Protein AF-0000000072937763 (afdb_homodimer)

Solvent-accessible surface area (backbone atoms only — not comparable to full-atom values): 24053 Å² total; per-residue (Å²): 132,84,81,79,69,72,74,68,66,62,73,74,83,73,79,78,50,72,67,56,39,52,50,50,11,36,40,14,16,22,35,22,22,49,52,35,26,56,54,41,39,55,52,39,51,51,44,41,73,74,50,37,76,91,50,54,72,68,55,49,51,50,51,38,53,51,54,17,49,50,45,9,50,44,41,10,49,30,34,23,45,22,43,43,44,32,49,53,43,32,71,72,72,41,87,50,82,59,45,41,19,52,23,24,19,54,25,22,36,67,42,50,22,65,52,73,41,40,64,41,48,51,52,43,39,55,42,42,24,45,43,53,52,17,50,52,44,44,36,30,74,70,66,74,39,82,89,63,93,48,59,35,58,49,32,10,50,42,35,12,50,44,38,27,34,54,71,78,41,38,84,32,36,50,65,33,57,38,33,51,48,43,61,23,66,59,50,84,84,54,83,80,85,49,78,54,56,42,42,64,91,50,50,73,71,50,80,46,65,87,30,79,48,62,70,54,58,48,40,16,47,35,28,49,68,56,54,50,62,57,79,77,102,133,87,80,78,69,71,75,69,68,62,74,73,83,74,79,76,50,71,66,55,40,52,51,51,12,38,43,14,15,22,35,21,22,49,53,34,28,56,55,40,38,55,51,39,52,51,43,39,72,72,49,36,77,89,50,53,72,67,55,49,50,50,51,38,52,50,54,16,48,50,47,8,50,45,42,9,50,30,35,24,45,23,44,43,44,34,50,53,43,33,73,72,72,41,86,50,81,58,43,41,20,53,23,23,19,55,26,22,36,67,40,50,23,65,51,74,40,39,64,41,48,50,52,43,39,55,41,42,26,44,43,54,53,17,50,52,43,43,35,30,74,71,67,74,39,80,91,64,93,48,59,34,58,49,32,10,50,43,34,13,50,46,37,28,35,55,72,77,41,39,84,32,37,51,66,30,59,38,33,50,48,44,61,23,65,59,50,85,84,54,81,81,86,50,78,53,56,43,41,65,91,50,50,74,70,52,84,47,59,89,33,77,48,58,71,52,59,44,40,14,45,35,34,49,68,46,62,50,65,59,77,77,102

Organism: Perkinsus marinus (strain ATCC 50983 / TXsc) (NCBI:txid423536)

InterPro domains:
  IPR019531 Peroxisomal membrane protein 4 [PTHR15460] (19-189)

pLDDT: mean 79.61, std 21.88, range [26.12, 98.62]

Secondary structure (DSSP, 8-state):
---TTGGG-S-------HHHHHHHHHHHHHHHHHHHHHHHHHHHHHHHHHHGGGS-HHHHHHHHHHHHHHHHHHHHHHHHHHHHHHHHHHHHH-S-TTHHHHHHHHHHHHTTTT---HHHHHHHHHHHHHHHHHHHHHHHHTTSS-----HHHHHHHHHHHHHHHHHH-GGGS-HHHHHHHHHHH--TTS---SGGGGSTT-S---TTSSSS--TTHHHHHHHHHT---GGG-/---TTGGG---------HHHHHHHHHHHHHHHHHHHHHHHHHHHHHHHHHHGGGS-HHHHHHHHHHHHHHHHHHHHHHHHHHHHHHHHHHHHH-S-TTHHHHHHHHHHHHTTTT---HHHHHHHHHHHHHHHHHHHHHHHHTTSS-----HHHHHHHHHHHHHHHHHH-GGGS-HHHHHHHHHHH--TTS---SGGGGSTT-S---TTSSSS--TTHHHHHHHHHS---GGG-

Nearest PDB structures (foldseek):
  8bef-assembly1_Y  TM=7.759E-01  e=1.956E-01  Arabidopsis thaliana
  8e73-assembly1_AK  TM=8.052E-01  e=2.850E-01  Vigna radiata
  7ard-assembly1_Y  TM=5.061E-01  e=1.870E+00  Polytomella sp. Pringsheim 198.80
  8esz-assembly1_AM  TM=4.688E-01  e=8.032E+00  Drosophila melanogaster
  8bef-assembly1_Y  TM=7.905E-01  e=1.254E-01  Arabidopsis thaliana

Foldseek 3Di:
DPDPPPVPPPPDPPQDDLVRLQVQLQVQLVVQLVVQLVVLLVLLVVLCVLQVVVDDPVVSVVVSVVRSNLRSNLRSQLSSQLSSQLSVCCVPVNNDPCSSVVSNVVSCCPRLVPDPFPVSVVVVVVVVVVVVVVVVVVCVVVVVDPPDPCVVVVVVVVVVVLVVCLVVPLLVDQQLSNLVCCVVPVCVPPDDPDPLSVDPPRDPPPVQPVPSNPCRNSVSVSCVSPGSPPVSD/DPDPPVVPPPPDPPQDDLVRLQVQLQVQLVVQLVVQLVVLLVLLVVLCVQQVVVDDPVVSVVVSVVRSNLRSNLRSQLSSQLSNQLSVCCVPVNNDPCSSVVSNVVSCCPRLVPDPKQSSVVVVVVVVVVVVVVVVVVCVVVVNDPPDPCVVVVVVVVVVVLVVCLVVPLLVDFQLSNLVCCVVPVCVPPDDPDPLSVDPPRDPPPVAPVPSNPCRNSVSVCSVSPTDPPPSD

Structure (mmCIF, N/CA/C/O backbone):
data_AF-0000000072937763-model_v1
#
loop_
_entity.id
_entity.type
_entity.pdbx_description
1 polymer 'Peroxisomal membrane protein, puta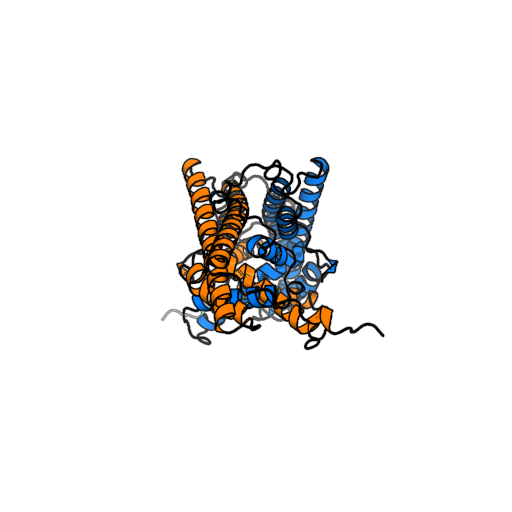tive'
#
loop_
_atom_site.group_PDB
_atom_site.id
_atom_site.type_symbol
_atom_site.label_atom_id
_atom_site.label_alt_id
_atom_site.label_comp_id
_atom_site.label_asym_id
_atom_site.label_entity_id
_atom_site.label_seq_id
_atom_site.pdbx_PDB_ins_code
_atom_site.Cartn_x
_atom_site.Cartn_y
_atom_site.Cartn_z
_atom_site.occupancy
_atom_site.B_iso_or_equiv
_atom_site.auth_seq_id
_atom_site.auth_comp_id
_atom_site.auth_asym_id
_atom_site.auth_atom_id
_atom_site.pdbx_PDB_model_num
ATOM 1 N N . MET A 1 1 ? -16.531 28.141 52.906 1 26.83 1 MET A N 1
ATOM 2 C CA . MET A 1 1 ? -16.875 27.359 51.719 1 26.83 1 MET A CA 1
ATOM 3 C C . MET A 1 1 ? -16.562 28.141 50.438 1 26.83 1 MET A C 1
ATOM 5 O O . MET A 1 1 ? -17.203 29.156 50.156 1 26.83 1 MET A O 1
ATOM 9 N N . PRO A 1 2 ? -15.227 28.375 50.031 1 34.62 2 PRO A N 1
ATOM 10 C CA . PRO A 1 2 ? -14.852 29.328 49 1 34.62 2 PRO A CA 1
ATOM 11 C C . PRO A 1 2 ? -15.539 29.062 47.656 1 34.62 2 PRO A C 1
ATOM 13 O O . PRO A 1 2 ? -15.953 27.922 47.375 1 34.62 2 PRO A O 1
ATOM 16 N N . ASP A 1 3 ? -16.156 30.125 46.969 1 31.05 3 ASP A N 1
ATOM 17 C CA . ASP A 1 3 ? -17.031 30.203 45.781 1 31.05 3 ASP A CA 1
ATOM 18 C C . ASP A 1 3 ? -16.375 29.562 44.562 1 31.05 3 ASP A C 1
ATOM 20 O O . ASP A 1 3 ? -15.297 29.969 44.156 1 31.05 3 ASP A O 1
ATOM 24 N N . LEU A 1 4 ? -16.594 28.25 44.156 1 32.88 4 LEU A N 1
ATOM 25 C CA . LEU A 1 4 ? -16.281 27.375 43.031 1 32.88 4 LEU A CA 1
ATOM 26 C C . LEU A 1 4 ? -16.609 28.062 41.719 1 32.88 4 LEU A C 1
ATOM 28 O O . LEU A 1 4 ? -16.391 27.484 40.656 1 32.88 4 LEU A O 1
ATOM 32 N N . THR A 1 5 ? -17.359 29.234 41.688 1 35.53 5 THR A N 1
ATOM 33 C CA . THR A 1 5 ? -17.844 29.891 40.469 1 35.53 5 THR A CA 1
ATOM 34 C C . THR A 1 5 ? -16.688 30.453 39.656 1 35.53 5 THR A C 1
ATOM 36 O O . THR A 1 5 ? -16.844 30.766 38.469 1 35.53 5 THR A O 1
ATOM 39 N N . SER A 1 6 ? -15.586 30.953 40.188 1 34.41 6 SER A N 1
ATOM 40 C CA . SER A 1 6 ? -14.609 31.734 39.469 1 34.41 6 SER A CA 1
ATOM 41 C C . SER A 1 6 ? -13.891 30.891 38.406 1 34.41 6 SER A C 1
ATOM 43 O O . SER A 1 6 ? -13.164 31.422 37.562 1 34.41 6 SER A O 1
ATOM 45 N N . TYR A 1 7 ? -13.688 29.609 38.656 1 34.38 7 TYR A N 1
ATOM 46 C CA . TYR A 1 7 ? -12.805 28.875 37.75 1 34.38 7 TYR A CA 1
ATOM 47 C C . TYR A 1 7 ? -13.43 28.719 36.375 1 34.38 7 TYR A C 1
ATOM 49 O O . TYR A 1 7 ? -12.812 28.188 35.469 1 34.38 7 TYR A O 1
ATOM 57 N N . LEU A 1 8 ? -14.797 28.719 36.281 1 34.19 8 LEU A N 1
ATOM 58 C CA . LEU A 1 8 ? -15.469 28.422 35 1 34.19 8 LEU A CA 1
ATOM 59 C C . LEU A 1 8 ? -15.258 29.531 34 1 34.19 8 LEU A C 1
ATOM 61 O O . LEU A 1 8 ? -15.742 29.453 32.875 1 34.19 8 LEU A O 1
ATOM 65 N N . ARG A 1 9 ? -15.086 30.75 34.406 1 38.16 9 ARG A N 1
ATOM 66 C CA . ARG A 1 9 ? -15.203 31.844 33.469 1 38.16 9 ARG A CA 1
ATOM 67 C C . ARG A 1 9 ? -14.016 31.875 32.531 1 38.16 9 ARG A C 1
ATOM 69 O O . ARG A 1 9 ? -13.305 32.875 32.438 1 38.16 9 ARG A O 1
ATOM 76 N N . GLY A 1 10 ? -13.047 30.875 32.656 1 36.97 10 GLY A N 1
ATOM 77 C CA . GLY A 1 10 ? -12.055 31.141 31.609 1 36.97 10 GLY A CA 1
ATOM 78 C C . GLY A 1 10 ? -12.656 31.328 30.234 1 36.97 10 GLY A C 1
ATOM 79 O O . GLY A 1 10 ? -13.75 30.828 29.953 1 36.97 10 GLY A O 1
ATOM 80 N N . SER A 1 11 ? -12.523 32.469 29.578 1 39.28 11 SER A N 1
ATOM 81 C CA . SER A 1 11 ? -13.031 32.844 28.266 1 39.28 11 SER A CA 1
ATOM 82 C C . SER A 1 11 ? -12.914 31.703 27.266 1 39.28 11 SER A C 1
ATOM 84 O O . SER A 1 11 ? -11.93 30.953 27.281 1 39.28 11 SER A O 1
ATOM 86 N N . PRO A 1 12 ? -13.977 31.109 26.703 1 44.38 12 PRO A N 1
ATOM 87 C CA . PRO A 1 12 ? -13.914 30.078 25.672 1 44.38 12 PRO A CA 1
ATOM 88 C C . PRO A 1 12 ? -12.812 30.344 24.641 1 44.38 12 PRO A C 1
ATOM 90 O O . PRO A 1 12 ? -12.445 31.5 24.406 1 44.38 12 PRO A O 1
ATOM 93 N N . PRO A 1 13 ? -11.695 29.578 24.469 1 48.44 13 PRO A N 1
ATOM 94 C CA . PRO A 1 13 ? -10.633 29.891 23.5 1 48.44 13 PRO A CA 1
ATOM 95 C C . PRO A 1 13 ? -11.156 30.594 22.25 1 48.44 13 PRO A C 1
ATOM 97 O O . PRO A 1 13 ? -12.211 30.234 21.734 1 48.44 13 PRO A O 1
ATOM 100 N N . SER A 1 14 ? -11.078 31.906 22.109 1 55.16 14 SER A N 1
ATOM 101 C CA . SER A 1 14 ? -11.445 32.75 20.984 1 55.16 14 SER A CA 1
ATOM 102 C C . SER A 1 14 ? -11.203 32.062 19.656 1 55.16 14 SER A C 1
ATOM 104 O O . SER A 1 14 ? -10.266 31.266 19.531 1 55.16 14 SER A O 1
ATOM 106 N N . SER A 1 15 ? -12.281 31.859 18.797 1 66 15 SER A N 1
ATOM 107 C CA . SER A 1 15 ? -12.227 31.328 17.453 1 66 15 SER A CA 1
ATOM 108 C C . SER A 1 15 ? -11.039 31.906 16.672 1 66 15 SER A C 1
ATOM 110 O O . SER A 1 15 ? -10.75 33.094 16.766 1 66 15 SER A O 1
ATOM 112 N N . PRO A 1 16 ? -10.125 31.062 16.234 1 73.12 16 PRO A N 1
ATOM 113 C CA . PRO A 1 16 ? -8.977 31.562 15.484 1 73.12 16 PRO A CA 1
ATOM 114 C C . PRO A 1 16 ? -9.359 32.594 14.414 1 73.12 16 PRO A C 1
ATOM 116 O O . PRO A 1 16 ? -10.438 32.5 13.828 1 73.12 16 PRO A O 1
ATOM 119 N N . THR A 1 17 ? -8.602 33.625 14.305 1 83.88 17 THR A N 1
ATOM 120 C CA . THR A 1 17 ? -8.805 34.656 13.281 1 83.88 17 THR A CA 1
ATOM 121 C C . THR A 1 17 ? -8.555 34.062 11.891 1 83.88 17 THR A C 1
ATOM 123 O O . THR A 1 17 ? -7.984 33 11.75 1 83.88 17 THR A O 1
ATOM 126 N N . LEU A 1 18 ? -9.109 34.719 10.883 1 86.44 18 LEU A N 1
ATOM 127 C CA . LEU A 1 18 ? -8.914 34.312 9.492 1 86.44 18 LEU A CA 1
ATOM 128 C C . LEU A 1 18 ? -7.43 34.219 9.156 1 86.44 18 LEU A C 1
ATOM 130 O O . LEU A 1 18 ? -7.004 33.312 8.414 1 86.44 18 LEU A O 1
ATOM 134 N N . LYS A 1 19 ? -6.656 35.156 9.664 1 87.94 19 LYS A N 1
ATOM 135 C CA . LYS A 1 19 ? -5.215 35.188 9.445 1 87.94 19 LYS A CA 1
ATOM 136 C C . LYS A 1 19 ? -4.562 33.938 10.031 1 87.94 19 LYS A C 1
ATOM 138 O O . LYS A 1 19 ? -3.705 33.312 9.398 1 87.94 19 LYS A O 1
ATOM 143 N N . GLU A 1 20 ? -4.938 33.625 11.219 1 88 20 GLU A N 1
ATOM 144 C CA . GLU A 1 20 ? -4.391 32.406 11.859 1 88 20 GLU A CA 1
ATOM 145 C C . GLU A 1 20 ? -4.762 31.156 11.086 1 88 20 GLU A C 1
ATOM 147 O O . GLU A 1 20 ? -3.943 30.234 10.953 1 88 20 GLU A O 1
ATOM 152 N N . CYS A 1 21 ? -5.949 31.156 10.516 1 90.5 21 CYS A N 1
ATOM 153 C CA . CYS A 1 21 ? -6.418 30.031 9.719 1 90.5 21 CYS A CA 1
ATOM 154 C C . CYS A 1 21 ? -5.582 29.875 8.453 1 90.5 21 CYS A C 1
ATOM 156 O O . CYS A 1 21 ? -5.215 28.75 8.094 1 90.5 21 CYS A O 1
ATOM 158 N N . LEU A 1 22 ? -5.281 30.969 7.859 1 92.88 22 LEU A N 1
ATOM 159 C CA . LEU A 1 22 ? -4.496 30.953 6.633 1 92.88 22 LEU A CA 1
ATOM 160 C C . LEU A 1 22 ? -3.066 30.5 6.91 1 92.88 22 LEU A C 1
ATOM 162 O O . LEU A 1 22 ? -2.482 29.75 6.121 1 92.88 22 LEU A O 1
ATOM 166 N N . ILE A 1 23 ? -2.51 30.953 8.008 1 92.44 23 ILE A N 1
ATOM 167 C CA . ILE A 1 23 ? -1.152 30.562 8.375 1 92.44 23 ILE A CA 1
ATOM 168 C C . ILE A 1 23 ? -1.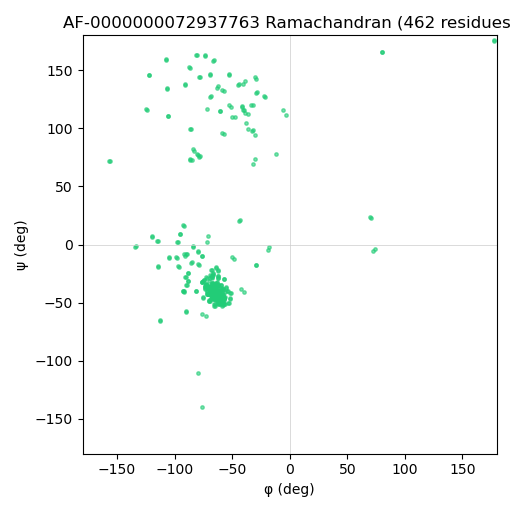098 29.062 8.648 1 92.44 23 ILE A C 1
ATOM 170 O O . ILE A 1 23 ? -0.192 28.375 8.172 1 92.44 23 ILE A O 1
ATOM 174 N N . GLU A 1 24 ? -2.066 28.578 9.383 1 93.56 24 GLU A N 1
ATOM 175 C CA . GLU A 1 24 ? -2.113 27.141 9.68 1 93.56 24 GLU A CA 1
ATOM 176 C C . GLU A 1 24 ? -2.256 26.328 8.406 1 93.56 24 GLU A C 1
ATOM 178 O O . GLU A 1 24 ? -1.664 25.25 8.281 1 93.56 24 GLU A O 1
ATOM 183 N N . ALA A 1 25 ? -3.092 26.844 7.539 1 96 25 ALA A N 1
ATOM 184 C CA . ALA A 1 25 ? -3.268 26.172 6.258 1 96 25 ALA A CA 1
ATOM 185 C C . ALA A 1 25 ? -1.959 26.125 5.473 1 96 25 ALA A C 1
ATOM 187 O O . ALA A 1 25 ? -1.619 25.109 4.863 1 96 25 ALA A O 1
ATOM 188 N N . CYS A 1 26 ? -1.214 27.172 5.504 1 94.88 26 CYS A N 1
ATOM 189 C CA . CYS A 1 26 ? 0.065 27.25 4.805 1 94.88 26 CYS A CA 1
ATOM 190 C C . CYS A 1 26 ? 1.095 26.344 5.449 1 94.88 26 CYS A C 1
ATOM 192 O O . CYS A 1 26 ? 1.884 25.703 4.754 1 94.88 26 CYS A O 1
ATOM 194 N N . LEU A 1 27 ? 1.081 26.297 6.762 1 93.75 27 LEU A N 1
ATOM 195 C CA . LEU A 1 27 ? 2 25.406 7.461 1 93.75 27 LEU A CA 1
ATOM 196 C C . LEU A 1 27 ? 1.692 23.938 7.141 1 93.75 27 LEU A C 1
ATOM 198 O O . LEU A 1 27 ? 2.607 23.141 6.926 1 93.75 27 LEU A O 1
ATOM 202 N N . SER A 1 28 ? 0.417 23.594 7.082 1 96.31 28 SER A N 1
ATOM 203 C CA . SER A 1 28 ? 0.024 22.234 6.723 1 96.31 28 SER A CA 1
ATOM 204 C C . SER A 1 28 ? 0.417 21.906 5.285 1 96.31 28 SER A C 1
ATOM 206 O O . SER A 1 28 ? 0.824 20.781 4.984 1 96.31 28 SER A O 1
ATOM 208 N N . ALA A 1 29 ? 0.261 22.891 4.43 1 96.56 29 ALA A N 1
ATOM 209 C CA . ALA A 1 29 ? 0.673 22.703 3.039 1 96.56 29 ALA A CA 1
ATOM 210 C C . ALA A 1 29 ? 2.168 22.422 2.945 1 96.56 29 ALA A C 1
ATOM 212 O O . ALA A 1 29 ? 2.588 21.531 2.199 1 96.56 29 ALA A O 1
ATOM 213 N N . ARG A 1 30 ? 2.926 23.172 3.66 1 94.62 30 ARG A N 1
ATOM 214 C CA . ARG A 1 30 ? 4.371 22.969 3.686 1 94.62 30 ARG A CA 1
ATOM 215 C C . ARG A 1 30 ? 4.723 21.578 4.188 1 94.62 30 ARG A C 1
ATOM 217 O O . ARG A 1 30 ? 5.508 20.859 3.561 1 94.62 30 ARG A O 1
ATOM 224 N N . ASN A 1 31 ? 4.125 21.219 5.312 1 93.12 31 ASN A N 1
ATOM 225 C CA . ASN A 1 31 ? 4.375 19.906 5.891 1 93.12 31 ASN A CA 1
ATOM 226 C C . ASN A 1 31 ? 3.951 18.781 4.945 1 93.12 31 ASN A C 1
ATOM 228 O O . ASN A 1 31 ? 4.652 17.781 4.809 1 93.12 31 ASN A O 1
ATOM 232 N N . GLY A 1 32 ? 2.791 18.969 4.305 1 95.12 32 GLY A N 1
ATOM 233 C CA . GLY A 1 32 ? 2.328 17.984 3.336 1 95.12 32 GLY A CA 1
ATOM 234 C C . GLY A 1 32 ? 3.275 17.812 2.162 1 95.12 32 GLY A C 1
ATOM 235 O O . GLY A 1 32 ? 3.584 16.688 1.767 1 95.12 32 GLY A O 1
ATOM 236 N N . PHE A 1 33 ? 3.744 18.922 1.626 1 94.31 33 PHE A N 1
ATOM 237 C CA . PHE A 1 33 ? 4.691 18.891 0.518 1 94.31 33 PHE A CA 1
ATOM 238 C C . PHE A 1 33 ? 5.973 18.172 0.926 1 94.31 33 PHE A C 1
ATOM 240 O O . PHE A 1 33 ? 6.457 17.297 0.205 1 94.31 33 PHE A O 1
ATOM 247 N N . GLU A 1 34 ? 6.516 18.531 2.076 1 91.94 34 GLU A N 1
ATOM 248 C CA . GLU A 1 34 ? 7.77 17.938 2.547 1 91.94 34 GLU A CA 1
ATOM 249 C C . GLU A 1 34 ? 7.625 16.438 2.781 1 91.94 34 GLU A C 1
ATOM 251 O O . GLU A 1 34 ? 8.492 15.664 2.389 1 91.94 34 GLU A O 1
ATOM 256 N N . TYR A 1 35 ? 6.551 16.109 3.396 1 89.25 35 TYR A N 1
ATOM 257 C CA . TYR A 1 35 ? 6.305 14.703 3.674 1 89.25 35 TYR A CA 1
ATOM 258 C C . TYR A 1 35 ? 6.219 13.898 2.383 1 89.25 35 TYR A C 1
ATOM 260 O O . TYR A 1 35 ? 6.887 12.867 2.24 1 89.25 35 TYR A O 1
ATOM 268 N N . ALA A 1 36 ? 5.422 14.352 1.451 1 91.19 36 ALA A N 1
ATOM 269 C CA . ALA A 1 36 ? 5.207 13.656 0.184 1 91.19 36 ALA A CA 1
ATOM 270 C C . ALA A 1 36 ? 6.492 13.602 -0.638 1 91.19 36 ALA A C 1
ATOM 272 O O . ALA A 1 36 ? 6.805 12.578 -1.248 1 91.19 36 ALA A O 1
ATOM 273 N N . ALA A 1 37 ? 7.156 14.695 -0.657 1 88.12 37 ALA A N 1
ATOM 274 C CA . ALA A 1 37 ? 8.375 14.773 -1.454 1 88.12 37 ALA A CA 1
ATOM 275 C C . ALA A 1 37 ? 9.438 13.812 -0.936 1 88.12 37 ALA A C 1
ATOM 277 O O . ALA A 1 37 ? 10.109 13.133 -1.722 1 88.12 37 ALA A O 1
ATOM 278 N N . LYS A 1 38 ? 9.57 13.758 0.314 1 83.81 38 LYS A N 1
ATOM 279 C CA . LYS A 1 38 ? 10.562 12.859 0.909 1 83.81 38 LYS A CA 1
ATOM 280 C C . LYS A 1 38 ? 10.242 11.406 0.595 1 83.81 38 LYS A C 1
ATOM 282 O O . LYS A 1 38 ? 11.125 10.641 0.197 1 83.81 38 LYS A O 1
ATOM 287 N N . LEU A 1 39 ? 9.008 11.039 0.744 1 83.56 39 LEU A N 1
ATOM 288 C CA . LEU A 1 39 ? 8.602 9.648 0.55 1 83.56 39 LEU A CA 1
ATOM 289 C C . LEU A 1 39 ? 8.648 9.266 -0.925 1 83.56 39 LEU A C 1
ATOM 291 O O . LEU A 1 39 ? 9.133 8.188 -1.273 1 83.56 39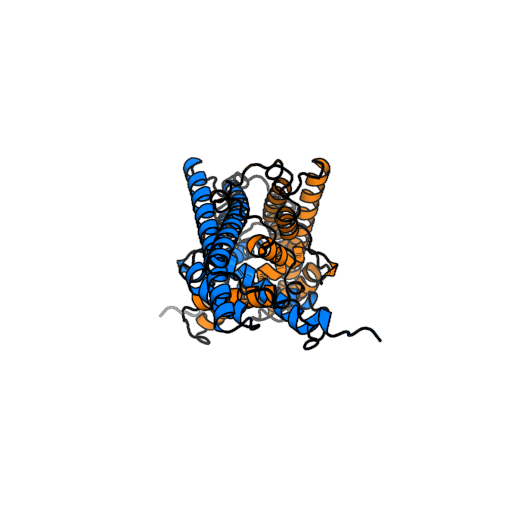 LEU A O 1
ATOM 295 N N . ARG A 1 40 ? 8.195 10.133 -1.771 1 86.19 40 ARG A N 1
ATOM 296 C CA . ARG A 1 40 ? 8.148 9.82 -3.195 1 86.19 40 ARG A CA 1
ATOM 297 C C . ARG A 1 40 ? 9.547 9.836 -3.809 1 86.19 40 ARG A C 1
ATOM 299 O O . ARG A 1 40 ? 9.844 9.055 -4.707 1 86.19 40 ARG A O 1
ATOM 306 N N . LEU A 1 41 ? 10.352 10.727 -3.34 1 84.06 41 LEU A N 1
ATOM 307 C CA . LEU A 1 41 ? 11.727 10.766 -3.818 1 84.06 41 LEU A CA 1
ATOM 308 C C . LEU A 1 41 ? 12.422 9.43 -3.568 1 84.06 41 LEU A C 1
ATOM 310 O O . LEU A 1 41 ? 13.062 8.883 -4.469 1 84.06 41 LEU A O 1
ATOM 314 N N . ALA A 1 42 ? 12.312 8.992 -2.369 1 79.75 42 ALA A N 1
ATOM 315 C CA . ALA A 1 42 ? 12.93 7.723 -2.008 1 79.75 42 ALA A CA 1
ATOM 316 C C . ALA A 1 42 ? 12.391 6.586 -2.865 1 79.75 42 ALA A C 1
ATOM 318 O O . ALA A 1 42 ? 13.156 5.77 -3.385 1 79.75 42 ALA A O 1
ATOM 319 N N . HIS A 1 43 ? 11.125 6.57 -3.055 1 79 43 HIS A N 1
ATOM 320 C CA . HIS A 1 43 ? 10.484 5.531 -3.855 1 79 43 HIS A CA 1
ATOM 321 C C . HIS A 1 43 ? 10.945 5.59 -5.305 1 79 43 HIS A C 1
ATOM 323 O O . HIS A 1 43 ? 11.227 4.555 -5.914 1 79 43 HIS A O 1
ATOM 329 N N . CYS A 1 44 ? 11.016 6.773 -5.855 1 82.38 44 CYS A N 1
ATOM 330 C CA . CYS A 1 44 ? 11.398 6.938 -7.254 1 82.38 44 CYS A CA 1
ATOM 331 C C . CYS A 1 44 ? 12.859 6.559 -7.473 1 82.38 44 CYS A C 1
ATOM 333 O O . CYS A 1 44 ? 13.211 6.012 -8.516 1 82.38 44 CYS A O 1
ATOM 335 N N . VAL A 1 45 ? 13.672 6.867 -6.535 1 80.5 45 VAL A N 1
ATOM 336 C CA . VAL A 1 45 ? 15.078 6.496 -6.645 1 80.5 45 VAL A CA 1
ATOM 337 C C . VAL A 1 45 ? 15.211 4.973 -6.676 1 80.5 45 VAL A C 1
ATOM 339 O O . VAL A 1 45 ? 15.953 4.426 -7.492 1 80.5 45 VAL A O 1
ATOM 342 N N . VAL A 1 46 ? 14.484 4.34 -5.867 1 76.25 46 VAL A N 1
ATOM 343 C CA . VAL A 1 46 ? 14.508 2.883 -5.824 1 76.25 46 VAL A CA 1
ATOM 344 C C . VAL A 1 46 ? 14 2.316 -7.148 1 76.25 46 VAL A C 1
ATOM 346 O O . VAL A 1 46 ? 14.625 1.423 -7.727 1 76.25 46 VAL A O 1
ATOM 349 N N . MET A 1 47 ? 12.953 2.891 -7.613 1 78.12 47 MET A N 1
ATOM 350 C CA . MET A 1 47 ? 12.352 2.4 -8.852 1 78.12 47 MET A CA 1
ATOM 351 C C . MET A 1 47 ? 13.297 2.604 -10.031 1 78.12 47 MET A C 1
ATOM 353 O O . MET A 1 47 ? 13.398 1.742 -10.906 1 78.12 47 MET A O 1
ATOM 357 N N . THR A 1 48 ? 13.938 3.703 -10.039 1 78.88 48 THR A N 1
ATOM 358 C CA . THR A 1 48 ? 14.852 4.012 -11.133 1 78.88 48 THR A CA 1
ATOM 359 C C . THR A 1 48 ? 16.094 3.113 -11.07 1 78.88 48 THR A C 1
ATOM 361 O O . THR A 1 48 ? 16.625 2.707 -12.109 1 78.88 48 THR A O 1
ATOM 364 N N . THR A 1 49 ? 16.562 2.814 -9.891 1 76.88 49 THR A N 1
ATOM 365 C CA . THR A 1 49 ? 17.719 1.939 -9.734 1 76.88 49 THR A CA 1
ATOM 366 C C . THR A 1 49 ? 17.375 0.515 -10.164 1 76.88 49 THR A C 1
ATOM 368 O O . THR A 1 49 ? 18.203 -0.162 -10.781 1 76.88 49 THR A O 1
ATOM 371 N N . LEU A 1 50 ? 16.219 0.179 -9.938 1 70.94 50 LEU A N 1
ATOM 372 C CA . LEU A 1 50 ? 15.82 -1.195 -10.227 1 70.94 50 LEU A CA 1
ATOM 373 C C . LEU A 1 50 ? 15.344 -1.334 -11.672 1 70.94 50 LEU A C 1
ATOM 375 O O . LEU A 1 50 ? 15.594 -2.357 -12.312 1 70.94 50 LEU A O 1
ATOM 379 N N . TYR A 1 51 ? 14.766 -0.216 -12.125 1 72.56 51 TYR A N 1
ATOM 380 C CA . TYR A 1 51 ? 14.055 -0.423 -13.383 1 72.56 51 TYR A CA 1
ATOM 381 C C . TYR A 1 51 ? 14.383 0.679 -14.383 1 72.56 51 TYR A C 1
ATOM 383 O O . TYR A 1 51 ? 13.883 0.678 -15.508 1 72.56 51 TYR A O 1
ATOM 391 N N . GLY A 1 52 ? 15.156 1.643 -14.109 1 74.12 52 GLY A N 1
ATOM 392 C CA . GLY A 1 52 ? 15.422 2.791 -14.961 1 74.12 52 GLY A CA 1
ATOM 393 C C . GLY A 1 52 ? 16.641 2.607 -15.852 1 74.12 52 GLY A C 1
ATOM 394 O O . GLY A 1 52 ? 17.141 3.568 -16.438 1 74.12 52 GLY A O 1
ATOM 395 N N . GLY A 1 53 ? 17.094 1.418 -16.016 1 77.19 53 GLY A N 1
ATOM 396 C CA . GLY A 1 53 ? 18.312 1.154 -16.75 1 77.19 53 GLY A CA 1
ATOM 397 C C . GLY A 1 53 ? 18.203 1.462 -18.234 1 77.19 53 GLY A C 1
ATOM 398 O O . GLY A 1 53 ? 19.203 1.732 -18.891 1 77.19 53 GLY A O 1
ATOM 399 N N . HIS A 1 54 ? 17.078 1.364 -18.734 1 77.25 54 HIS A N 1
ATOM 400 C CA . HIS A 1 54 ? 16.859 1.59 -20.172 1 77.25 54 HIS A CA 1
ATOM 401 C C . HIS A 1 54 ? 16.797 3.08 -20.484 1 77.25 54 HIS A C 1
ATOM 403 O O . HIS A 1 54 ? 16.859 3.473 -21.656 1 77.25 54 HIS A O 1
ATOM 409 N N . ARG A 1 55 ? 16.812 3.912 -19.453 1 84.56 55 ARG A N 1
ATOM 410 C CA . ARG A 1 55 ? 16.766 5.359 -19.625 1 84.56 55 ARG A CA 1
ATOM 411 C C . ARG A 1 55 ? 18.109 5.996 -19.312 1 84.56 55 ARG A C 1
ATOM 413 O O . ARG A 1 55 ? 18.969 5.371 -18.672 1 84.56 55 ARG A O 1
ATOM 420 N N . THR A 1 56 ? 18.25 7.242 -19.891 1 90.12 56 THR A N 1
ATOM 421 C CA . THR A 1 56 ? 19.453 8.008 -19.547 1 90.12 56 THR A CA 1
ATOM 422 C C . THR A 1 56 ? 19.359 8.547 -18.125 1 90.12 56 THR A C 1
ATOM 424 O O . THR A 1 56 ? 18.266 8.602 -17.547 1 90.12 56 THR A O 1
ATOM 427 N N . LEU A 1 57 ? 20.5 8.922 -17.609 1 89.25 57 LEU A N 1
ATOM 428 C CA . LEU A 1 57 ? 20.531 9.508 -16.266 1 89.25 57 LEU A CA 1
ATOM 429 C C . LEU A 1 57 ? 19.703 10.789 -16.219 1 89.25 57 LEU A C 1
ATOM 431 O O . LEU A 1 57 ? 19.031 11.055 -15.211 1 89.25 57 LEU A O 1
ATOM 435 N N . GLY A 1 58 ? 19.797 11.562 -17.328 1 91.62 58 GLY A N 1
ATOM 436 C CA . GLY A 1 58 ? 19.031 12.797 -17.391 1 91.62 58 GLY A CA 1
ATOM 437 C C . GLY A 1 58 ? 17.531 12.57 -17.375 1 91.62 58 GLY A C 1
ATOM 438 O O . GLY A 1 58 ? 16.797 13.273 -16.688 1 91.62 58 GLY A O 1
ATOM 439 N N . GLU A 1 59 ? 17.172 11.586 -18.047 1 88.69 59 GLU A N 1
ATOM 440 C CA . GLU A 1 59 ? 15.758 11.242 -18.109 1 88.69 59 GLU A CA 1
ATOM 441 C C . GLU A 1 59 ? 15.258 10.727 -16.766 1 88.69 59 GLU A C 1
ATOM 443 O O . GLU A 1 59 ? 14.148 11.062 -16.328 1 88.69 59 GLU A O 1
ATOM 448 N N . ASN A 1 60 ? 16.031 9.953 -16.156 1 87.56 60 ASN A N 1
ATOM 449 C CA . ASN A 1 60 ? 15.672 9.422 -14.836 1 87.56 60 ASN A CA 1
ATOM 450 C C . ASN A 1 60 ? 15.562 10.531 -13.797 1 87.56 60 ASN A C 1
ATOM 452 O O . ASN A 1 60 ? 14.617 10.555 -13.008 1 87.56 60 ASN A O 1
ATOM 456 N N . LEU A 1 61 ? 16.453 11.383 -13.844 1 91.31 61 LEU A N 1
ATOM 457 C CA . LEU A 1 61 ? 16.453 12.484 -12.891 1 91.31 61 LEU A CA 1
ATOM 458 C C . LEU A 1 61 ? 15.234 13.383 -13.109 1 91.31 61 LEU A C 1
ATOM 460 O O . LEU A 1 61 ? 14.609 13.836 -12.148 1 91.31 61 LEU A O 1
ATOM 464 N N . GLU A 1 62 ? 14.961 13.609 -14.328 1 91.19 62 GLU A N 1
ATOM 465 C CA . GLU A 1 62 ? 13.789 14.422 -14.648 1 91.19 62 GLU A CA 1
ATOM 466 C C . GLU A 1 62 ? 12.508 13.758 -14.164 1 91.19 62 GLU A C 1
ATOM 468 O O . GLU A 1 62 ? 11.633 14.422 -13.594 1 91.19 62 GLU A O 1
ATOM 473 N N . TRP A 1 63 ? 12.422 12.523 -14.344 1 86.19 63 TRP A N 1
ATOM 474 C CA . TRP A 1 63 ? 11.234 11.781 -13.922 1 86.19 63 TRP A CA 1
ATOM 475 C C . TRP A 1 63 ? 11.109 11.773 -12.398 1 86.19 63 TRP A C 1
ATOM 477 O O . TRP A 1 63 ? 10.008 11.93 -11.867 1 86.19 63 TRP A O 1
ATOM 487 N N . ILE A 1 64 ? 12.234 11.586 -11.766 1 88.06 64 ILE A N 1
ATOM 488 C CA . ILE A 1 64 ? 12.25 11.57 -10.312 1 88.06 64 ILE A CA 1
ATOM 489 C C . ILE A 1 64 ? 11.773 12.922 -9.773 1 88.06 64 ILE A C 1
ATOM 491 O O . ILE A 1 64 ? 10.891 12.977 -8.914 1 88.06 64 ILE A O 1
ATOM 495 N N . LEU A 1 65 ? 12.266 13.984 -10.32 1 92.75 65 LEU A N 1
ATOM 496 C CA . LEU A 1 65 ? 11.945 15.32 -9.828 1 92.75 65 LEU A CA 1
ATOM 497 C C . LEU A 1 65 ? 10.508 15.695 -10.156 1 92.75 65 LEU A C 1
ATOM 499 O O . LEU A 1 65 ? 9.812 16.297 -9.336 1 92.75 65 LEU A O 1
ATOM 503 N N . GLN A 1 66 ? 10.094 15.297 -11.297 1 91.69 66 GLN A N 1
ATOM 504 C CA . GLN A 1 66 ? 8.727 15.594 -11.703 1 91.69 66 GLN A CA 1
ATOM 505 C C . GLN A 1 66 ? 7.719 14.828 -10.852 1 91.69 66 GLN A C 1
ATOM 507 O O . GLN A 1 66 ? 6.73 15.398 -10.391 1 91.69 66 GLN A O 1
ATOM 512 N N . SER A 1 67 ? 7.961 13.57 -10.664 1 87.5 67 SER A N 1
ATOM 513 C CA . SER A 1 67 ? 7.062 12.734 -9.875 1 87.5 67 SER A CA 1
ATOM 514 C C . SER A 1 67 ? 7.012 13.195 -8.422 1 87.5 67 SER A C 1
ATOM 516 O O . SER A 1 67 ? 5.941 13.219 -7.809 1 87.5 67 SER A O 1
ATOM 518 N N . THR A 1 68 ? 8.148 13.57 -7.918 1 88.94 68 THR A N 1
ATOM 519 C CA . THR A 1 68 ? 8.25 14.062 -6.551 1 88.94 68 THR A CA 1
ATOM 520 C C . THR A 1 68 ? 7.492 15.383 -6.395 1 88.94 68 THR A C 1
ATOM 522 O O . THR A 1 68 ? 6.738 15.555 -5.434 1 88.94 68 THR A O 1
ATOM 525 N N . ARG A 1 69 ? 7.711 16.234 -7.367 1 92.56 69 ARG A N 1
ATOM 526 C CA . ARG A 1 69 ? 7.043 17.531 -7.336 1 92.56 69 ARG A CA 1
ATOM 527 C C . ARG A 1 69 ? 5.531 17.359 -7.43 1 92.56 69 ARG A C 1
ATOM 529 O O . ARG A 1 69 ? 4.785 18.031 -6.703 1 92.56 69 ARG A O 1
ATOM 536 N N . GLU A 1 70 ? 5.09 16.531 -8.234 1 90.56 70 GLU A N 1
ATOM 537 C CA . GLU A 1 70 ? 3.66 16.312 -8.422 1 90.56 70 GLU A CA 1
ATOM 538 C C . GLU A 1 70 ? 3.01 15.773 -7.152 1 90.56 70 GLU A C 1
ATOM 540 O O . GLU A 1 70 ? 1.955 16.266 -6.734 1 90.56 70 GLU A O 1
ATOM 545 N N . HIS A 1 71 ? 3.641 14.805 -6.613 1 92.69 71 HIS A N 1
ATOM 546 C CA . HIS A 1 71 ? 3.113 14.242 -5.375 1 92.69 71 HIS A CA 1
ATOM 547 C C . HIS A 1 71 ? 3.098 15.289 -4.262 1 92.69 71 HIS A C 1
ATOM 549 O O . HIS A 1 71 ? 2.109 15.406 -3.533 1 92.69 71 HIS A O 1
ATOM 555 N N . GLY A 1 72 ? 4.188 16.047 -4.164 1 94.38 72 GLY A N 1
ATOM 556 C CA . GLY A 1 72 ? 4.281 17.094 -3.16 1 94.38 72 GLY A CA 1
ATOM 557 C C . GLY A 1 72 ? 3.229 18.172 -3.32 1 94.38 72 GLY A C 1
ATOM 558 O O . GLY A 1 72 ? 2.582 18.578 -2.348 1 94.38 72 GLY A O 1
ATOM 559 N N . ILE A 1 73 ? 3.07 18.578 -4.531 1 95.5 73 ILE A N 1
ATOM 560 C CA . ILE A 1 73 ? 2.107 19.641 -4.812 1 95.5 73 ILE A CA 1
ATOM 561 C C . ILE A 1 73 ? 0.695 19.156 -4.508 1 95.5 73 ILE A C 1
ATOM 563 O O . ILE A 1 73 ? -0.106 19.875 -3.908 1 95.5 73 ILE A O 1
ATOM 567 N N . THR A 1 74 ? 0.402 17.969 -4.859 1 95.31 74 THR A N 1
ATOM 568 C CA . THR A 1 74 ? -0.939 17.438 -4.652 1 95.31 74 THR A CA 1
ATOM 569 C C . THR A 1 74 ? -1.249 17.312 -3.166 1 95.31 74 THR A C 1
ATOM 571 O O . THR A 1 74 ? -2.299 17.766 -2.705 1 95.31 74 THR A O 1
ATOM 574 N N . LEU A 1 75 ? -0.334 16.75 -2.418 1 96.69 75 LEU A N 1
ATOM 575 C CA . LEU A 1 75 ? -0.589 16.578 -0.992 1 96.69 75 LEU A CA 1
ATOM 576 C C . LEU A 1 75 ? -0.569 17.922 -0.271 1 96.69 75 LEU A C 1
ATOM 578 O O . LEU A 1 75 ? -1.369 18.156 0.637 1 96.69 75 LEU A O 1
ATOM 582 N N . GLY A 1 76 ? 0.394 18.75 -0.632 1 97.25 76 GLY A N 1
ATOM 583 C CA . GLY A 1 76 ? 0.415 20.094 -0.046 1 97.25 76 GLY A CA 1
ATOM 584 C C . GLY A 1 76 ? -0.855 20.875 -0.306 1 97.25 76 GLY A C 1
ATOM 585 O O . GLY A 1 76 ? -1.383 21.531 0.596 1 97.25 76 GLY A O 1
ATOM 586 N N . THR A 1 77 ? -1.285 20.844 -1.557 1 97.56 77 THR A N 1
ATOM 587 C CA . THR A 1 77 ? -2.52 21.531 -1.908 1 97.56 77 THR A CA 1
ATOM 588 C C . THR A 1 77 ? -3.707 20.938 -1.155 1 97.56 77 THR A C 1
ATOM 590 O O . THR A 1 77 ? -4.574 21.672 -0.674 1 97.56 77 THR A O 1
ATOM 593 N N . TYR A 1 78 ? -3.816 19.656 -1.085 1 98.12 78 TYR A N 1
ATOM 594 C CA . TYR A 1 78 ? -4.867 19.016 -0.3 1 98.12 78 TYR A CA 1
ATOM 595 C C . TYR A 1 78 ? -4.863 19.531 1.136 1 98.12 78 TYR A C 1
ATOM 597 O O . TYR A 1 78 ? -5.914 19.875 1.679 1 98.12 78 TYR A O 1
ATOM 605 N N . ALA A 1 79 ? -3.674 19.516 1.739 1 98.12 79 ALA A N 1
ATOM 606 C CA . ALA A 1 79 ? -3.553 19.922 3.135 1 98.12 79 ALA A CA 1
ATOM 607 C C . ALA A 1 79 ? -4.016 21.375 3.324 1 98.12 79 ALA A C 1
ATOM 609 O O . ALA A 1 79 ? -4.707 21.688 4.297 1 98.12 79 ALA A O 1
ATOM 610 N N . PHE A 1 80 ? -3.65 22.203 2.398 1 97.81 80 PHE A N 1
ATOM 611 C CA . PHE A 1 80 ? -4.039 23.609 2.443 1 97.81 80 PHE A CA 1
ATOM 612 C C . PHE A 1 80 ? -5.559 23.75 2.373 1 97.81 80 PHE A C 1
ATOM 614 O O . PHE A 1 80 ? -6.16 24.438 3.209 1 97.81 80 PHE A O 1
ATOM 621 N N . VAL A 1 81 ? -6.133 23.125 1.413 1 98.12 81 VAL A N 1
ATOM 622 C CA . VAL A 1 81 ? -7.566 23.234 1.165 1 98.12 81 VAL A CA 1
ATOM 623 C C . VAL A 1 81 ? -8.336 22.641 2.338 1 98.12 81 VAL A C 1
ATOM 625 O O . VAL A 1 81 ? -9.328 23.219 2.795 1 98.12 81 VAL A O 1
ATOM 628 N N . TYR A 1 82 ? -7.961 21.516 2.828 1 98.31 82 TYR A N 1
ATOM 629 C CA . TYR A 1 82 ? -8.625 20.859 3.953 1 98.31 82 TYR A CA 1
ATOM 630 C C . TYR A 1 82 ? -8.648 21.781 5.172 1 98.31 82 TYR A C 1
ATOM 632 O O . TYR A 1 82 ? -9.703 21.984 5.773 1 98.31 82 TYR A O 1
ATOM 640 N N . LYS A 1 83 ? -7.477 22.328 5.535 1 97.31 83 LYS A N 1
ATOM 641 C CA . LYS A 1 83 ? -7.383 23.156 6.73 1 97.31 83 LYS A CA 1
ATOM 642 C C . LYS A 1 83 ? -8.211 24.422 6.586 1 97.31 83 LYS A C 1
ATOM 644 O O . LYS A 1 83 ? -8.867 24.859 7.535 1 97.31 83 LYS A O 1
ATOM 649 N N . LEU A 1 84 ? -8.109 25 5.418 1 96.81 84 LEU A N 1
ATOM 650 C CA . LEU A 1 84 ? -8.883 26.203 5.164 1 96.81 84 LEU A CA 1
ATOM 651 C C . LEU A 1 84 ? -10.383 25.922 5.27 1 96.81 84 LEU A C 1
ATOM 653 O O . LEU A 1 84 ? -11.102 26.641 5.973 1 96.81 84 LEU A O 1
ATOM 657 N N . LEU A 1 85 ? -10.852 24.891 4.641 1 97.31 85 LEU A N 1
ATOM 658 C CA . LEU A 1 85 ? -12.266 24.531 4.652 1 97.31 85 LEU A CA 1
ATOM 659 C C . LEU A 1 85 ? -12.719 24.156 6.059 1 97.31 85 LEU A C 1
ATOM 661 O O . LEU A 1 85 ? -13.812 24.547 6.484 1 97.31 85 LEU A O 1
ATOM 665 N N . ARG A 1 86 ? -11.914 23.391 6.707 1 96.56 86 ARG A N 1
ATOM 666 C CA . ARG A 1 86 ? -12.227 22.984 8.078 1 96.56 86 ARG A CA 1
ATOM 667 C C . ARG A 1 86 ? -12.406 24.203 8.977 1 96.56 86 ARG A C 1
ATOM 669 O O . ARG A 1 86 ? -13.359 24.266 9.75 1 96.56 86 ARG A O 1
ATOM 676 N N . SER A 1 87 ? -11.5 25.141 8.852 1 94.94 87 SER A N 1
ATOM 677 C CA . SER A 1 87 ? -11.562 26.344 9.664 1 94.94 87 SER A CA 1
ATOM 678 C C . SER A 1 87 ? -12.805 27.172 9.344 1 94.94 87 SER A C 1
ATOM 680 O O . SER A 1 87 ? -13.469 27.672 10.25 1 94.94 87 SER A O 1
ATOM 682 N N . LEU A 1 88 ? -13.117 27.297 8.117 1 94.69 88 LEU A N 1
ATOM 683 C CA . LEU A 1 88 ? -14.297 28.047 7.699 1 94.69 88 LEU A CA 1
ATOM 684 C C . LEU A 1 88 ? -15.57 27.375 8.203 1 94.69 88 LEU A C 1
ATOM 686 O O . LEU A 1 88 ? -16.484 28.047 8.672 1 94.69 88 LEU A O 1
ATOM 690 N N . MET A 1 89 ? -15.625 26.078 8.156 1 95.88 89 MET A N 1
ATOM 691 C CA . MET A 1 89 ? -16.781 25.328 8.617 1 95.88 89 MET A CA 1
ATOM 692 C C . MET A 1 89 ? -16.938 25.438 10.125 1 95.88 89 MET A C 1
ATOM 694 O O . MET A 1 89 ? -18.047 25.625 10.625 1 95.88 89 MET A O 1
ATOM 698 N N . ASP A 1 90 ? -15.836 25.344 10.781 1 94.62 90 ASP A N 1
ATOM 699 C CA . ASP A 1 90 ? -15.883 25.438 12.234 1 94.62 90 ASP A CA 1
ATOM 700 C C . ASP A 1 90 ? -16.344 26.828 12.672 1 94.62 90 ASP A C 1
ATOM 702 O O . ASP A 1 90 ? -17.062 26.953 13.672 1 94.62 90 ASP A O 1
ATOM 706 N N . ARG A 1 91 ? -16 27.844 11.953 1 91.69 91 ARG A N 1
ATOM 707 C CA . ARG A 1 91 ? -16.391 29.219 12.266 1 91.69 91 ARG A CA 1
ATOM 708 C C . ARG A 1 91 ? -17.859 29.453 11.969 1 91.69 91 ARG A C 1
ATOM 710 O O . ARG A 1 91 ? -18.547 30.156 12.711 1 91.69 91 ARG A O 1
ATOM 717 N N . SER A 1 92 ? -18.344 28.844 11.016 1 92.44 92 SER A N 1
ATOM 718 C CA . SER A 1 92 ? -19.703 29.125 10.555 1 92.44 92 SER A CA 1
ATOM 719 C C . SER A 1 92 ? -20.719 28.203 11.219 1 92.44 92 SER A C 1
ATOM 721 O O . SER A 1 92 ? -21.844 28.609 11.523 1 92.44 92 SER A O 1
ATOM 723 N N . MET A 1 93 ? -20.359 26.938 11.367 1 91.69 93 MET A N 1
ATOM 724 C CA . MET A 1 93 ? -21.344 25.938 11.805 1 91.69 93 MET A CA 1
ATOM 725 C C . MET A 1 93 ? -20.969 25.391 13.18 1 91.69 93 MET A C 1
ATOM 727 O O . MET A 1 93 ? -21.703 24.562 13.734 1 91.69 93 MET A O 1
ATOM 731 N N . GLY A 1 94 ? -19.906 25.922 13.75 1 90.62 94 GLY A N 1
ATOM 732 C CA . GLY A 1 94 ? -19.406 25.312 14.969 1 90.62 94 GLY A CA 1
ATOM 733 C C . GLY A 1 94 ? -18.562 24.078 14.719 1 90.62 94 GLY A C 1
ATOM 734 O O . GLY A 1 94 ? -18.516 23.562 13.594 1 90.62 94 GLY A O 1
ATOM 735 N N . SER A 1 95 ? -17.859 23.641 15.703 1 89.38 95 SER A N 1
ATOM 736 C CA . SER A 1 95 ? -16.984 22.469 15.594 1 89.38 95 SER A CA 1
ATOM 737 C C . SER A 1 95 ? -17.781 21.188 15.727 1 89.38 95 SER A C 1
ATOM 739 O O . SER A 1 95 ? -17.734 20.516 16.766 1 89.38 95 SER A O 1
ATOM 741 N N . VAL A 1 96 ? -18.469 20.797 14.656 1 92.31 96 VAL A N 1
ATOM 742 C CA . VAL A 1 96 ? -19.234 19.562 14.633 1 92.31 96 VAL A CA 1
ATOM 743 C C . VAL A 1 96 ? -18.328 18.406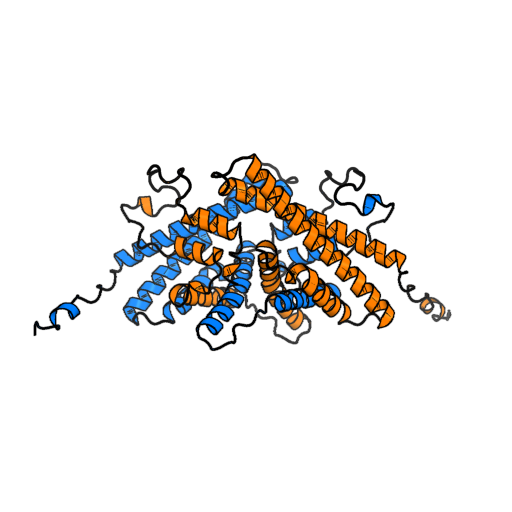 14.195 1 92.31 96 VAL A C 1
ATOM 745 O O . VAL A 1 96 ? -17.391 18.609 13.422 1 92.31 96 VAL A O 1
ATOM 748 N N . LYS A 1 97 ? -18.625 17.203 14.609 1 92.56 97 LYS A N 1
ATOM 749 C CA . LYS A 1 97 ? -17.812 16.016 14.414 1 92.56 97 LYS A CA 1
ATOM 750 C C . LYS A 1 97 ? -17.641 15.688 12.938 1 92.56 97 LYS A C 1
ATOM 752 O O . LYS A 1 97 ? -16.641 15.109 12.523 1 92.56 97 LYS A O 1
ATOM 757 N N . LEU A 1 98 ? -18.578 16.078 12.133 1 95.94 98 LEU A N 1
ATOM 758 C CA . LEU A 1 98 ? -18.562 15.695 10.727 1 95.94 98 LEU A CA 1
ATOM 759 C C . LEU A 1 98 ? -17.812 16.719 9.891 1 95.94 98 LEU A C 1
ATOM 761 O O . LEU A 1 98 ? -17.516 16.484 8.719 1 95.94 98 LEU A O 1
ATOM 765 N N . ASN A 1 99 ? -17.422 17.875 10.484 1 97.38 99 ASN A N 1
ATOM 766 C CA . ASN A 1 99 ? -16.734 18.922 9.727 1 97.38 99 ASN A CA 1
ATOM 767 C C . ASN A 1 99 ? -15.453 18.375 9.078 1 97.38 99 ASN A C 1
ATOM 769 O O . ASN A 1 99 ? -15.227 18.594 7.887 1 97.38 99 ASN A O 1
ATOM 773 N N . PRO A 1 100 ? -14.672 17.609 9.836 1 98.12 100 PRO A N 1
ATOM 774 C CA . PRO A 1 100 ? -13.453 17.094 9.219 1 98.12 100 PRO A CA 1
ATOM 775 C C . PRO A 1 100 ? -13.742 16.156 8.047 1 98.12 100 PRO A C 1
ATOM 777 O O . PRO A 1 100 ? -13.031 16.188 7.035 1 98.12 100 PRO A O 1
ATOM 780 N N . ALA A 1 101 ? -14.773 15.398 8.148 1 98.44 101 ALA A N 1
ATOM 781 C CA . ALA A 1 101 ? -15.125 14.461 7.082 1 98.44 101 ALA A CA 1
ATOM 782 C C . ALA A 1 101 ? -15.555 15.203 5.82 1 98.44 101 ALA A C 1
ATOM 784 O O . ALA A 1 101 ? -15.117 14.867 4.715 1 98.44 101 ALA A O 1
ATOM 785 N N . VAL A 1 102 ? -16.359 16.188 6.027 1 98.31 102 VAL A N 1
ATOM 786 C CA . VAL A 1 102 ? -16.891 16.938 4.891 1 98.31 102 VAL A CA 1
ATOM 787 C C . VAL A 1 102 ? -15.75 17.734 4.234 1 98.31 102 VAL A C 1
ATOM 789 O O . VAL A 1 102 ? -15.602 17.703 3.012 1 98.31 102 VAL A O 1
ATOM 792 N N . ALA A 1 103 ? -14.953 18.406 5.062 1 98.56 103 ALA A N 1
ATOM 793 C CA . ALA A 1 103 ? -13.805 19.141 4.539 1 98.56 103 ALA A CA 1
ATOM 794 C C . ALA A 1 103 ? -12.836 18.203 3.811 1 98.56 103 ALA A C 1
ATOM 796 O O . ALA A 1 103 ? -12.328 18.547 2.738 1 98.56 103 ALA A O 1
ATOM 797 N N . GLY A 1 104 ? -12.586 17.047 4.41 1 98.56 104 GLY A N 1
ATOM 798 C CA . GLY A 1 104 ? -11.711 16.062 3.793 1 98.56 104 GLY A CA 1
ATOM 799 C C . GLY A 1 104 ? -12.227 15.57 2.455 1 98.56 104 GLY A C 1
ATOM 800 O O . GLY A 1 104 ? -11.453 15.445 1.499 1 98.56 104 GLY A O 1
ATOM 801 N N . PHE A 1 105 ? -13.508 15.312 2.361 1 98.5 105 PHE A N 1
ATOM 802 C CA . PHE A 1 105 ? -14.133 14.844 1.128 1 98.5 105 PHE A CA 1
ATOM 803 C C . PHE A 1 105 ? -14 15.891 0.026 1 98.5 105 PHE A C 1
ATOM 805 O O . PHE A 1 105 ? -13.555 15.578 -1.081 1 98.5 105 PHE A O 1
ATOM 812 N N . VAL A 1 106 ? -14.352 17.078 0.353 1 98 106 VAL A N 1
ATOM 813 C CA . VAL A 1 106 ? -14.375 18.156 -0.639 1 98 106 VAL A CA 1
ATOM 814 C C . VAL A 1 106 ? -12.953 18.438 -1.121 1 98 106 VAL A C 1
ATOM 816 O O . VAL A 1 106 ? -12.711 18.562 -2.324 1 98 106 VAL A O 1
ATOM 819 N N . ALA A 1 107 ? -12.016 18.531 -0.191 1 98.31 107 ALA A N 1
ATOM 820 C CA . ALA A 1 107 ? -10.625 18.781 -0.558 1 98.31 107 ALA A CA 1
ATOM 821 C C . ALA A 1 107 ? -10.086 17.703 -1.483 1 98.31 107 ALA A C 1
ATOM 823 O O . ALA A 1 107 ? -9.445 17.984 -2.494 1 98.31 107 ALA A O 1
ATOM 824 N N . ALA A 1 108 ? -10.3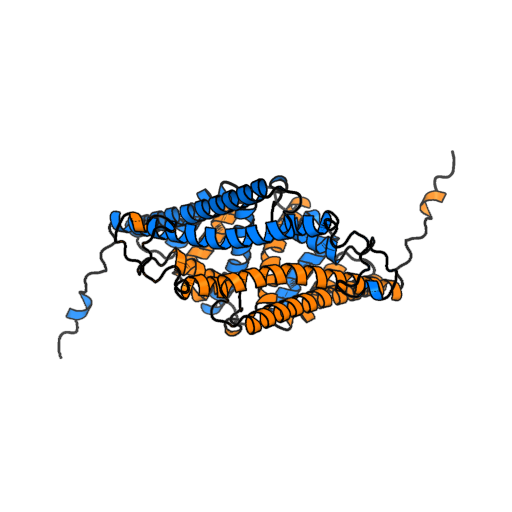75 16.438 -1.181 1 97.94 108 ALA A N 1
ATOM 825 C CA . ALA A 1 108 ? -9.875 15.32 -1.975 1 97.94 108 ALA A CA 1
ATOM 826 C C . ALA A 1 108 ? -10.562 15.266 -3.338 1 97.94 108 ALA A C 1
ATOM 828 O O . ALA A 1 108 ? -9.938 14.906 -4.34 1 97.94 108 ALA A O 1
ATOM 829 N N . TYR A 1 109 ? -11.828 15.625 -3.33 1 95.38 109 TYR A N 1
ATOM 830 C CA . TYR A 1 109 ? -12.594 15.648 -4.574 1 95.38 109 TYR A CA 1
ATOM 831 C C . TYR A 1 109 ? -11.938 16.562 -5.598 1 95.38 109 TYR A C 1
ATOM 833 O O . TYR A 1 109 ? -11.898 16.25 -6.789 1 95.38 109 TYR A O 1
ATOM 841 N N . PHE A 1 110 ? -11.273 17.562 -5.129 1 93.5 110 PHE A N 1
ATOM 842 C CA . PHE A 1 110 ? -10.742 18.578 -6.039 1 93.5 110 PHE A CA 1
ATOM 843 C C . PHE A 1 110 ? -9.242 18.422 -6.207 1 93.5 110 PHE A C 1
ATOM 845 O O . PHE A 1 110 ? -8.641 19.016 -7.102 1 93.5 110 PHE A O 1
ATOM 852 N N . THR A 1 111 ? -8.555 17.625 -5.434 1 94.62 111 THR A N 1
ATOM 853 C CA . THR A 1 111 ? -7.105 17.484 -5.551 1 94.62 111 THR A CA 1
ATOM 854 C C . THR A 1 111 ? -6.746 16.078 -6.039 1 94.62 111 THR A C 1
ATOM 856 O O . THR A 1 111 ? -6.535 15.875 -7.238 1 94.62 111 THR A O 1
ATOM 859 N N . TRP A 1 112 ? -7.051 15.078 -5.211 1 92.06 112 TRP A N 1
ATOM 860 C CA . TRP A 1 112 ? -6.715 13.695 -5.535 1 92.06 112 TRP A CA 1
ATOM 861 C C . TRP A 1 112 ? -7.652 13.148 -6.605 1 92.06 112 TRP A C 1
ATOM 863 O O . TRP A 1 112 ? -7.258 12.297 -7.406 1 92.06 112 TRP A O 1
ATOM 873 N N . GLY A 1 113 ? -8.844 13.625 -6.617 1 88.81 113 GLY A N 1
ATOM 874 C CA . GLY A 1 113 ? -9.867 13.086 -7.5 1 88.81 113 GLY A CA 1
ATOM 875 C C . GLY A 1 113 ? -9.828 13.688 -8.891 1 88.81 113 GLY A C 1
ATOM 876 O O . GLY A 1 113 ? -10.453 13.164 -9.812 1 88.81 113 GLY A O 1
ATOM 877 N N . GLN A 1 114 ? -9.148 14.789 -9.086 1 81.75 114 GLN A N 1
ATOM 878 C CA . GLN A 1 114 ? -9.18 15.516 -10.352 1 81.75 114 GLN A CA 1
ATOM 879 C C . GLN A 1 114 ? -8.453 14.742 -11.445 1 81.75 114 GLN A C 1
ATOM 881 O O . GLN A 1 114 ? -8.961 14.625 -12.562 1 81.75 114 GLN A O 1
ATOM 886 N N . HIS A 1 115 ? -7.285 14.305 -11.109 1 75.38 115 HIS A N 1
ATOM 887 C CA . HIS A 1 115 ? -6.531 13.516 -12.07 1 75.38 115 HIS A CA 1
ATOM 888 C C . HIS A 1 115 ? -6.129 12.164 -11.484 1 75.38 115 HIS A C 1
ATOM 890 O O . HIS A 1 115 ? -5.469 12.109 -10.445 1 75.38 115 HIS A O 1
ATOM 896 N N . ARG A 1 116 ? -6.688 11.227 -12.141 1 76.31 116 ARG A N 1
ATOM 897 C CA . ARG A 1 116 ? -6.32 9.883 -11.719 1 76.31 116 ARG A CA 1
ATOM 898 C C . ARG A 1 116 ? -4.953 9.492 -12.266 1 76.31 116 ARG A C 1
ATOM 900 O O . ARG A 1 116 ? -4.855 8.703 -13.211 1 76.31 116 ARG A O 1
ATOM 907 N N . SER A 1 117 ? -3.967 10.039 -11.664 1 78.94 117 SER A N 1
ATOM 908 C CA . SER A 1 117 ? -2.605 9.617 -11.969 1 78.94 117 SER A CA 1
ATOM 909 C C . SER A 1 117 ? -2.242 8.336 -11.234 1 78.94 117 SER A C 1
ATOM 911 O O . SER A 1 117 ? -2.967 7.902 -10.336 1 78.94 117 SER A O 1
ATOM 913 N N . ALA A 1 118 ? -1.211 7.688 -11.68 1 79.19 118 ALA A N 1
ATOM 914 C CA . ALA A 1 118 ? -0.742 6.48 -11.008 1 79.19 118 ALA A CA 1
ATOM 915 C C . ALA A 1 118 ? -0.462 6.754 -9.531 1 79.19 118 ALA A C 1
ATOM 917 O O . ALA A 1 118 ? -0.796 5.938 -8.672 1 79.19 118 ALA A O 1
ATOM 918 N N . ILE A 1 119 ? 0.035 7.883 -9.281 1 82.56 119 ILE A N 1
ATOM 919 C CA . ILE A 1 119 ? 0.409 8.266 -7.922 1 82.56 119 ILE A CA 1
ATOM 920 C C . ILE A 1 119 ? -0.847 8.469 -7.078 1 82.56 119 ILE A C 1
ATOM 922 O O . ILE A 1 119 ? -0.951 7.93 -5.973 1 82.56 119 ILE A O 1
ATOM 926 N N . SER A 1 120 ? -1.807 9.219 -7.629 1 86.69 120 SER A N 1
ATOM 927 C CA . SER A 1 120 ? -3.035 9.492 -6.887 1 86.69 120 SER A CA 1
ATOM 928 C C . SER A 1 120 ? -3.818 8.211 -6.633 1 86.69 120 SER A C 1
ATOM 930 O O . SER A 1 120 ? -4.438 8.047 -5.578 1 86.69 120 SER A O 1
ATOM 932 N N . TYR A 1 121 ? -3.768 7.34 -7.602 1 86.88 121 TYR A N 1
ATOM 933 C CA . TYR A 1 121 ? -4.453 6.062 -7.453 1 86.88 121 TYR A CA 1
ATOM 934 C C . TYR A 1 121 ? -3.799 5.219 -6.367 1 86.88 121 TYR A C 1
ATOM 936 O O . TYR A 1 121 ? -4.492 4.609 -5.547 1 86.88 121 TYR A O 1
ATOM 944 N N . GLN A 1 122 ? -2.498 5.199 -6.328 1 86.12 122 GLN A N 1
ATOM 945 C CA . GLN A 1 122 ? -1.752 4.449 -5.32 1 86.12 122 GLN A CA 1
ATOM 946 C C . GLN A 1 122 ? -2.035 4.98 -3.918 1 86.12 122 GLN A C 1
ATOM 948 O O . GLN A 1 122 ? -2.203 4.199 -2.977 1 86.12 122 GLN A O 1
ATOM 953 N N . VAL A 1 123 ? -2.084 6.262 -3.805 1 90.06 123 VAL A N 1
ATOM 954 C CA . VAL A 1 123 ? -2.375 6.879 -2.514 1 90.06 123 VAL A CA 1
ATOM 955 C C . VAL A 1 123 ? -3.787 6.504 -2.07 1 90.06 123 VAL A C 1
ATOM 957 O O . VAL A 1 123 ? -4.016 6.188 -0.899 1 90.06 123 VAL A O 1
ATOM 960 N N . THR A 1 124 ? -4.703 6.535 -3.027 1 91.69 124 THR A N 1
ATOM 961 C CA . THR A 1 124 ? -6.09 6.211 -2.721 1 91.69 124 THR A CA 1
ATOM 962 C C . THR A 1 124 ? -6.219 4.762 -2.264 1 91.69 124 THR A C 1
ATOM 964 O O . THR A 1 124 ? -6.922 4.473 -1.292 1 91.69 124 THR A O 1
ATOM 967 N N . LEU A 1 125 ? -5.539 3.865 -2.904 1 90.81 125 LEU A N 1
ATOM 968 C CA . LEU A 1 125 ? -5.586 2.459 -2.52 1 90.81 125 LEU A CA 1
ATOM 969 C C . LEU A 1 125 ? -4.93 2.244 -1.159 1 90.81 125 LEU A C 1
ATOM 971 O O . LEU A 1 125 ? -5.426 1.468 -0.341 1 90.81 125 LEU A O 1
ATOM 975 N N . TYR A 1 126 ? -3.838 2.984 -0.947 1 89.62 126 TYR A N 1
ATOM 976 C CA . TYR A 1 126 ? -3.18 2.951 0.355 1 89.62 126 TYR A CA 1
ATOM 977 C C . TYR A 1 126 ? -4.148 3.35 1.464 1 89.62 126 TYR A C 1
ATOM 979 O O . TYR A 1 126 ? -4.262 2.654 2.475 1 89.62 126 TYR A O 1
ATOM 987 N N . LEU A 1 127 ? -4.828 4.359 1.214 1 94.69 127 LEU A N 1
ATOM 988 C CA . LEU A 1 127 ? -5.754 4.875 2.219 1 94.69 127 LEU A CA 1
ATOM 989 C C . LEU A 1 127 ? -6.969 3.961 2.357 1 94.69 127 LEU A C 1
ATOM 991 O O . LEU A 1 127 ? -7.496 3.789 3.459 1 94.69 127 LEU A O 1
ATOM 995 N N . LEU A 1 128 ? -7.41 3.377 1.274 1 95.06 128 LEU A N 1
ATOM 996 C CA . LEU A 1 128 ? -8.602 2.541 1.285 1 95.06 128 LEU A CA 1
ATOM 997 C C . LEU A 1 128 ? -8.445 1.383 2.268 1 95.06 128 LEU A C 1
ATOM 999 O O . LEU A 1 128 ? -9.344 1.123 3.072 1 95.06 128 LEU A O 1
ATOM 1003 N N . SER A 1 129 ? -7.344 0.709 2.217 1 93.44 129 SER A N 1
ATOM 1004 C CA . SER A 1 129 ? -7.145 -0.42 3.119 1 93.44 129 SER A CA 1
ATOM 1005 C C . SER A 1 129 ? -6.98 0.047 4.562 1 93.44 129 SER A C 1
ATOM 1007 O O . SER A 1 129 ? -7.535 -0.559 5.48 1 93.44 129 SER A O 1
ATOM 1009 N N . ARG A 1 130 ? -6.332 1.167 4.801 1 92.38 130 ARG A N 1
ATOM 1010 C CA . ARG A 1 130 ? -6.047 1.645 6.148 1 92.38 130 ARG A CA 1
ATOM 1011 C C . ARG A 1 130 ? -7.309 2.184 6.816 1 92.38 130 ARG A C 1
ATOM 1013 O O . ARG A 1 130 ? -7.5 2.01 8.023 1 92.38 130 ARG A O 1
ATOM 1020 N N . ILE A 1 131 ? -8.141 2.822 5.992 1 95.06 131 ILE A N 1
ATOM 1021 C CA . ILE A 1 131 ? -9.352 3.34 6.613 1 95.06 131 ILE A CA 1
ATOM 1022 C C . ILE A 1 131 ? -10.336 2.195 6.867 1 95.06 131 ILE A C 1
ATOM 1024 O O . ILE A 1 131 ? -11.148 2.262 7.793 1 95.06 131 ILE A O 1
ATOM 1028 N N . THR A 1 132 ? -10.336 1.179 6.008 1 95.12 132 THR A N 1
ATOM 1029 C CA . THR A 1 132 ? -11.195 0.027 6.238 1 95.12 132 THR A CA 1
ATOM 1030 C C . THR A 1 132 ? -10.875 -0.634 7.578 1 95.12 132 THR A C 1
ATOM 1032 O O . THR A 1 132 ? -11.766 -0.839 8.406 1 95.12 132 THR A O 1
ATOM 1035 N N . VAL A 1 133 ? -9.664 -0.845 7.812 1 92.94 133 VAL A N 1
ATOM 1036 C CA . VAL A 1 133 ? -9.25 -1.461 9.07 1 92.94 133 VAL A CA 1
ATOM 1037 C C . VAL A 1 133 ? -9.43 -0.469 10.211 1 92.94 133 VAL A C 1
ATOM 1039 O O . VAL A 1 133 ? -9.898 -0.837 11.297 1 92.94 133 VAL A O 1
ATOM 1042 N N . GLY A 1 134 ? -9.039 0.802 9.945 1 93.94 134 GLY A N 1
ATOM 1043 C CA . GLY A 1 134 ? -9.227 1.833 10.953 1 93.94 134 GLY A CA 1
ATOM 1044 C C . GLY A 1 134 ? -10.672 1.989 11.383 1 93.94 134 GLY A C 1
ATOM 1045 O O . GLY A 1 134 ? -10.953 2.219 12.562 1 93.94 134 GLY A O 1
ATOM 1046 N N . TRP A 1 135 ? -11.57 1.869 10.383 1 96 135 TRP A N 1
ATOM 1047 C CA . TRP A 1 135 ? -12.992 1.974 10.688 1 96 135 TRP A CA 1
ATOM 1048 C C . TRP A 1 135 ? -13.453 0.817 11.57 1 96 135 TRP A C 1
ATOM 1050 O O . TRP A 1 135 ? -14.234 1.011 12.5 1 96 135 TRP A O 1
ATOM 1060 N N . VAL A 1 136 ? -13 -0.387 11.328 1 93.88 136 VAL A N 1
ATOM 1061 C CA . VAL A 1 136 ? -13.336 -1.554 12.133 1 93.88 136 VAL A CA 1
ATOM 1062 C C . VAL A 1 136 ? -12.82 -1.361 13.562 1 93.88 136 VAL A C 1
ATOM 1064 O O . VAL A 1 136 ? -13.555 -1.591 14.523 1 93.88 136 VAL A O 1
ATOM 1067 N N . HIS A 1 137 ? -11.57 -0.864 13.656 1 93.12 137 HIS A N 1
ATOM 1068 C CA . HIS A 1 137 ? -11.008 -0.601 14.977 1 93.12 137 HIS A CA 1
ATOM 1069 C C . HIS A 1 137 ? -11.828 0.443 15.734 1 93.12 137 HIS A C 1
ATOM 1071 O O . HIS A 1 137 ? -12.047 0.309 16.938 1 93.12 137 HIS A O 1
ATOM 1077 N N . HIS A 1 138 ? -12.234 1.421 15.023 1 95.06 138 HIS A N 1
ATOM 1078 C CA . HIS A 1 138 ? -13.07 2.457 15.625 1 95.06 138 HIS A CA 1
ATOM 1079 C C . HIS A 1 138 ? -14.375 1.873 16.156 1 95.06 138 HIS A C 1
ATOM 1081 O O . HIS A 1 138 ? -14.805 2.211 17.25 1 95.06 138 HIS A O 1
ATOM 1087 N N . GLN A 1 139 ? -15.047 0.949 15.398 1 95.44 139 GLN A N 1
ATOM 1088 C CA . GLN A 1 139 ? -16.297 0.323 15.82 1 95.44 139 GLN A CA 1
ATOM 1089 C C . GLN A 1 139 ? -16.078 -0.583 17.031 1 95.44 139 GLN A C 1
ATOM 1091 O O . GLN A 1 139 ? -16.938 -0.68 17.906 1 95.44 139 GLN A O 1
ATOM 1096 N N . VAL A 1 140 ? -14.961 -1.241 17.078 1 92.88 140 VAL A N 1
ATOM 1097 C CA . VAL A 1 140 ? -14.625 -2.102 18.203 1 92.88 140 VAL A CA 1
ATOM 1098 C C . VAL A 1 140 ? -14.414 -1.253 19.453 1 92.88 140 VAL A C 1
ATOM 1100 O O . VAL A 1 140 ? -14.914 -1.593 20.531 1 92.88 140 VAL A O 1
ATOM 1103 N N . GLN A 1 141 ? -13.688 -0.149 19.281 1 92.56 141 GLN A N 1
ATOM 1104 C CA . GLN A 1 141 ? -13.422 0.751 20.406 1 92.56 141 GLN A CA 1
ATOM 1105 C C . GLN A 1 141 ? -14.719 1.353 20.938 1 92.56 141 GLN A C 1
ATOM 1107 O O . GLN A 1 141 ? -14.844 1.582 22.141 1 92.56 141 GLN A O 1
ATOM 1112 N N . GLN A 1 142 ? -15.672 1.58 20.109 1 94.94 142 GLN A N 1
ATOM 1113 C CA . GLN A 1 142 ? -16.969 2.127 20.5 1 94.94 142 GLN A CA 1
ATOM 1114 C C . GLN A 1 142 ? -17.906 1.026 21 1 94.94 142 GLN A C 1
ATOM 1116 O O . GLN A 1 142 ? -19.078 1.282 21.281 1 94.94 142 GLN A O 1
ATOM 1121 N N . LYS A 1 143 ? -17.438 -0.328 20.984 1 94 143 LYS A N 1
ATOM 1122 C CA . LYS A 1 143 ? -18.156 -1.497 21.5 1 94 143 LYS A CA 1
ATOM 1123 C C . LYS A 1 143 ? -19.359 -1.84 20.609 1 94 143 LYS A C 1
ATOM 1125 O O . LYS A 1 143 ? -20.359 -2.346 21.094 1 94 143 LYS A O 1
ATOM 1130 N N . ARG A 1 144 ? -19.281 -1.409 19.422 1 95.12 144 ARG A N 1
ATOM 1131 C CA . ARG A 1 144 ? -20.312 -1.761 18.453 1 95.12 144 ARG A CA 1
ATOM 1132 C C . ARG A 1 144 ? -19.984 -3.076 17.75 1 95.12 144 ARG A C 1
ATOM 1134 O O . ARG A 1 144 ? -20.875 -3.74 17.219 1 95.12 144 ARG A O 1
ATOM 1141 N N . LEU A 1 145 ? -18.688 -3.479 17.672 1 92.31 145 LEU A N 1
ATOM 1142 C CA . LEU A 1 145 ? -18.203 -4.754 17.156 1 92.31 145 LEU A CA 1
ATOM 1143 C C . LEU A 1 145 ? -17.391 -5.496 18.203 1 92.31 145 LEU A C 1
ATOM 1145 O O . LEU A 1 145 ? -16.703 -4.871 19.016 1 92.31 145 LEU A O 1
ATOM 1149 N N . PRO A 1 146 ? -17.5 -6.789 18.156 1 90.75 146 PRO A N 1
ATOM 1150 C CA . PRO A 1 146 ? -16.672 -7.547 19.094 1 90.75 146 PRO A CA 1
ATOM 1151 C C . PRO A 1 146 ? -15.18 -7.465 18.75 1 90.75 146 PRO A C 1
ATOM 1153 O O . PRO A 1 146 ? -14.812 -7.352 17.578 1 90.75 146 PRO A O 1
ATOM 1156 N N . ASP A 1 147 ? -14.359 -7.488 19.797 1 86.75 147 ASP A N 1
ATOM 1157 C CA . ASP A 1 147 ? -12.906 -7.477 19.625 1 86.75 147 ASP A CA 1
ATOM 1158 C C . ASP A 1 147 ? -12.367 -8.891 19.438 1 86.75 147 ASP A C 1
ATOM 1160 O O . ASP A 1 147 ? -11.828 -9.492 20.359 1 86.75 147 ASP A O 1
ATOM 1164 N N . VAL A 1 148 ? -12.57 -9.523 18.297 1 83.5 148 VAL A N 1
ATOM 1165 C CA . VAL A 1 148 ? -12.117 -10.875 17.984 1 83.5 148 VAL A CA 1
ATOM 1166 C C . VAL A 1 148 ? -10.945 -10.812 17.016 1 83.5 148 VAL A C 1
ATOM 1168 O O . VAL A 1 148 ? -10.922 -9.969 16.109 1 83.5 148 VAL A O 1
ATOM 1171 N N . PRO A 1 149 ? -9.93 -11.633 17.375 1 82.06 149 PRO A N 1
ATOM 1172 C CA . PRO A 1 149 ? -8.82 -11.664 16.422 1 82.06 149 PRO A CA 1
ATOM 1173 C C . PRO A 1 149 ? -9.25 -12.156 15.047 1 82.06 149 PRO A C 1
ATOM 1175 O O . PRO A 1 149 ? -9.727 -13.281 14.906 1 82.06 149 PRO A O 1
ATOM 1178 N N . MET A 1 150 ? -9.164 -11.305 14.117 1 85.31 150 MET A N 1
ATOM 1179 C CA . MET A 1 150 ? -9.703 -11.641 12.805 1 85.31 150 MET A CA 1
ATOM 1180 C C . MET A 1 150 ? -8.609 -11.602 11.742 1 85.31 150 MET A C 1
ATOM 1182 O O . MET A 1 150 ? -8.883 -11.828 10.562 1 85.31 150 MET A O 1
ATOM 1186 N N . TYR A 1 151 ? -7.395 -11.43 12.125 1 89.06 151 TYR A N 1
ATOM 1187 C CA . TYR A 1 151 ? -6.336 -11.195 11.148 1 89.06 151 TYR A CA 1
ATOM 1188 C C . TYR A 1 151 ? -6.137 -12.414 10.25 1 89.06 151 TYR A C 1
ATOM 1190 O O . TYR A 1 151 ? -5.996 -12.281 9.039 1 89.06 151 TYR A O 1
ATOM 1198 N N . ARG A 1 152 ? -6.09 -13.633 10.891 1 91.38 152 ARG A N 1
ATOM 1199 C CA . ARG A 1 152 ? -5.875 -14.859 10.117 1 91.38 152 ARG A CA 1
ATOM 1200 C C . ARG A 1 152 ? -6.965 -15.039 9.07 1 91.38 152 ARG A C 1
ATOM 1202 O O . ARG A 1 152 ? -6.695 -15.492 7.957 1 91.38 152 ARG A O 1
ATOM 1209 N N . TYR A 1 153 ? -8.148 -14.695 9.422 1 93.06 153 TYR A N 1
ATOM 1210 C CA . TYR A 1 153 ? -9.266 -14.828 8.5 1 93.06 153 TYR A CA 1
ATOM 1211 C C . TYR A 1 153 ? -9.211 -13.758 7.418 1 93.06 153 TYR A C 1
ATOM 1213 O O . TYR A 1 153 ? -9.57 -14.008 6.266 1 93.06 153 TYR A O 1
ATOM 1221 N N . LEU A 1 154 ? -8.797 -12.57 7.832 1 94.19 154 LEU A N 1
ATOM 1222 C CA . LEU A 1 154 ? -8.641 -11.508 6.852 1 94.19 154 LEU A CA 1
ATOM 1223 C C . LEU A 1 154 ? -7.582 -11.867 5.816 1 94.19 154 LEU A C 1
ATOM 1225 O O . LEU A 1 154 ? -7.793 -11.688 4.613 1 94.19 154 LEU A O 1
ATOM 1229 N N . ALA A 1 155 ? -6.473 -12.375 6.332 1 95.25 155 ALA A N 1
ATOM 1230 C CA . ALA A 1 155 ? -5.41 -12.82 5.434 1 95.25 155 ALA A CA 1
ATOM 1231 C C . ALA A 1 155 ? -5.914 -13.891 4.469 1 95.25 155 ALA A C 1
ATOM 1233 O O . ALA A 1 155 ? -5.664 -13.812 3.264 1 95.25 155 ALA A O 1
ATOM 1234 N N . GLY A 1 156 ? -6.609 -14.852 4.996 1 97.12 156 GLY A N 1
ATOM 1235 C CA . GLY A 1 156 ? -7.191 -15.891 4.16 1 97.12 156 GLY A CA 1
ATOM 1236 C C . GLY A 1 156 ? -8.148 -15.344 3.117 1 97.12 156 GLY A C 1
ATOM 1237 O O . GLY A 1 156 ? -8.102 -15.742 1.952 1 97.12 156 GLY A O 1
ATOM 1238 N N . LEU A 1 157 ? -9 -14.445 3.523 1 96.94 157 LEU A N 1
ATOM 1239 C CA . LEU A 1 157 ? -10.031 -13.906 2.645 1 96.94 157 LEU A CA 1
ATOM 1240 C C . LEU A 1 157 ? -9.406 -13.133 1.488 1 96.94 157 LEU A C 1
ATOM 1242 O O . LEU A 1 157 ? -9.812 -13.289 0.335 1 96.94 157 LEU A O 1
ATOM 1246 N N . VAL A 1 158 ? -8.406 -12.289 1.783 1 97.44 158 VAL A N 1
ATOM 1247 C CA . VAL A 1 158 ? -7.82 -11.461 0.736 1 97.44 158 VAL A CA 1
ATOM 1248 C C . VAL A 1 158 ? -7.125 -12.352 -0.294 1 97.44 158 VAL A C 1
ATOM 1250 O O . VAL A 1 158 ? -7.238 -12.117 -1.5 1 97.44 158 VAL A O 1
ATOM 1253 N N . TRP A 1 159 ? -6.469 -13.375 0.157 1 98.31 159 TRP A N 1
ATOM 1254 C CA . TRP A 1 159 ? -5.766 -14.25 -0.777 1 98.31 159 TRP A CA 1
ATOM 1255 C C . TRP A 1 159 ? -6.742 -15.156 -1.519 1 98.31 159 TRP A C 1
ATOM 1257 O O . TRP A 1 159 ? -6.496 -15.539 -2.664 1 98.31 159 TRP A O 1
ATOM 1267 N N . ALA A 1 160 ? -7.828 -15.523 -0.87 1 98.62 160 ALA A N 1
ATOM 1268 C CA . ALA A 1 160 ? -8.875 -16.266 -1.581 1 98.62 160 ALA A CA 1
ATOM 1269 C C . ALA A 1 160 ? -9.375 -15.469 -2.789 1 98.62 160 ALA A C 1
ATOM 1271 O O . ALA A 1 160 ? -9.469 -16.016 -3.893 1 98.62 160 ALA A O 1
ATOM 1272 N N . VAL A 1 161 ? -9.609 -14.211 -2.588 1 98.44 161 VAL A N 1
ATOM 1273 C CA . VAL A 1 161 ? -10.164 -13.367 -3.643 1 98.44 161 VAL A CA 1
ATOM 1274 C C . VAL A 1 161 ? -9.102 -13.109 -4.711 1 98.44 161 VAL A C 1
ATOM 1276 O O . VAL A 1 161 ? -9.391 -13.164 -5.906 1 98.44 161 VAL A O 1
ATOM 1279 N N . VAL A 1 162 ? -7.859 -12.875 -4.301 1 97.88 162 VAL A N 1
ATOM 1280 C CA . VAL A 1 162 ? -6.777 -12.633 -5.246 1 97.88 162 VAL A CA 1
ATOM 1281 C C . VAL A 1 162 ? -6.629 -13.828 -6.184 1 97.88 162 VAL A C 1
ATOM 1283 O O . VAL A 1 162 ? -6.574 -13.664 -7.406 1 97.88 162 VAL A O 1
ATOM 1286 N N . MET A 1 163 ? -6.598 -14.992 -5.598 1 98.44 163 MET A N 1
ATOM 1287 C CA . MET A 1 163 ? -6.34 -16.172 -6.406 1 98.44 163 MET A CA 1
ATOM 1288 C C . MET A 1 163 ? -7.543 -16.516 -7.277 1 98.44 163 MET A C 1
ATOM 1290 O O . MET A 1 163 ? -7.387 -17 -8.398 1 98.44 163 MET A O 1
ATOM 1294 N N . TYR A 1 164 ? -8.711 -16.281 -6.762 1 98.12 164 TYR A N 1
ATOM 1295 C CA . TYR A 1 164 ? -9.914 -16.438 -7.57 1 98.12 164 TYR A CA 1
ATOM 1296 C C . TYR A 1 164 ? -9.883 -15.531 -8.789 1 98.12 164 TYR A C 1
ATOM 1298 O O . TYR A 1 164 ? -10.047 -15.984 -9.922 1 98.12 164 TYR A O 1
ATOM 1306 N N . LEU A 1 165 ? -9.656 -14.266 -8.578 1 97.81 165 LEU A N 1
ATOM 1307 C CA . LEU A 1 165 ? -9.641 -13.297 -9.672 1 97.81 165 LEU A CA 1
ATOM 1308 C C . LEU A 1 165 ? -8.5 -13.578 -10.641 1 97.81 165 LEU A C 1
ATOM 1310 O O . LEU A 1 165 ? -8.648 -13.398 -11.852 1 97.81 165 LEU A O 1
ATOM 1314 N N . PHE A 1 166 ? -7.379 -13.992 -10.094 1 97.38 166 PHE A N 1
ATOM 1315 C CA . PHE A 1 166 ? -6.207 -14.273 -10.914 1 97.38 166 PHE A CA 1
ATOM 1316 C C . PHE A 1 166 ? -6.512 -15.359 -11.938 1 97.38 166 PHE A C 1
ATOM 1318 O O . PHE A 1 166 ? -6.027 -15.305 -13.07 1 97.38 166 PHE A O 1
ATOM 1325 N N . VAL A 1 167 ? -7.348 -16.312 -11.555 1 96.75 167 VAL A N 1
ATOM 1326 C CA . VAL A 1 167 ? -7.629 -17.438 -12.43 1 96.75 167 VAL A CA 1
ATOM 1327 C C . VAL A 1 167 ? -8.852 -17.125 -13.289 1 96.75 167 VAL A C 1
ATOM 1329 O O . VAL A 1 167 ? -8.859 -17.406 -14.492 1 96.75 167 VAL A O 1
ATOM 1332 N N . VAL A 1 168 ? -9.859 -16.5 -12.719 1 95.62 168 VAL A N 1
ATOM 1333 C CA . VAL A 1 168 ? -11.156 -16.359 -13.383 1 95.62 168 VAL A CA 1
ATOM 1334 C C . VAL A 1 168 ? -11.172 -15.07 -14.203 1 95.62 168 VAL A C 1
ATOM 1336 O O . VAL A 1 168 ? -11.773 -15.023 -15.273 1 95.62 168 VAL A O 1
ATOM 1339 N N . ASP A 1 169 ? -10.492 -14.039 -13.695 1 96.06 169 ASP A N 1
ATOM 1340 C CA . ASP A 1 169 ? -10.523 -12.727 -14.328 1 96.06 169 ASP A CA 1
ATOM 1341 C C . ASP A 1 169 ? -9.289 -11.906 -13.953 1 96.06 169 ASP A C 1
ATOM 1343 O O . ASP A 1 169 ? -9.398 -10.859 -13.312 1 96.06 169 ASP A O 1
ATOM 1347 N N . LYS A 1 170 ? -8.18 -12.281 -14.477 1 93.88 170 LYS A N 1
ATOM 1348 C CA . LYS A 1 170 ? -6.93 -11.641 -14.078 1 93.88 170 LYS A CA 1
ATOM 1349 C C . LYS A 1 170 ? -6.891 -10.18 -14.523 1 93.88 170 LYS A C 1
ATOM 1351 O O . LYS A 1 170 ? -6.188 -9.367 -13.93 1 93.88 170 LYS A O 1
ATOM 1356 N N . GLY A 1 171 ? -7.664 -9.805 -15.602 1 91.19 171 GLY A N 1
ATOM 1357 C CA . GLY A 1 171 ? -7.723 -8.438 -16.094 1 91.19 171 GLY A CA 1
ATOM 1358 C C . GLY A 1 171 ? -8.32 -7.465 -15.094 1 91.19 171 GLY A C 1
ATOM 1359 O O . GLY A 1 171 ? -8.141 -6.25 -15.219 1 91.19 171 GLY A O 1
ATOM 1360 N N . SER A 1 172 ? -9.078 -8.016 -14.109 1 93.75 172 SER A N 1
ATOM 1361 C CA . SER A 1 172 ? -9.711 -7.168 -13.102 1 93.75 172 SER A CA 1
ATOM 1362 C C . SER A 1 172 ? -8.711 -6.738 -12.039 1 93.75 172 SER A C 1
ATOM 1364 O O . SER A 1 172 ? -8.969 -5.809 -11.273 1 93.75 172 SER A O 1
ATOM 1366 N N . LEU A 1 173 ? -7.57 -7.449 -11.953 1 92.44 173 LEU A N 1
ATOM 1367 C CA . LEU A 1 173 ? -6.535 -7.094 -10.992 1 92.44 173 LEU A CA 1
ATOM 1368 C C . LEU A 1 173 ? -5.719 -5.906 -11.484 1 92.44 173 LEU A C 1
ATOM 1370 O O . LEU A 1 173 ? -5.48 -5.77 -12.688 1 92.44 173 LEU A O 1
ATOM 1374 N N . GLN A 1 174 ? -5.355 -5.102 -10.516 1 86.44 174 GLN A N 1
ATOM 1375 C CA . GLN A 1 174 ? -4.438 -4.02 -10.859 1 86.44 174 GLN A CA 1
ATOM 1376 C C . GLN A 1 174 ? -3.199 -4.551 -11.57 1 86.44 174 GLN A C 1
ATOM 1378 O O . GLN A 1 174 ? -2.699 -5.629 -11.234 1 86.44 174 GLN A O 1
ATOM 1383 N N . SER A 1 175 ? -2.68 -3.793 -12.445 1 83.62 175 SER A N 1
ATOM 1384 C CA . SER A 1 175 ? -1.617 -4.23 -13.344 1 83.62 175 SER A CA 1
ATOM 1385 C C . SER A 1 175 ? -0.406 -4.734 -12.57 1 83.62 175 SER A C 1
ATOM 1387 O O . SER A 1 175 ? 0.134 -5.801 -12.875 1 83.62 175 SER A O 1
ATOM 1389 N N . SER A 1 176 ? 0.059 -3.984 -11.539 1 81.06 176 SER A N 1
ATOM 1390 C CA . SER A 1 176 ? 1.229 -4.383 -10.766 1 81.06 176 SER A CA 1
ATOM 1391 C C . SER A 1 176 ? 1 -5.719 -10.062 1 81.06 176 SER A C 1
ATOM 1393 O O . SER A 1 176 ? 1.875 -6.59 -10.07 1 81.06 176 SER A O 1
ATOM 1395 N N . LEU A 1 177 ? -0.188 -5.914 -9.547 1 89.38 177 LEU A N 1
ATOM 1396 C CA . LEU A 1 177 ? -0.519 -7.168 -8.867 1 89.38 177 LEU A CA 1
ATOM 1397 C C . LEU A 1 177 ? -0.629 -8.312 -9.875 1 89.38 177 LEU A C 1
ATOM 1399 O O . LEU A 1 177 ? -0.15 -9.414 -9.617 1 89.38 177 LEU A O 1
ATOM 1403 N N . ARG A 1 178 ? -1.259 -8.016 -10.992 1 91.44 178 ARG A N 1
ATOM 1404 C CA . ARG A 1 178 ? -1.386 -9.023 -12.039 1 91.44 178 ARG A CA 1
ATOM 1405 C C . ARG A 1 178 ? -0.016 -9.516 -12.492 1 91.44 178 ARG A C 1
ATOM 1407 O O . ARG A 1 178 ? 0.199 -10.727 -12.625 1 91.44 178 ARG A O 1
ATOM 1414 N N . GLN A 1 179 ? 0.892 -8.617 -12.641 1 86.31 179 GLN A N 1
ATOM 1415 C CA . GLN A 1 179 ? 2.234 -8.969 -13.094 1 86.31 179 GLN A CA 1
ATOM 1416 C C . GLN A 1 179 ? 2.975 -9.789 -12.039 1 86.31 179 GLN A C 1
ATOM 1418 O O . GLN A 1 179 ? 3.684 -10.742 -12.375 1 86.31 179 GLN A O 1
ATOM 1423 N N . ALA A 1 180 ? 2.811 -9.383 -10.844 1 89.06 180 ALA A N 1
ATOM 1424 C CA . ALA A 1 180 ? 3.418 -10.133 -9.75 1 89.06 180 ALA A CA 1
ATOM 1425 C C . ALA A 1 180 ? 2.891 -11.57 -9.711 1 89.06 180 ALA A C 1
ATOM 1427 O O . ALA A 1 180 ? 3.668 -12.523 -9.609 1 89.06 180 ALA A O 1
ATOM 1428 N N . MET A 1 181 ? 1.559 -11.688 -9.883 1 94.44 181 MET A N 1
ATOM 1429 C CA . MET A 1 181 ? 0.933 -13 -9.844 1 94.44 181 MET A CA 1
ATOM 1430 C C . MET A 1 181 ? 1.396 -13.859 -11.016 1 94.44 181 MET A C 1
ATOM 1432 O O . MET A 1 181 ? 1.685 -15.047 -10.852 1 94.44 181 MET A O 1
ATOM 1436 N N . GLU A 1 182 ? 1.457 -13.234 -12.148 1 92.19 182 GLU A N 1
ATOM 1437 C CA . GLU A 1 182 ? 1.925 -13.953 -13.328 1 92.19 182 GLU A CA 1
ATOM 1438 C C . GLU A 1 182 ? 3.367 -14.422 -13.156 1 92.19 182 GLU A C 1
ATOM 1440 O O . GLU A 1 182 ? 3.703 -15.555 -13.492 1 92.19 182 GLU A O 1
ATOM 1445 N N . PHE A 1 183 ? 4.176 -13.641 -12.633 1 88 183 PHE A N 1
ATOM 1446 C CA . PHE A 1 183 ? 5.574 -13.984 -12.398 1 88 183 PHE A CA 1
ATOM 1447 C C . PHE A 1 183 ? 5.688 -15.164 -11.438 1 88 183 PHE A C 1
ATOM 1449 O O . PHE A 1 183 ? 6.484 -16.078 -11.656 1 88 183 PHE A O 1
ATOM 1456 N N . ILE A 1 184 ? 4.961 -15.188 -10.461 1 93.88 184 ILE A N 1
ATOM 1457 C CA . ILE A 1 184 ? 5.086 -16.156 -9.375 1 93.88 184 ILE A CA 1
ATOM 1458 C C . ILE A 1 184 ? 4.414 -17.469 -9.773 1 93.88 184 ILE A C 1
ATOM 1460 O O . ILE A 1 184 ? 4.953 -18.547 -9.531 1 93.88 184 ILE A O 1
ATOM 1464 N N . TYR A 1 185 ? 3.246 -17.391 -10.453 1 95.19 185 TYR A N 1
ATOM 1465 C CA . TYR A 1 185 ? 2.406 -18.578 -10.516 1 95.19 185 TYR A CA 1
ATOM 1466 C C . TYR A 1 185 ? 2.305 -19.109 -11.945 1 95.19 185 TYR A C 1
ATOM 1468 O O . TYR A 1 185 ? 1.872 -20.234 -12.164 1 95.19 185 TYR A O 1
ATOM 1476 N N . ASP A 1 186 ? 2.607 -18.266 -12.914 1 91.56 186 ASP A N 1
ATOM 1477 C CA . ASP A 1 186 ? 2.633 -18.766 -14.289 1 91.56 186 ASP A CA 1
ATOM 1478 C C . ASP A 1 186 ? 3.971 -19.422 -14.609 1 91.56 186 ASP A C 1
ATOM 1480 O O . ASP A 1 186 ? 4.828 -18.828 -15.258 1 91.56 186 ASP A O 1
ATOM 1484 N N . THR A 1 187 ? 4.113 -20.656 -14.211 1 85.62 187 THR A N 1
ATOM 1485 C CA . THR A 1 187 ? 5.383 -21.359 -14.32 1 85.62 187 THR A CA 1
ATOM 1486 C C . THR A 1 187 ? 5.406 -22.234 -15.57 1 85.62 187 THR A C 1
ATOM 1488 O O . THR A 1 187 ? 6.383 -22.953 -15.812 1 85.62 187 THR A O 1
ATOM 1491 N N . HIS A 1 188 ? 4.418 -22.234 -16.344 1 79.56 188 HIS A N 1
ATOM 1492 C CA . HIS A 1 188 ? 4.301 -23.141 -17.469 1 79.56 188 HIS A CA 1
ATOM 1493 C C . HIS A 1 188 ? 5.41 -22.906 -18.484 1 79.56 188 HIS A C 1
ATOM 1495 O O . HIS A 1 188 ? 5.859 -23.844 -19.156 1 79.56 188 HIS A O 1
ATOM 1501 N N . ASP A 1 189 ? 5.844 -21.766 -18.531 1 73.56 189 ASP A N 1
ATOM 1502 C CA . ASP A 1 189 ? 6.859 -21.453 -19.531 1 73.56 189 ASP A CA 1
ATOM 1503 C C . ASP A 1 189 ? 8.266 -21.562 -18.938 1 73.56 189 ASP A C 1
ATOM 1505 O O . ASP A 1 189 ? 9.25 -21.266 -19.609 1 73.56 189 ASP A O 1
ATOM 1509 N N . GLN A 1 190 ? 8.352 -22.078 -17.75 1 74.69 190 GLN A N 1
ATOM 1510 C CA . GLN A 1 190 ? 9.664 -22.188 -17.125 1 74.69 190 GLN A CA 1
ATOM 1511 C C . GLN A 1 190 ? 10.148 -23.641 -17.125 1 74.69 190 GLN A C 1
ATOM 1513 O O . GLN A 1 190 ? 9.523 -24.516 -16.516 1 74.69 190 GLN A O 1
ATOM 1518 N N . PRO A 1 191 ? 11.164 -23.828 -17.953 1 72.19 191 PRO A N 1
ATOM 1519 C CA . PRO A 1 191 ? 11.656 -25.203 -18.047 1 72.19 191 PRO A CA 1
ATOM 1520 C C . PRO A 1 191 ? 12.336 -25.672 -16.75 1 72.19 191 PRO A C 1
ATOM 1522 O O . PRO A 1 191 ? 13 -24.891 -16.078 1 72.19 191 PRO A O 1
ATOM 1525 N N . PHE A 1 192 ? 11.922 -26.797 -16.25 1 76.56 192 PHE A N 1
ATOM 1526 C CA . PHE A 1 192 ? 12.641 -27.438 -15.156 1 76.56 192 PHE A CA 1
ATOM 1527 C C . PHE A 1 192 ? 13.758 -28.328 -15.688 1 76.56 192 PHE A C 1
ATOM 1529 O O . PHE A 1 192 ? 13.492 -29.359 -16.297 1 76.56 192 PHE A O 1
ATOM 1536 N N . THR A 1 193 ? 14.977 -27.859 -15.695 1 74 193 THR A N 1
ATOM 1537 C CA . THR A 1 193 ? 16.109 -28.609 -16.25 1 74 193 THR A CA 1
ATOM 1538 C C . THR A 1 193 ? 16.844 -29.359 -15.156 1 74 193 THR A C 1
ATOM 1540 O O . THR A 1 193 ? 17.609 -30.281 -15.438 1 74 193 THR A O 1
ATOM 1543 N N . GLY A 1 194 ? 16.672 -28.969 -13.914 1 77 194 GLY A N 1
ATOM 1544 C CA . GLY A 1 194 ? 17.359 -29.594 -12.797 1 77 194 GLY A CA 1
ATOM 1545 C C . GLY A 1 194 ? 17.062 -28.938 -11.469 1 77 194 GLY A C 1
ATOM 1546 O O . GLY A 1 194 ? 16.359 -27.938 -11.406 1 77 194 GLY A O 1
ATOM 1547 N N . PHE A 1 195 ? 17.625 -29.578 -10.422 1 77.75 195 PHE A N 1
ATOM 1548 C CA . PHE A 1 195 ? 17.344 -29.188 -9.047 1 77.75 195 PHE A CA 1
ATOM 1549 C C . PHE A 1 195 ? 17.812 -27.75 -8.797 1 77.75 195 PHE A C 1
ATOM 1551 O O . PHE A 1 195 ? 17.266 -27.047 -7.949 1 77.75 195 PHE A O 1
ATOM 1558 N N . ARG A 1 196 ? 18.75 -27.312 -9.641 1 75.44 196 ARG A N 1
ATOM 1559 C CA . ARG A 1 196 ? 19.266 -25.969 -9.484 1 75.44 196 ARG A CA 1
ATOM 1560 C C . ARG A 1 196 ? 18.188 -24.938 -9.828 1 75.44 196 ARG A C 1
ATOM 1562 O O . ARG A 1 196 ? 18.234 -23.797 -9.336 1 75.44 196 ARG A O 1
ATOM 1569 N N . ASP A 1 197 ? 17.25 -25.344 -10.57 1 78.25 197 ASP A N 1
ATOM 1570 C CA . ASP A 1 197 ? 16.203 -24.422 -11.039 1 78.25 197 ASP A CA 1
ATOM 1571 C C . ASP A 1 197 ? 15.211 -24.109 -9.93 1 78.25 197 ASP A C 1
ATOM 1573 O O . ASP A 1 197 ? 14.422 -23.172 -10.047 1 78.25 197 ASP A O 1
ATOM 1577 N N . ILE A 1 198 ? 15.32 -24.875 -8.797 1 80.81 198 ILE A N 1
ATOM 1578 C CA . ILE A 1 198 ? 14.336 -24.672 -7.738 1 80.81 198 ILE A CA 1
ATOM 1579 C C . ILE A 1 198 ? 14.922 -23.766 -6.664 1 80.81 198 ILE A C 1
ATOM 1581 O O . ILE A 1 198 ? 14.195 -23.281 -5.781 1 80.81 198 ILE A O 1
ATOM 1585 N N . PHE A 1 199 ? 16.203 -23.516 -6.75 1 81.88 199 PHE A N 1
ATOM 1586 C CA . PHE A 1 199 ? 16.828 -22.641 -5.758 1 81.88 199 PHE A CA 1
ATOM 1587 C C . PHE A 1 199 ? 16.797 -21.188 -6.223 1 81.88 199 PHE A C 1
ATOM 1589 O O . PHE A 1 199 ? 17.094 -20.891 -7.383 1 81.88 199 PHE A O 1
ATOM 1596 N N . PRO A 1 200 ? 16.469 -20.375 -5.203 1 80.88 200 PRO A N 1
ATOM 1597 C CA . PRO A 1 200 ? 16.438 -18.953 -5.559 1 80.88 200 PRO A CA 1
ATOM 1598 C C . PRO A 1 200 ? 17.781 -18.422 -6.004 1 80.88 200 PRO A C 1
ATOM 1600 O O . PRO A 1 200 ? 18.828 -18.797 -5.453 1 80.88 200 PRO A O 1
ATOM 1603 N N . PHE A 1 201 ? 17.844 -17.688 -6.992 1 73.5 201 PHE A N 1
ATOM 1604 C CA . PHE A 1 201 ? 18.969 -16.891 -7.465 1 73.5 201 PHE A CA 1
ATOM 1605 C C . PHE A 1 201 ? 20.062 -17.781 -8.062 1 73.5 201 PHE A C 1
ATOM 1607 O O . PHE A 1 201 ? 21.188 -17.328 -8.266 1 73.5 201 PHE A O 1
ATOM 1614 N N . LEU A 1 202 ? 20 -19.125 -8.023 1 58.44 202 LEU A N 1
ATOM 1615 C CA . LEU A 1 202 ? 21.016 -20 -8.594 1 58.44 202 LEU A CA 1
ATOM 1616 C C . LEU A 1 202 ? 20.688 -20.344 -10.047 1 58.44 202 LEU A C 1
ATOM 1618 O O . LEU A 1 202 ? 21.438 -21.062 -10.703 1 58.44 202 LEU A O 1
ATOM 1622 N N . ARG A 1 203 ? 19.734 -20.094 -10.469 1 56.28 203 ARG A N 1
ATOM 1623 C CA . ARG A 1 203 ? 19.484 -20.375 -11.883 1 56.28 203 ARG A CA 1
ATOM 1624 C C . ARG A 1 203 ? 20.641 -19.875 -12.75 1 56.28 203 ARG A C 1
ATOM 1626 O O . ARG A 1 203 ? 21.266 -18.859 -12.438 1 56.28 203 ARG A O 1
ATOM 1633 N N . ARG A 1 204 ? 21.5 -20.812 -13.383 1 46.91 204 ARG A N 1
ATOM 1634 C CA . ARG A 1 204 ? 22.547 -20.484 -14.352 1 46.91 204 ARG A CA 1
ATOM 1635 C C . ARG A 1 204 ? 22.281 -19.141 -15 1 46.91 204 ARG A C 1
ATOM 1637 O O . ARG A 1 204 ? 21.141 -18.766 -15.258 1 46.91 204 ARG A O 1
ATOM 1644 N N . PRO A 1 205 ? 23.438 -18.312 -14.867 1 40.06 205 PRO A N 1
ATOM 1645 C CA . PRO A 1 205 ? 23.359 -17.062 -15.617 1 40.06 205 PRO A CA 1
ATOM 1646 C C . PRO A 1 205 ? 22.797 -17.234 -17.016 1 40.06 205 PRO A C 1
ATOM 1648 O O . PRO A 1 205 ? 23.453 -17.781 -17.906 1 40.06 205 PRO A O 1
ATOM 1651 N N . VAL A 1 206 ? 22.156 -18.031 -17.531 1 31.98 206 VAL A N 1
ATOM 1652 C CA . VAL A 1 206 ? 21.984 -17.516 -18.875 1 31.98 206 VAL A CA 1
ATOM 1653 C C . VAL A 1 206 ? 22.016 -15.992 -18.859 1 31.98 206 VAL A C 1
ATOM 1655 O O . VAL A 1 206 ? 21.594 -15.375 -17.891 1 31.98 206 VAL A O 1
ATOM 1658 N N . ALA A 1 207 ? 22.828 -15.266 -19.75 1 32.16 207 ALA A N 1
ATOM 1659 C CA . ALA A 1 207 ? 22.906 -13.828 -20 1 32.16 207 ALA A CA 1
ATOM 1660 C C . ALA A 1 207 ? 21.656 -13.117 -19.484 1 32.16 207 ALA A C 1
ATOM 1662 O O . ALA A 1 207 ? 21.484 -11.914 -19.719 1 32.16 207 ALA A O 1
ATOM 1663 N N . VAL A 1 208 ? 20.781 -13.766 -19 1 28.86 208 VAL A N 1
ATOM 1664 C CA . VAL A 1 208 ? 19.422 -13.266 -18.828 1 28.86 208 VAL A CA 1
ATOM 1665 C C . VAL A 1 208 ? 19.281 -12.609 -17.453 1 28.86 208 VAL A C 1
ATOM 1667 O O . VAL A 1 208 ? 18.328 -11.875 -17.219 1 28.86 208 VAL A O 1
ATOM 1670 N N . MET A 1 209 ? 20.031 -13.023 -16.484 1 30.25 209 MET A N 1
ATOM 1671 C CA . MET A 1 209 ? 19.656 -12.57 -15.141 1 30.25 209 MET A CA 1
ATOM 1672 C C . MET A 1 209 ? 19.984 -11.094 -14.953 1 30.25 209 MET A C 1
ATOM 1674 O O . MET A 1 209 ? 19.25 -10.375 -14.281 1 30.25 209 MET A O 1
ATOM 1678 N N . LEU A 1 210 ? 21.328 -10.758 -15.07 1 33.09 210 LEU A N 1
ATOM 1679 C CA . LEU A 1 210 ? 21.719 -9.359 -15.211 1 33.09 210 LEU A CA 1
ATOM 1680 C C . LEU A 1 210 ? 21.141 -8.75 -16.484 1 33.09 210 LEU A C 1
ATOM 1682 O O . LEU A 1 210 ? 21.469 -7.625 -16.844 1 33.09 210 LEU A O 1
ATOM 1686 N N . ALA A 1 211 ? 21.172 -9.5 -17.531 1 30.8 211 ALA A N 1
ATOM 1687 C CA . ALA A 1 211 ? 20.422 -8.977 -18.672 1 30.8 211 ALA A CA 1
ATOM 1688 C C . ALA A 1 211 ? 19.109 -8.367 -18.234 1 30.8 211 ALA A C 1
ATOM 1690 O O . ALA A 1 211 ? 18.516 -8.797 -17.25 1 30.8 211 ALA A O 1
ATOM 1691 N N . ARG A 1 212 ? 18.875 -7.324 -18.812 1 34.09 212 ARG A N 1
ATOM 1692 C CA . ARG A 1 212 ? 17.641 -6.551 -18.609 1 34.09 212 ARG A CA 1
ATOM 1693 C C . ARG A 1 212 ? 16.469 -7.465 -18.297 1 34.09 212 ARG A C 1
ATOM 1695 O O . ARG A 1 212 ? 16.078 -8.289 -19.141 1 34.09 212 ARG A O 1
ATOM 1702 N N . PRO A 1 213 ? 16.469 -8.195 -16.906 1 33 213 PRO A N 1
ATOM 1703 C CA . PRO A 1 213 ? 15.398 -9.18 -16.656 1 33 213 PRO A CA 1
ATOM 1704 C C . PRO A 1 213 ? 14.367 -9.227 -17.766 1 33 213 PRO A C 1
ATOM 1706 O O . PRO A 1 213 ? 14.047 -8.195 -18.375 1 33 213 PRO A O 1
ATOM 1709 N N . SER A 1 214 ? 14.227 -10.266 -18.453 1 32.56 214 SER A N 1
ATOM 1710 C CA . SER A 1 214 ? 13.18 -10.125 -19.453 1 32.56 214 SER A CA 1
ATOM 1711 C C . SER A 1 214 ? 12.086 -9.164 -18.984 1 32.56 214 SER A C 1
ATOM 1713 O O . SER A 1 214 ? 11.875 -9 -17.781 1 32.56 214 SER A O 1
ATOM 1715 N N . GLY A 1 215 ? 11.422 -8.312 -19.812 1 35.47 215 GLY A N 1
ATOM 1716 C CA . GLY A 1 215 ? 10.406 -7.281 -19.781 1 35.47 215 GLY A CA 1
ATOM 1717 C C . GLY A 1 215 ? 9.391 -7.469 -18.672 1 35.47 215 GLY A C 1
ATOM 1718 O O . GLY A 1 215 ? 8.641 -6.551 -18.344 1 35.47 215 GLY A O 1
ATOM 1719 N N . ASP A 1 216 ? 9.305 -8.719 -18.094 1 40.56 216 ASP A N 1
ATOM 1720 C CA . ASP A 1 216 ? 8.047 -8.961 -17.391 1 40.56 216 ASP A CA 1
ATOM 1721 C C . ASP A 1 216 ? 8.141 -8.539 -15.93 1 40.56 216 ASP A C 1
ATOM 1723 O O . ASP A 1 216 ? 7.281 -7.816 -15.43 1 40.56 216 ASP A O 1
ATOM 1727 N N . VAL A 1 217 ? 9.172 -9.156 -15.125 1 44.88 217 VAL A N 1
ATOM 1728 C CA . VAL A 1 217 ? 9.141 -8.727 -13.734 1 44.88 217 VAL A CA 1
ATOM 1729 C C . VAL A 1 217 ? 9.484 -7.246 -13.633 1 44.88 217 VAL A C 1
ATOM 1731 O O . VAL A 1 217 ? 8.844 -6.504 -12.883 1 44.88 217 VAL A O 1
ATOM 1734 N N . ASN A 1 218 ? 10.609 -6.906 -14.227 1 43.5 218 ASN A N 1
ATOM 1735 C CA . ASN A 1 218 ? 10.961 -5.488 -14.258 1 43.5 218 ASN A CA 1
ATOM 1736 C C . ASN A 1 218 ? 9.805 -4.633 -14.773 1 43.5 218 ASN A C 1
ATOM 1738 O O . ASN A 1 218 ? 9.578 -3.529 -14.281 1 43.5 218 ASN A O 1
ATOM 1742 N N . ASP A 1 219 ? 9.227 -5.184 -15.758 1 44.19 219 ASP A N 1
ATOM 1743 C CA . ASP A 1 219 ? 8.055 -4.465 -16.25 1 44.19 219 ASP A CA 1
ATOM 1744 C C . ASP A 1 219 ? 6.961 -4.418 -15.172 1 44.19 219 ASP A C 1
ATOM 1746 O O . ASP A 1 219 ? 6.309 -3.389 -14.992 1 44.19 219 ASP A O 1
ATOM 1750 N N . VAL A 1 220 ? 6.902 -5.598 -14.555 1 44.03 220 VAL A N 1
ATOM 1751 C CA . VAL A 1 220 ? 5.895 -5.652 -13.5 1 44.03 220 VAL A CA 1
ATOM 1752 C C . VAL A 1 220 ? 6.262 -4.688 -12.383 1 44.03 220 VAL A C 1
ATOM 1754 O O . VAL A 1 220 ? 5.426 -3.904 -11.922 1 44.03 220 VAL A O 1
ATOM 1757 N N . LEU A 1 221 ? 7.488 -4.938 -12 1 46.69 221 LEU A N 1
ATOM 1758 C CA . LEU A 1 221 ? 7.91 -4.07 -10.906 1 46.69 221 LEU A CA 1
ATOM 1759 C C . LEU A 1 221 ? 7.883 -2.605 -11.328 1 46.69 221 LEU A C 1
ATOM 1761 O O . LEU A 1 221 ? 7.469 -1.74 -10.547 1 46.69 221 LEU A O 1
ATOM 1765 N N . GLU A 1 222 ? 8.461 -2.393 -12.531 1 45.81 222 GLU A N 1
ATOM 1766 C CA . GLU A 1 222 ? 8.344 -1.036 -13.055 1 45.81 222 GLU A CA 1
ATOM 1767 C C . GLU A 1 222 ? 6.891 -0.57 -13.055 1 45.81 222 GLU A C 1
ATOM 1769 O O . GLU A 1 222 ? 6.602 0.572 -12.688 1 45.81 222 GLU A O 1
ATOM 1774 N N . ASP A 1 223 ? 6.098 -1.416 -13.531 1 43.97 223 ASP A N 1
ATOM 1775 C CA . ASP A 1 223 ? 4.68 -1.079 -13.562 1 43.97 223 ASP A CA 1
ATOM 1776 C C . ASP A 1 223 ? 4.133 -0.868 -12.156 1 43.97 223 ASP A C 1
ATOM 1778 O O . ASP A 1 223 ? 3.311 0.022 -11.93 1 43.97 223 ASP A O 1
ATOM 1782 N N . VAL A 1 224 ? 4.492 -1.813 -11.383 1 42.22 224 VAL A N 1
ATOM 1783 C CA . VAL A 1 224 ? 4.062 -1.71 -9.992 1 42.22 224 VAL A CA 1
ATOM 1784 C C . VAL A 1 224 ? 4.574 -0.404 -9.391 1 42.22 224 VAL A C 1
ATOM 1786 O O . VAL A 1 224 ? 3.859 0.257 -8.633 1 42.22 224 VAL A O 1
ATOM 1789 N N . LEU A 1 225 ? 5.797 -0.263 -9.555 1 42.16 225 LEU A N 1
ATOM 1790 C CA . LEU A 1 225 ? 6.422 0.911 -8.953 1 42.16 225 LEU A CA 1
ATOM 1791 C C . LEU A 1 225 ? 6.09 2.168 -9.75 1 42.16 225 LEU A C 1
ATOM 1793 O O . LEU A 1 225 ? 6.117 3.275 -9.211 1 42.16 225 LEU A O 1
ATOM 1797 N N . GLU A 1 226 ? 6.223 1.993 -11.148 1 38.19 226 GLU A N 1
ATOM 1798 C CA . GLU A 1 226 ? 5.945 3.174 -11.961 1 38.19 226 GLU A CA 1
ATOM 1799 C C . GLU A 1 226 ? 4.445 3.379 -12.141 1 38.19 226 GLU A C 1
ATOM 1801 O O . GLU A 1 226 ? 3.934 4.48 -11.93 1 38.19 226 GLU A O 1
ATOM 1806 N N . ASN A 1 227 ? 3.885 3.125 -13.609 1 35 227 ASN A N 1
ATOM 1807 C CA . ASN A 1 227 ? 2.775 3.613 -14.422 1 35 227 ASN A CA 1
ATOM 1808 C C . ASN A 1 227 ? 1.502 2.812 -14.172 1 35 227 ASN A C 1
ATOM 1810 O O . ASN A 1 227 ? 1.428 1.632 -14.523 1 35 227 ASN A O 1
ATOM 1814 N N . VAL A 1 228 ? 0.757 2.852 -13.141 1 33.5 228 VAL A N 1
ATOM 1815 C CA . VAL A 1 228 ? -0.651 2.574 -13.406 1 33.5 228 VAL A CA 1
ATOM 1816 C C . VAL A 1 228 ? -1.013 3.025 -14.82 1 33.5 228 VAL A C 1
ATOM 1818 O O . VAL A 1 228 ? -0.799 4.188 -15.18 1 33.5 228 VAL A O 1
ATOM 1821 N N . ASP A 1 229 ? -0.977 2.191 -15.805 1 30.95 229 ASP A N 1
ATOM 1822 C CA . ASP A 1 229 ? -1.615 2.596 -17.047 1 30.95 229 ASP A CA 1
ATOM 1823 C C . ASP A 1 229 ? -2.898 3.379 -16.781 1 30.95 229 ASP A C 1
ATOM 1825 O O . ASP A 1 229 ? -3.836 2.857 -16.188 1 30.95 229 ASP A O 1
ATOM 1829 N N . PRO A 1 230 ? -2.873 4.613 -16.938 1 30.03 230 PRO A N 1
ATOM 1830 C CA . PRO A 1 230 ? -4.102 5.41 -16.906 1 30.03 230 PRO A CA 1
ATOM 1831 C C . PRO A 1 230 ? -5.254 4.75 -17.656 1 30.03 230 PRO A C 1
ATOM 1833 O O . PRO A 1 230 ? -6.422 5.07 -17.406 1 30.03 230 PRO A O 1
ATOM 1836 N N . GLU A 1 231 ? -5 4.105 -18.797 1 28.45 231 GLU A N 1
ATOM 1837 C CA . GLU A 1 231 ? -6.09 3.635 -19.641 1 28.45 231 GLU A CA 1
ATOM 1838 C C . GLU A 1 231 ? -6.883 2.525 -18.953 1 28.45 231 GLU A C 1
ATOM 1840 O O . GLU A 1 231 ? -7.898 2.064 -19.469 1 28.45 231 GLU A O 1
ATOM 1845 N N . GLU A 1 232 ? -6.293 1.916 -18.172 1 30.3 232 GLU A N 1
ATOM 1846 C CA . GLU A 1 232 ? -7.078 0.795 -17.672 1 30.3 232 GLU A CA 1
ATOM 1847 C C . GLU A 1 232 ? -8.188 1.274 -16.734 1 30.3 232 GLU A C 1
ATOM 1849 O O . GLU A 1 232 ? -8.953 0.466 -16.203 1 30.3 232 GLU A O 1
ATOM 1854 N N . PHE A 1 233 ? -7.973 2.318 -16.125 1 26.12 233 PHE A N 1
ATOM 1855 C CA . PHE A 1 233 ? -9.164 2.846 -15.469 1 26.12 233 PHE A CA 1
ATOM 1856 C C . PHE A 1 233 ? -9.984 3.697 -16.438 1 26.12 233 PHE A C 1
ATOM 1858 O O . PHE A 1 233 ? -9.422 4.469 -17.219 1 26.12 233 PHE A O 1
ATOM 1865 N N . MET B 1 1 ? -17.531 -34.875 -48.875 1 27.73 1 MET B N 1
ATOM 1866 C CA . MET B 1 1 ? -17.703 -34.094 -47.656 1 27.73 1 MET B CA 1
ATOM 1867 C C . MET B 1 1 ? -16.875 -34.656 -46.5 1 27.73 1 MET B C 1
ATOM 1869 O O . MET B 1 1 ? -17.094 -35.781 -46.062 1 27.73 1 MET B O 1
ATOM 1873 N N . PRO B 1 2 ? -15.477 -34.375 -46.406 1 35.97 2 PRO B N 1
ATOM 1874 C CA . PRO B 1 2 ? -14.578 -35.094 -45.5 1 35.97 2 PRO B CA 1
ATOM 1875 C C . PRO B 1 2 ? -15.008 -34.969 -44.031 1 35.97 2 PRO B C 1
ATOM 1877 O O . PRO B 1 2 ? -15.695 -34.031 -43.656 1 35.97 2 PRO B O 1
ATOM 1880 N N . ASP B 1 3 ? -15.062 -36.125 -43.219 1 31.53 3 ASP B N 1
ATOM 1881 C CA . ASP B 1 3 ? -15.578 -36.406 -41.875 1 31.53 3 ASP B CA 1
ATOM 1882 C C . ASP B 1 3 ? -14.898 -35.531 -40.844 1 31.53 3 ASP B C 1
ATOM 1884 O O . ASP B 1 3 ? -13.672 -35.562 -40.688 1 31.53 3 ASP B O 1
ATOM 1888 N N . LEU B 1 4 ? -15.414 -34.312 -40.344 1 33.91 4 LEU B N 1
ATOM 1889 C CA . LEU B 1 4 ? -15.133 -33.312 -39.312 1 33.91 4 LEU B CA 1
ATOM 1890 C C . LEU B 1 4 ? -14.938 -34 -37.969 1 33.91 4 LEU B C 1
ATOM 1892 O O . LEU B 1 4 ? -14.688 -33.344 -36.938 1 33.91 4 LEU B O 1
ATOM 1896 N N . THR B 1 5 ? -15.242 -35.344 -37.75 1 36.44 5 THR B N 1
ATOM 1897 C CA . THR B 1 5 ? -15.211 -36.031 -36.469 1 36.44 5 THR B CA 1
ATOM 1898 C C . THR B 1 5 ? -13.781 -36.156 -35.969 1 36.44 5 THR B C 1
ATOM 1900 O O . THR B 1 5 ? -13.562 -36.469 -34.781 1 36.44 5 THR B O 1
ATOM 1903 N N . SER B 1 6 ? -12.727 -36.344 -36.75 1 35.03 6 SER B N 1
ATOM 1904 C CA . SER B 1 6 ? -11.398 -36.719 -36.281 1 35.03 6 SER B CA 1
ATOM 1905 C C . SER B 1 6 ? -10.789 -35.625 -35.406 1 35.03 6 SER B C 1
ATOM 1907 O O . SER B 1 6 ? -9.781 -35.844 -34.719 1 35.03 6 SER B O 1
ATOM 1909 N N . TYR B 1 7 ? -11.055 -34.344 -35.656 1 35.44 7 TYR B N 1
ATOM 1910 C CA . TYR B 1 7 ? -10.289 -33.312 -34.969 1 35.44 7 TYR B CA 1
ATOM 1911 C C . TYR B 1 7 ? -10.625 -33.281 -33.5 1 35.44 7 TYR B C 1
ATOM 1913 O O . TYR B 1 7 ? -10.031 -32.531 -32.719 1 35.44 7 TYR B O 1
ATOM 1921 N N . LEU B 1 8 ? -11.859 -33.719 -33.062 1 34.62 8 LEU B N 1
ATOM 1922 C CA . LEU B 1 8 ? -12.289 -33.562 -31.688 1 34.62 8 LEU B CA 1
ATOM 1923 C C . LEU B 1 8 ? -11.516 -34.469 -30.766 1 34.62 8 LEU B C 1
ATOM 1925 O O . LEU B 1 8 ? -11.742 -34.469 -29.547 1 34.62 8 LEU B O 1
ATOM 1929 N N . ARG B 1 9 ? -11.102 -35.594 -31.234 1 39.16 9 ARG B N 1
ATOM 1930 C CA . ARG B 1 9 ? -10.633 -36.625 -30.297 1 39.16 9 ARG B CA 1
ATOM 1931 C C . ARG B 1 9 ? -9.297 -36.219 -29.672 1 39.16 9 ARG B C 1
ATOM 1933 O O . ARG B 1 9 ? -8.305 -36.938 -29.812 1 39.16 9 ARG B O 1
ATOM 1940 N N . GLY B 1 10 ? -8.789 -34.938 -29.922 1 37.09 10 GLY B N 1
ATOM 1941 C CA . GLY B 1 10 ? -7.551 -34.812 -29.188 1 37.09 10 GLY B CA 1
ATOM 1942 C C . GLY B 1 10 ? -7.691 -35.156 -27.719 1 37.09 10 GLY B C 1
ATOM 1943 O O . GLY B 1 10 ? -8.789 -35.062 -27.156 1 37.09 10 GLY B O 1
ATOM 1944 N N . SER B 1 11 ? -7.008 -36.125 -27.156 1 39.41 11 SER B N 1
ATOM 1945 C CA . SER B 1 11 ? -7 -36.625 -25.781 1 39.41 11 SER B CA 1
ATOM 1946 C C . SER B 1 11 ? -7.055 -35.469 -24.781 1 39.41 11 SER B C 1
ATOM 1948 O O . SER B 1 11 ? -6.449 -34.438 -25 1 39.41 11 SER B O 1
ATOM 1950 N N . PRO B 1 12 ? -8.078 -35.281 -23.953 1 44.59 12 PRO B N 1
ATOM 1951 C CA . PRO B 1 12 ? -8.125 -34.281 -22.891 1 44.59 12 PRO B CA 1
ATOM 1952 C C . PRO B 1 12 ? -6.777 -34.062 -22.203 1 44.59 12 PRO B C 1
ATOM 1954 O O . PRO B 1 12 ? -5.973 -35 -22.141 1 44.59 12 PRO B O 1
ATOM 1957 N N . PRO B 1 13 ? -6.008 -32.938 -22.266 1 48.56 13 PRO B N 1
ATOM 1958 C CA . PRO B 1 13 ? -4.695 -32.812 -21.625 1 48.56 13 PRO B CA 1
ATOM 1959 C C . PRO B 1 13 ? -4.574 -33.594 -20.328 1 48.56 13 PRO B C 1
ATOM 1961 O O . PRO B 1 13 ? -5.512 -33.625 -19.531 1 48.56 13 PRO B O 1
ATOM 1964 N N . SER B 1 14 ? -4.012 -34.781 -20.281 1 55.09 14 SER B N 1
ATOM 1965 C CA . SER B 1 14 ? -3.725 -35.656 -19.156 1 55.09 14 SER B CA 1
ATOM 1966 C C . SER B 1 14 ? -3.416 -34.875 -17.891 1 55.09 14 SER B C 1
ATOM 1968 O O . SER B 1 14 ? -2.818 -33.781 -17.953 1 55.09 14 SER B O 1
ATOM 1970 N N . SER B 1 15 ? -4.207 -35.031 -16.75 1 65.88 15 SER B N 1
ATOM 1971 C CA . SER B 1 15 ? -3.998 -34.469 -15.43 1 65.88 15 SER B CA 1
ATOM 1972 C C . SER B 1 15 ? -2.527 -34.531 -15.023 1 65.88 15 SER B C 1
ATOM 1974 O O . SER B 1 15 ? -1.854 -35.531 -15.266 1 65.88 15 SER B O 1
ATOM 1976 N N . PRO B 1 16 ? -1.886 -33.406 -14.789 1 73.06 16 PRO B N 1
ATOM 1977 C CA . PRO B 1 16 ? -0.474 -33.406 -14.398 1 73.06 16 PRO B CA 1
ATOM 1978 C C . PRO B 1 16 ? -0.164 -34.469 -13.328 1 73.06 16 PRO B C 1
ATOM 1980 O O . PRO B 1 16 ? -1.005 -34.719 -12.477 1 73.06 16 PRO B O 1
ATOM 1983 N N . THR B 1 17 ? 0.91 -35.125 -13.484 1 83.81 17 THR B N 1
ATOM 1984 C CA . THR B 1 17 ? 1.374 -36.125 -12.5 1 83.81 17 THR B CA 1
ATOM 1985 C C . THR B 1 17 ? 1.755 -35.438 -11.195 1 83.81 17 THR B C 1
ATOM 1987 O O . THR B 1 17 ? 1.902 -34.219 -11.148 1 83.81 17 THR B O 1
ATOM 1990 N N . LEU B 1 18 ? 1.753 -36.188 -10.109 1 86.56 18 LEU B N 1
ATOM 1991 C CA . LEU B 1 18 ? 2.141 -35.656 -8.805 1 86.56 18 LEU B CA 1
ATOM 1992 C C . LEU B 1 18 ? 3.523 -35 -8.859 1 86.56 18 LEU B C 1
ATOM 1994 O O . LEU B 1 18 ? 3.768 -34 -8.211 1 86.56 18 LEU B O 1
ATOM 1998 N N . LYS B 1 19 ? 4.426 -35.625 -9.586 1 88.06 19 LYS B N 1
ATOM 1999 C CA . LYS B 1 19 ? 5.773 -35.094 -9.758 1 88.06 19 LYS B CA 1
ATOM 2000 C C . LYS B 1 19 ? 5.738 -33.719 -10.43 1 88.06 19 LYS B C 1
ATOM 2002 O O . LYS B 1 19 ? 6.441 -32.812 -10.008 1 88.06 19 LYS B O 1
ATOM 2007 N N . GLU B 1 20 ? 4.98 -33.625 -11.469 1 88.12 20 GLU B N 1
ATOM 2008 C CA . GLU B 1 20 ? 4.859 -32.344 -12.164 1 88.12 20 GLU B CA 1
ATOM 2009 C C . GLU B 1 20 ? 4.27 -31.281 -11.25 1 88.12 20 GLU B C 1
ATOM 2011 O O . GLU B 1 20 ? 4.695 -30.125 -11.289 1 88.12 20 GLU B O 1
ATOM 2016 N N . CYS B 1 21 ? 3.365 -31.703 -10.383 1 90.5 21 CYS B N 1
ATOM 2017 C CA . CYS B 1 21 ? 2.74 -30.781 -9.438 1 90.5 21 CYS B CA 1
ATOM 2018 C C . CYS B 1 21 ? 3.758 -30.266 -8.43 1 90.5 21 CYS B C 1
ATOM 2020 O O . CYS B 1 21 ? 3.768 -29.078 -8.109 1 90.5 21 CYS B O 1
ATOM 2022 N N . LEU B 1 22 ? 4.59 -31.141 -8 1 93.06 22 LEU B N 1
ATOM 2023 C CA . LEU B 1 22 ? 5.605 -30.766 -7.023 1 93.06 22 LEU B CA 1
ATOM 2024 C C . LEU B 1 22 ? 6.641 -29.844 -7.641 1 93.06 22 LEU B C 1
ATOM 2026 O O . LEU B 1 22 ? 7.098 -28.891 -6.992 1 93.06 22 LEU B O 1
ATOM 2030 N N . ILE B 1 23 ? 7.02 -30.109 -8.875 1 92.38 23 ILE B N 1
ATOM 2031 C CA . ILE B 1 23 ? 7.992 -29.266 -9.562 1 92.38 23 ILE B CA 1
ATOM 2032 C C . ILE B 1 23 ? 7.418 -27.859 -9.758 1 92.38 23 ILE B C 1
ATOM 2034 O O . ILE B 1 23 ? 8.102 -26.859 -9.5 1 92.38 23 ILE B O 1
ATOM 2038 N N . GLU B 1 24 ? 6.172 -27.812 -10.18 1 93.5 24 GLU B N 1
ATOM 2039 C CA . GLU B 1 24 ? 5.527 -26.516 -10.375 1 93.5 24 GLU B CA 1
ATOM 2040 C C . GLU B 1 24 ? 5.434 -25.734 -9.062 1 93.5 24 GLU B C 1
ATOM 2042 O O . GLU B 1 24 ? 5.602 -24.516 -9.039 1 93.5 24 GLU B O 1
ATOM 2047 N N . ALA B 1 25 ? 5.113 -26.484 -8.039 1 96.06 25 ALA B N 1
ATOM 2048 C CA . ALA B 1 25 ? 5.043 -25.859 -6.727 1 96.06 25 ALA B CA 1
ATOM 2049 C C . ALA B 1 25 ? 6.402 -25.312 -6.309 1 96.06 25 ALA B C 1
ATOM 2051 O O . ALA B 1 25 ? 6.492 -24.219 -5.754 1 96.06 25 ALA B O 1
ATOM 2052 N N . CYS B 1 26 ? 7.438 -26.016 -6.582 1 94.88 26 CYS B N 1
ATOM 2053 C CA . CYS B 1 26 ? 8.789 -25.578 -6.25 1 94.88 26 CYS B CA 1
ATOM 2054 C C . CYS B 1 26 ? 9.203 -24.375 -7.09 1 94.88 26 CYS B C 1
ATOM 2056 O O . CYS B 1 26 ? 9.852 -23.453 -6.59 1 94.88 26 CYS B O 1
ATOM 2058 N N . LEU B 1 27 ? 8.836 -24.406 -8.359 1 93.75 27 LEU B N 1
ATOM 2059 C CA . LEU B 1 27 ? 9.141 -23.266 -9.227 1 93.75 27 LEU B CA 1
ATOM 2060 C C . LEU B 1 27 ? 8.414 -22.016 -8.758 1 93.75 27 LEU B C 1
ATOM 2062 O O . LEU B 1 27 ? 9 -20.922 -8.742 1 93.75 27 LEU B O 1
ATOM 2066 N N . SER B 1 28 ? 7.16 -22.156 -8.352 1 96.31 28 SER B N 1
ATOM 2067 C CA . SER B 1 28 ? 6.406 -21.031 -7.828 1 96.31 28 SER B CA 1
ATOM 2068 C C . SER B 1 28 ? 7.016 -20.516 -6.527 1 96.31 28 SER B C 1
ATOM 2070 O O . SER B 1 28 ? 7.043 -19.297 -6.285 1 96.31 28 SER B O 1
ATOM 2072 N N . ALA B 1 29 ? 7.465 -21.422 -5.711 1 96.62 29 ALA B N 1
ATOM 2073 C CA . ALA B 1 29 ? 8.133 -21.031 -4.469 1 96.62 29 ALA B CA 1
ATOM 2074 C C . ALA B 1 29 ? 9.383 -20.219 -4.75 1 96.62 29 ALA B C 1
ATOM 2076 O O . ALA B 1 29 ? 9.625 -19.203 -4.098 1 96.62 29 ALA B O 1
ATOM 2077 N N . ARG B 1 30 ? 10.148 -20.672 -5.676 1 94.62 30 ARG B N 1
ATOM 2078 C CA . ARG B 1 30 ? 11.359 -19.953 -6.066 1 94.62 30 ARG B CA 1
ATOM 2079 C C . ARG B 1 30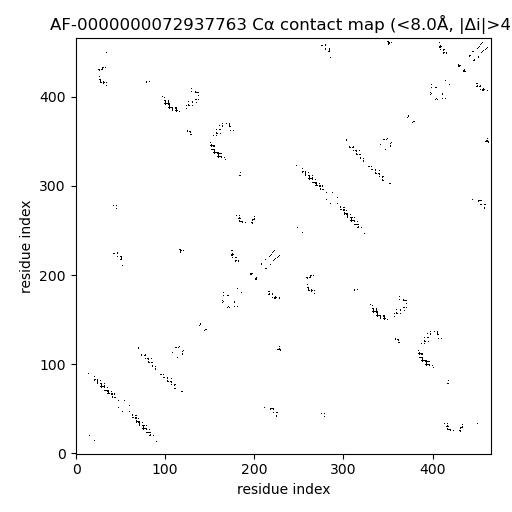 ? 11.023 -18.547 -6.57 1 94.62 30 ARG B C 1
ATOM 2081 O O . ARG B 1 30 ? 11.625 -17.562 -6.133 1 94.62 30 ARG B O 1
ATOM 2088 N N . ASN B 1 31 ? 10.062 -18.484 -7.484 1 93.12 31 ASN B N 1
ATOM 2089 C CA . ASN B 1 31 ? 9.656 -17.203 -8.039 1 93.12 31 ASN B CA 1
ATOM 2090 C C . ASN B 1 31 ? 9.109 -16.281 -6.957 1 93.12 31 ASN B C 1
ATOM 2092 O O . ASN B 1 31 ? 9.406 -15.078 -6.957 1 93.12 31 ASN B O 1
ATOM 2096 N N . GLY B 1 32 ? 8.312 -16.844 -6.047 1 95.12 32 GLY B N 1
ATOM 2097 C CA . GLY B 1 32 ? 7.789 -16.062 -4.938 1 95.12 32 GLY B CA 1
ATOM 2098 C C . GLY B 1 32 ? 8.875 -15.492 -4.047 1 95.12 32 GLY B C 1
ATOM 2099 O O . GLY B 1 32 ? 8.844 -14.312 -3.684 1 95.12 32 GLY B O 1
ATOM 2100 N N . PHE B 1 33 ? 9.844 -16.328 -3.705 1 94.31 33 PHE B N 1
ATOM 2101 C CA . PHE B 1 33 ? 10.961 -15.891 -2.881 1 94.31 33 PHE B CA 1
ATOM 2102 C C . PHE B 1 33 ? 11.734 -14.773 -3.572 1 94.31 33 PHE B C 1
ATOM 2104 O O . PHE B 1 33 ? 12.031 -13.742 -2.957 1 94.31 33 PHE B O 1
ATOM 2111 N N . GLU B 1 34 ? 12.055 -14.953 -4.844 1 92.12 34 GLU B N 1
ATOM 2112 C CA . GLU B 1 34 ? 12.836 -13.977 -5.594 1 92.12 34 GLU B CA 1
ATOM 2113 C C . GLU B 1 34 ? 12.094 -12.648 -5.699 1 92.12 34 GLU B C 1
ATOM 2115 O O . GLU B 1 34 ? 12.688 -11.578 -5.508 1 92.12 34 GLU B O 1
ATOM 2120 N N . TYR B 1 35 ? 10.844 -12.766 -5.992 1 89.06 35 TYR B N 1
ATOM 2121 C CA . TYR B 1 35 ? 10.031 -11.562 -6.121 1 89.06 35 TYR B CA 1
ATOM 2122 C C . TYR B 1 35 ? 10 -10.781 -4.812 1 89.06 35 TYR B C 1
ATOM 2124 O O . TYR B 1 35 ? 10.258 -9.57 -4.793 1 89.06 35 TYR B O 1
ATOM 2132 N N . ALA B 1 36 ? 9.703 -11.445 -3.73 1 91.31 36 ALA B N 1
ATOM 2133 C CA . ALA B 1 36 ? 9.586 -10.82 -2.416 1 91.31 36 ALA B CA 1
ATOM 2134 C C . ALA B 1 36 ? 10.93 -10.258 -1.958 1 91.31 36 ALA B C 1
ATOM 2136 O O . ALA B 1 36 ? 11 -9.164 -1.399 1 91.31 36 ALA B O 1
ATOM 2137 N N . ALA B 1 37 ? 11.938 -11.016 -2.17 1 88.38 37 ALA B N 1
ATOM 2138 C CA . ALA B 1 37 ? 13.266 -10.609 -1.724 1 88.38 37 ALA B CA 1
ATOM 2139 C C . ALA B 1 37 ? 13.727 -9.352 -2.447 1 88.38 37 ALA B C 1
ATOM 2141 O O . ALA B 1 37 ? 14.281 -8.438 -1.83 1 88.38 37 ALA B O 1
ATOM 2142 N N . LYS B 1 38 ? 13.492 -9.32 -3.68 1 83.88 38 LYS B N 1
ATOM 2143 C CA . LYS B 1 38 ? 13.898 -8.156 -4.465 1 83.88 38 LYS B CA 1
ATOM 2144 C C . LYS B 1 38 ? 13.164 -6.898 -3.998 1 83.88 38 LYS B C 1
ATOM 2146 O O . LYS B 1 38 ? 13.781 -5.852 -3.805 1 83.88 38 LYS B O 1
ATOM 2151 N N . LEU B 1 39 ? 11.883 -7.012 -3.803 1 83.69 39 LEU B N 1
ATOM 2152 C CA . LEU B 1 39 ? 11.062 -5.863 -3.438 1 83.69 39 LEU B CA 1
ATOM 2153 C C . LEU B 1 39 ? 11.352 -5.422 -2.006 1 83.69 39 LEU B C 1
ATOM 2155 O O . LEU B 1 39 ? 11.477 -4.223 -1.736 1 83.69 39 LEU B O 1
ATOM 2159 N N . ARG B 1 40 ? 11.484 -6.355 -1.123 1 86.19 40 ARG B N 1
ATOM 2160 C CA . ARG B 1 40 ? 11.695 -6.016 0.279 1 86.19 40 ARG B CA 1
ATOM 2161 C C . ARG B 1 40 ? 13.117 -5.492 0.504 1 86.19 40 ARG B C 1
ATOM 2163 O O . ARG B 1 40 ? 13.328 -4.605 1.337 1 86.19 40 ARG B O 1
ATOM 2170 N N . LEU B 1 41 ? 14.031 -6.031 -0.198 1 84.62 41 LEU B N 1
ATOM 2171 C CA . LEU B 1 41 ? 15.398 -5.535 -0.099 1 84.62 41 LEU B CA 1
ATOM 2172 C C . LEU B 1 41 ? 15.469 -4.051 -0.446 1 84.62 41 LEU B C 1
ATOM 2174 O O . LEU B 1 41 ? 16.078 -3.264 0.287 1 84.62 41 LEU B O 1
ATOM 2178 N N . ALA B 1 42 ? 14.898 -3.748 -1.551 1 79.88 42 ALA B N 1
ATOM 2179 C CA . ALA B 1 42 ? 14.891 -2.355 -1.99 1 79.88 42 ALA B CA 1
ATOM 2180 C C . ALA B 1 42 ? 14.211 -1.457 -0.959 1 79.88 42 ALA B C 1
ATOM 2182 O O . ALA B 1 42 ? 14.734 -0.394 -0.616 1 79.88 42 ALA B O 1
ATOM 2183 N N . HIS B 1 43 ? 13.125 -1.908 -0.454 1 78.88 43 HIS B N 1
ATOM 2184 C CA . HIS B 1 43 ? 12.383 -1.142 0.542 1 78.88 43 HIS B CA 1
ATOM 2185 C C . HIS B 1 43 ? 13.203 -0.955 1.813 1 78.88 43 HIS B C 1
ATOM 2187 O O . HIS B 1 43 ? 13.234 0.141 2.379 1 78.88 43 HIS B O 1
ATOM 2193 N N . CYS B 1 44 ? 13.844 -1.989 2.256 1 82.31 44 CYS B N 1
ATOM 2194 C CA . CYS B 1 44 ? 14.609 -1.938 3.494 1 82.31 44 CYS B CA 1
ATOM 2195 C C . CYS B 1 44 ? 15.828 -1.039 3.342 1 82.31 44 CYS B C 1
ATOM 2197 O O . CYS B 1 44 ? 16.219 -0.351 4.285 1 82.31 44 CYS B O 1
ATOM 2199 N N . VAL B 1 45 ? 16.422 -1.082 2.215 1 80.94 45 VAL B N 1
ATOM 2200 C CA . VAL B 1 45 ? 17.578 -0.219 1.972 1 80.94 45 VAL B CA 1
ATOM 2201 C C . VAL B 1 45 ? 17.156 1.245 2.049 1 80.94 45 VAL B C 1
ATOM 2203 O O . VAL B 1 45 ? 17.828 2.064 2.672 1 80.94 45 VAL B O 1
ATOM 2206 N N . VAL B 1 46 ? 16.047 1.529 1.498 1 76 46 VAL B N 1
ATOM 2207 C CA . VAL B 1 46 ? 15.539 2.893 1.524 1 76 46 VAL B CA 1
ATOM 2208 C C . VAL B 1 46 ? 15.219 3.299 2.963 1 76 46 VAL B C 1
ATOM 2210 O O . VAL B 1 46 ? 15.602 4.383 3.406 1 76 46 VAL B O 1
ATOM 2213 N N . MET B 1 47 ? 14.617 2.408 3.66 1 77.5 47 MET B N 1
ATOM 2214 C CA . MET B 1 47 ? 14.227 2.705 5.035 1 77.5 47 MET B CA 1
ATOM 2215 C C . MET B 1 47 ? 15.453 2.92 5.918 1 77.5 47 MET B C 1
ATOM 2217 O O . MET B 1 47 ? 15.453 3.799 6.777 1 77.5 47 MET B O 1
ATOM 2221 N N . THR B 1 48 ? 16.422 2.137 5.695 1 78.62 48 THR B N 1
ATOM 2222 C CA . THR B 1 48 ? 17.641 2.238 6.488 1 78.62 48 THR B CA 1
ATOM 2223 C C . THR B 1 48 ? 18.406 3.52 6.156 1 78.62 48 THR B C 1
ATOM 2225 O O . THR B 1 48 ? 19 4.141 7.035 1 78.62 48 THR B O 1
ATOM 2228 N N . THR B 1 49 ? 18.391 3.902 4.91 1 76.81 49 THR B N 1
ATOM 2229 C CA . THR B 1 49 ? 19.062 5.133 4.5 1 76.81 49 THR B CA 1
ATOM 2230 C C . THR B 1 49 ? 18.359 6.352 5.082 1 76.81 49 THR B C 1
ATOM 2232 O O . THR B 1 49 ? 19.016 7.312 5.496 1 76.81 49 THR B O 1
ATOM 2235 N N . LEU B 1 50 ? 17.141 6.223 5.195 1 70.38 50 LEU B N 1
ATOM 2236 C CA . LEU B 1 50 ? 16.359 7.371 5.648 1 70.38 50 LEU B CA 1
ATOM 2237 C C . LEU B 1 50 ? 16.266 7.398 7.172 1 70.38 50 LEU B C 1
ATOM 2239 O O . LEU B 1 50 ? 16.281 8.469 7.781 1 70.38 50 LEU B O 1
ATOM 2243 N N . TYR B 1 51 ? 16.281 6.184 7.715 1 72.19 51 TYR B N 1
ATOM 2244 C CA . TYR B 1 51 ? 15.906 6.172 9.125 1 72.19 51 TYR B CA 1
ATOM 2245 C C . TYR B 1 51 ? 16.875 5.312 9.938 1 72.19 51 TYR B C 1
ATOM 2247 O O . TYR B 1 51 ? 16.719 5.168 11.148 1 72.19 51 TYR B O 1
ATOM 2255 N N . GLY B 1 52 ? 17.828 4.684 9.398 1 73.88 52 GLY B N 1
ATOM 2256 C CA . GLY B 1 52 ? 18.719 3.752 10.086 1 73.88 52 GLY B CA 1
ATOM 2257 C C . GLY B 1 52 ? 19.969 4.41 10.641 1 73.88 52 GLY B C 1
ATOM 2258 O O . GLY B 1 52 ? 20.906 3.727 11.031 1 73.88 52 GLY B O 1
ATOM 2259 N N . GLY B 1 53 ? 19.969 5.684 10.742 1 77.38 53 GLY B N 1
ATOM 2260 C CA . GLY B 1 53 ? 21.156 6.414 11.148 1 77.38 53 GLY B CA 1
ATOM 2261 C C . GLY B 1 53 ? 21.562 6.156 12.586 1 77.38 53 GLY B C 1
ATOM 2262 O O . GLY B 1 53 ? 22.719 6.312 12.953 1 77.38 53 GLY B O 1
ATOM 2263 N N . HIS B 1 54 ? 20.656 5.871 13.383 1 76.88 54 HIS B N 1
ATOM 2264 C CA . HIS B 1 54 ? 20.922 5.656 14.805 1 76.88 54 HIS B CA 1
ATOM 2265 C C . HIS B 1 54 ? 21.484 4.262 15.055 1 76.88 54 HIS B C 1
ATOM 2267 O O . HIS B 1 54 ? 21.984 3.977 16.141 1 76.88 54 HIS B O 1
ATOM 2273 N N . ARG B 1 55 ? 21.531 3.436 14.008 1 84.62 55 ARG B N 1
ATOM 2274 C CA . ARG B 1 55 ? 22.062 2.08 14.109 1 84.62 55 ARG B CA 1
ATOM 2275 C C . ARG B 1 55 ? 23.422 1.97 13.422 1 84.62 55 ARG B C 1
ATOM 2277 O O . ARG B 1 55 ? 23.781 2.828 12.617 1 84.62 55 ARG B O 1
ATOM 2284 N N . THR B 1 56 ? 24.141 0.884 13.875 1 90 56 THR B N 1
ATOM 2285 C CA . THR B 1 56 ? 25.391 0.596 13.188 1 90 56 THR B CA 1
ATOM 2286 C C . THR B 1 56 ? 25.141 -0.002 11.812 1 90 56 THR B C 1
ATOM 2288 O O . THR B 1 56 ? 24.031 -0.478 11.531 1 90 56 THR B O 1
ATOM 2291 N N . LEU B 1 57 ? 26.172 0.035 10.992 1 89.19 57 LEU B N 1
ATOM 2292 C CA . LEU B 1 57 ? 26.047 -0.551 9.664 1 89.19 57 LEU B CA 1
ATOM 2293 C C . LEU B 1 57 ? 25.766 -2.047 9.75 1 89.19 57 LEU B C 1
ATOM 2295 O O . LEU B 1 57 ? 25.016 -2.588 8.945 1 89.19 57 LEU B O 1
ATOM 2299 N N . GLY B 1 58 ? 26.438 -2.684 10.75 1 91.5 58 GLY B N 1
ATOM 2300 C CA . GLY B 1 58 ? 26.219 -4.109 10.938 1 91.5 58 GLY B CA 1
ATOM 2301 C C . GLY B 1 58 ? 24.797 -4.449 11.344 1 91.5 58 GLY B C 1
ATOM 2302 O O . GLY B 1 58 ? 24.203 -5.406 10.828 1 91.5 58 GLY B O 1
ATOM 2303 N N . GLU B 1 59 ? 24.297 -3.639 12.156 1 88.88 59 GLU B N 1
ATOM 2304 C CA . GLU B 1 59 ? 22.922 -3.842 12.602 1 88.88 59 GLU B CA 1
ATOM 2305 C C . GLU B 1 59 ? 21.938 -3.609 11.461 1 88.88 59 GLU B C 1
ATOM 2307 O O . GLU B 1 59 ? 20.953 -4.352 11.312 1 88.88 59 GLU B O 1
ATOM 2312 N N . ASN B 1 60 ? 22.188 -2.633 10.711 1 87.69 60 ASN B N 1
ATOM 2313 C CA . ASN B 1 60 ? 21.328 -2.334 9.562 1 87.69 60 ASN B CA 1
ATOM 2314 C C . ASN B 1 60 ? 21.359 -3.457 8.531 1 87.69 60 ASN B C 1
ATOM 2316 O O . ASN B 1 60 ? 20.312 -3.861 8.016 1 87.69 60 ASN B O 1
ATOM 2320 N N . LEU B 1 61 ? 22.469 -3.912 8.289 1 91.5 61 LEU B N 1
ATOM 2321 C CA . LEU B 1 61 ? 22.609 -4.984 7.312 1 91.5 61 LEU B CA 1
ATOM 2322 C C . LEU B 1 61 ? 21.922 -6.254 7.797 1 91.5 61 LEU B C 1
ATOM 2324 O O . LEU B 1 61 ? 21.266 -6.949 7.008 1 91.5 61 LEU B O 1
ATOM 2328 N N . GLU B 1 62 ? 22.078 -6.508 9.031 1 91.12 62 GLU B N 1
ATOM 2329 C CA . GLU B 1 62 ? 21.422 -7.676 9.609 1 91.12 62 GLU B CA 1
ATOM 2330 C C . GLU B 1 62 ? 19.906 -7.551 9.5 1 91.12 62 GLU B C 1
ATOM 2332 O O . GLU B 1 62 ? 19.219 -8.516 9.148 1 91.12 62 GLU B O 1
ATOM 2337 N N . TRP B 1 63 ? 19.422 -6.43 9.766 1 86.31 63 TRP B N 1
ATOM 2338 C CA . TRP B 1 63 ? 17.984 -6.191 9.711 1 86.31 63 TRP B CA 1
ATOM 2339 C C . TRP B 1 63 ? 17.469 -6.312 8.281 1 86.31 63 TRP B C 1
ATOM 2341 O O . TRP B 1 63 ? 16.391 -6.883 8.047 1 86.31 63 TRP B O 1
ATOM 2351 N N . ILE B 1 64 ? 18.234 -5.75 7.383 1 88.25 64 ILE B N 1
ATOM 2352 C CA . ILE B 1 64 ? 17.859 -5.793 5.973 1 88.25 64 ILE B CA 1
ATOM 2353 C C . ILE B 1 64 ? 17.781 -7.246 5.508 1 88.25 64 ILE B C 1
ATOM 2355 O O . ILE B 1 64 ? 16.781 -7.66 4.906 1 88.25 64 ILE B O 1
ATOM 2359 N N . LEU B 1 65 ? 18.766 -8.031 5.848 1 92.88 65 LEU B N 1
ATOM 2360 C CA . LEU B 1 65 ? 18.828 -9.406 5.379 1 92.88 65 LEU B CA 1
ATOM 2361 C C . LEU B 1 65 ? 17.766 -10.266 6.059 1 92.88 65 LEU B C 1
ATOM 2363 O O . LEU B 1 65 ? 17.156 -11.125 5.418 1 92.88 65 LEU B O 1
ATOM 2367 N N . GLN B 1 66 ? 17.562 -10 7.285 1 91.81 66 GLN B N 1
ATOM 2368 C CA . GLN B 1 66 ? 16.547 -10.758 8.016 1 91.81 66 GLN B CA 1
ATOM 2369 C C . GLN B 1 66 ? 15.148 -10.461 7.496 1 91.81 66 GLN B C 1
ATOM 2371 O O . GLN B 1 66 ? 14.352 -11.375 7.281 1 91.81 66 GLN B O 1
ATOM 2376 N N . SER B 1 67 ? 14.867 -9.219 7.328 1 87.75 67 SER B N 1
ATOM 2377 C CA . SER B 1 67 ? 13.555 -8.805 6.84 1 87.75 67 SER B CA 1
ATOM 2378 C C . SER B 1 67 ? 13.297 -9.328 5.43 1 87.75 67 SER B C 1
ATOM 2380 O O . SER B 1 67 ? 12.188 -9.773 5.117 1 87.75 67 SER B O 1
ATOM 2382 N N . THR B 1 68 ? 14.305 -9.273 4.629 1 88.94 68 THR B N 1
ATOM 2383 C CA . THR B 1 68 ? 14.227 -9.766 3.256 1 88.94 68 THR B CA 1
ATOM 2384 C C . THR B 1 68 ? 13.984 -11.266 3.23 1 88.94 68 THR B C 1
ATOM 2386 O O . THR B 1 68 ? 13.125 -11.758 2.494 1 88.94 68 THR B O 1
ATOM 2389 N N . ARG B 1 69 ? 14.742 -11.93 4.07 1 92.69 69 ARG B N 1
ATOM 2390 C CA . ARG B 1 69 ? 14.609 -13.383 4.145 1 92.69 69 ARG B CA 1
ATOM 2391 C C . ARG B 1 69 ? 13.227 -13.781 4.637 1 92.69 69 ARG B C 1
ATOM 2393 O O . ARG B 1 69 ? 12.609 -14.703 4.094 1 92.69 69 ARG B O 1
ATOM 2400 N N . GLU B 1 70 ? 12.75 -13.125 5.57 1 90.62 70 GLU B N 1
ATOM 2401 C CA . GLU B 1 70 ? 11.438 -13.438 6.137 1 90.62 70 GLU B CA 1
ATOM 2402 C C . GLU B 1 70 ? 10.328 -13.242 5.109 1 90.62 70 GLU B C 1
ATOM 2404 O O . GLU B 1 70 ? 9.461 -14.102 4.957 1 90.62 70 GLU B O 1
ATOM 2409 N N . HIS B 1 71 ? 10.383 -12.141 4.48 1 92.69 71 HIS B N 1
ATOM 2410 C CA . HIS B 1 71 ? 9.383 -11.875 3.455 1 92.69 71 HIS B CA 1
ATOM 2411 C C . HIS B 1 71 ? 9.461 -12.898 2.33 1 92.69 71 HIS B C 1
ATOM 2413 O O . HIS B 1 71 ? 8.438 -13.414 1.882 1 92.69 71 HIS B O 1
ATOM 2419 N N . GLY B 1 72 ? 10.688 -13.211 1.913 1 94.31 72 GLY B N 1
ATOM 2420 C CA . GLY B 1 72 ? 10.891 -14.195 0.864 1 94.31 72 GLY B CA 1
ATOM 2421 C C . GLY B 1 72 ? 10.391 -15.578 1.236 1 94.31 72 GLY B C 1
ATOM 2422 O O . GLY B 1 72 ? 9.695 -16.219 0.448 1 94.31 72 GLY B O 1
ATOM 2423 N N . ILE B 1 73 ? 10.727 -15.953 2.414 1 95.5 73 ILE B N 1
ATOM 2424 C CA . ILE B 1 73 ? 10.336 -17.281 2.877 1 95.5 73 ILE B CA 1
ATOM 2425 C C . ILE B 1 73 ? 8.812 -17.359 2.982 1 95.5 73 ILE B C 1
ATOM 2427 O O . ILE B 1 73 ? 8.203 -18.344 2.574 1 95.5 73 ILE B O 1
ATOM 2431 N N . THR B 1 74 ? 8.203 -16.344 3.469 1 95.31 74 THR B N 1
ATOM 2432 C CA . THR B 1 74 ? 6.758 -16.359 3.648 1 95.31 74 THR B CA 1
ATOM 2433 C C . THR B 1 74 ? 6.047 -16.422 2.299 1 95.31 74 THR B C 1
ATOM 2435 O O . THR B 1 74 ? 5.156 -17.266 2.104 1 95.31 74 THR B O 1
ATOM 2438 N N . LEU B 1 75 ? 6.453 -15.609 1.372 1 96.62 75 LEU B N 1
ATOM 2439 C CA . LEU B 1 75 ? 5.793 -15.617 0.073 1 96.62 75 LEU B CA 1
ATOM 2440 C C . LEU B 1 75 ? 6.113 -16.891 -0.699 1 96.62 75 LEU B C 1
ATOM 2442 O O . LEU B 1 75 ? 5.246 -17.453 -1.375 1 96.62 75 LEU B O 1
ATOM 2446 N N . GLY B 1 76 ? 7.379 -17.281 -0.647 1 97.25 76 GLY B N 1
ATOM 2447 C CA . GLY B 1 76 ? 7.73 -18.547 -1.292 1 97.25 76 GLY B CA 1
ATOM 2448 C C . GLY B 1 76 ? 6.957 -19.734 -0.751 1 97.25 76 GLY B C 1
ATOM 2449 O O . GLY B 1 76 ? 6.488 -20.578 -1.518 1 97.25 76 GLY B O 1
ATOM 2450 N N . THR B 1 77 ? 6.891 -19.797 0.571 1 97.56 77 THR B N 1
ATOM 2451 C CA . THR B 1 77 ? 6.137 -20.875 1.195 1 97.56 77 THR B CA 1
ATOM 2452 C C . THR B 1 77 ? 4.66 -20.812 0.81 1 97.56 77 THR B C 1
ATOM 2454 O O . THR B 1 77 ? 4.031 -21.828 0.53 1 97.56 77 THR B O 1
ATOM 2457 N N . TYR B 1 78 ? 4.062 -19.656 0.842 1 98.12 78 TYR B N 1
ATOM 2458 C CA . TYR B 1 78 ? 2.686 -19.484 0.394 1 98.12 78 TYR B CA 1
ATOM 2459 C C . TYR B 1 78 ? 2.502 -20.031 -1.018 1 98.12 78 TYR B C 1
ATOM 2461 O O . TYR B 1 78 ? 1.552 -20.766 -1.285 1 98.12 78 TYR B O 1
ATOM 2469 N N . ALA B 1 79 ? 3.4 -19.609 -1.915 1 98.12 79 ALA B N 1
ATOM 2470 C CA . ALA B 1 79 ? 3.293 -20.016 -3.314 1 98.12 79 ALA B CA 1
ATOM 2471 C C . ALA B 1 79 ? 3.361 -21.531 -3.453 1 98.12 79 ALA B C 1
ATOM 2473 O O . ALA B 1 79 ? 2.604 -22.125 -4.223 1 98.12 79 ALA B O 1
ATOM 2474 N N . PHE B 1 80 ? 4.246 -22.125 -2.703 1 97.88 80 PHE B N 1
ATOM 2475 C CA . PHE B 1 80 ? 4.398 -23.578 -2.721 1 97.88 80 PHE B CA 1
ATOM 2476 C C . PHE B 1 80 ? 3.119 -24.266 -2.264 1 97.88 80 PHE B C 1
ATOM 2478 O O . PHE B 1 80 ? 2.609 -25.156 -2.945 1 97.88 80 PHE B O 1
ATOM 2485 N N . VAL B 1 81 ? 2.625 -23.844 -1.152 1 98.12 81 VAL B N 1
ATOM 2486 C CA . VAL B 1 81 ? 1.452 -24.469 -0.544 1 98.12 81 VAL B CA 1
ATOM 2487 C C . VAL B 1 81 ? 0.234 -24.266 -1.44 1 98.12 81 VAL B C 1
ATOM 2489 O O . VAL B 1 81 ? -0.554 -25.188 -1.655 1 98.12 81 VAL B O 1
ATOM 2492 N N . TYR B 1 82 ? 0.029 -23.094 -1.947 1 98.38 82 TYR B N 1
ATOM 2493 C CA . TYR B 1 82 ? -1.095 -22.797 -2.826 1 98.38 82 TYR B CA 1
ATOM 2494 C C . TYR B 1 82 ? -1.101 -23.719 -4.039 1 98.38 82 TYR B C 1
ATOM 2496 O O . TYR B 1 82 ? -2.121 -24.328 -4.359 1 98.38 82 TYR B O 1
ATOM 2504 N N . LYS B 1 83 ? 0.054 -23.797 -4.727 1 97.31 83 LYS B N 1
ATOM 2505 C CA . LYS B 1 83 ? 0.134 -24.609 -5.945 1 97.31 83 LYS B CA 1
ATOM 2506 C C . LYS B 1 83 ? -0.104 -26.078 -5.648 1 97.31 83 LYS B C 1
ATOM 2508 O O . LYS B 1 83 ? -0.779 -26.766 -6.414 1 97.31 83 LYS B O 1
ATOM 2513 N N . LEU B 1 84 ? 0.493 -26.516 -4.578 1 96.88 84 LEU B N 1
ATOM 2514 C CA . LEU B 1 84 ? 0.312 -27.906 -4.191 1 96.88 84 LEU B CA 1
ATOM 2515 C C . LEU B 1 84 ? -1.154 -28.203 -3.895 1 96.88 84 LEU B C 1
ATOM 2517 O O . LEU B 1 84 ? -1.718 -29.172 -4.422 1 96.88 84 LEU B O 1
ATOM 2521 N N . LEU B 1 85 ? -1.788 -27.391 -3.107 1 97.38 85 LEU B N 1
ATOM 2522 C CA . LEU B 1 85 ? -3.186 -27.578 -2.732 1 97.38 85 LEU B CA 1
ATOM 2523 C C . LEU B 1 85 ? -4.094 -27.469 -3.951 1 97.38 85 LEU B C 1
ATOM 2525 O O . LEU B 1 85 ? -5.035 -28.25 -4.098 1 97.38 85 LEU B O 1
ATOM 2529 N N . ARG B 1 86 ? -3.83 -26.484 -4.754 1 96.62 86 ARG B N 1
ATOM 2530 C CA . ARG B 1 86 ? -4.613 -26.297 -5.973 1 96.62 86 ARG B CA 1
ATOM 2531 C C . ARG B 1 86 ? -4.562 -27.547 -6.855 1 96.62 86 ARG B C 1
ATOM 2533 O O . ARG B 1 86 ? -5.594 -27.984 -7.355 1 96.62 86 ARG B O 1
ATOM 2540 N N . SER B 1 87 ? -3.371 -28.062 -7.012 1 95 87 SER B N 1
ATOM 2541 C CA . SER B 1 87 ? -3.195 -29.25 -7.84 1 95 87 SER B CA 1
ATOM 2542 C C . SER B 1 87 ? -3.93 -30.453 -7.25 1 95 87 SER B C 1
ATOM 2544 O O . SER B 1 87 ? -4.574 -31.219 -7.977 1 95 87 SER B O 1
ATOM 2546 N N . LEU B 1 88 ? -3.844 -30.625 -5.988 1 94.81 88 LEU B N 1
ATOM 2547 C CA . LEU B 1 88 ? -4.516 -31.734 -5.316 1 94.81 88 LEU B CA 1
ATOM 2548 C C . LEU B 1 88 ? -6.031 -31.594 -5.438 1 94.81 88 LEU B C 1
ATOM 2550 O O . LEU B 1 88 ? -6.727 -32.594 -5.688 1 94.81 88 LEU B O 1
ATOM 2554 N N . MET B 1 89 ? -6.539 -30.422 -5.309 1 95.94 89 MET B N 1
ATOM 2555 C CA . MET B 1 89 ? -7.973 -30.172 -5.414 1 95.94 89 MET B CA 1
ATOM 2556 C C . MET B 1 89 ? -8.461 -30.406 -6.836 1 95.94 89 MET B C 1
ATOM 2558 O O . MET B 1 89 ? -9.516 -31.016 -7.043 1 95.94 89 MET B O 1
ATOM 2562 N N . ASP B 1 90 ? -7.695 -29.938 -7.75 1 94.75 90 ASP B N 1
ATOM 2563 C CA . ASP B 1 90 ? -8.078 -30.125 -9.148 1 94.75 90 ASP B CA 1
ATOM 2564 C C . ASP B 1 90 ? -8.102 -31.609 -9.516 1 94.75 90 ASP B C 1
ATOM 2566 O O . ASP B 1 90 ? -8.953 -32.031 -10.297 1 94.75 90 ASP B O 1
ATOM 2570 N N . ARG B 1 91 ? -7.227 -32.375 -8.969 1 91.75 91 ARG B N 1
ATOM 2571 C CA . ARG B 1 91 ? -7.148 -33.812 -9.242 1 91.75 91 ARG B CA 1
ATOM 2572 C C . ARG B 1 91 ? -8.305 -34.562 -8.578 1 91.75 91 ARG B C 1
ATOM 2574 O O . ARG B 1 91 ? -8.852 -35.5 -9.156 1 91.75 91 ARG B O 1
ATOM 2581 N N . SER B 1 92 ? -8.703 -34.125 -7.508 1 92.56 92 SER B N 1
ATOM 2582 C CA . SER B 1 92 ? -9.695 -34.875 -6.723 1 92.56 92 SER B CA 1
ATOM 2583 C C . SER B 1 92 ? -11.109 -34.406 -7.062 1 92.56 92 SER B C 1
ATOM 2585 O O . SER B 1 92 ? -12.039 -35.219 -7.098 1 92.56 92 SER B O 1
ATOM 2587 N N . MET B 1 93 ? -11.305 -33.125 -7.238 1 91.81 93 MET B N 1
ATOM 2588 C CA . MET B 1 93 ? -12.648 -32.594 -7.359 1 91.81 93 MET B CA 1
ATOM 2589 C C . MET B 1 93 ? -12.883 -32 -8.75 1 91.81 93 MET B C 1
ATOM 2591 O O . MET B 1 93 ? -13.977 -31.547 -9.062 1 91.81 93 MET B O 1
ATOM 2595 N N . GLY B 1 94 ? -11.875 -32.125 -9.594 1 90.88 94 GLY B N 1
ATOM 2596 C CA . GLY B 1 94 ? -11.961 -31.422 -10.875 1 90.88 94 GLY B CA 1
ATOM 2597 C C . GLY B 1 94 ? -11.602 -29.953 -10.781 1 90.88 94 GLY B C 1
ATOM 2598 O O . GLY B 1 94 ? -11.453 -29.422 -9.688 1 90.88 94 GLY B O 1
ATOM 2599 N N . SER B 1 95 ? -11.375 -29.344 -11.891 1 89.69 95 SER B N 1
ATOM 2600 C CA . SER B 1 95 ? -11 -27.938 -11.945 1 89.69 95 SER B CA 1
ATOM 2601 C C . SER B 1 95 ? -12.219 -27.031 -11.797 1 89.69 95 SER B C 1
ATOM 2603 O O . SER B 1 95 ? -12.664 -26.422 -12.766 1 89.69 95 SER B O 1
ATOM 2605 N N . VAL B 1 96 ? -12.703 -26.891 -10.57 1 92.56 96 VAL B N 1
ATOM 2606 C CA . VAL B 1 96 ? -13.836 -26.016 -10.273 1 92.56 96 VAL B C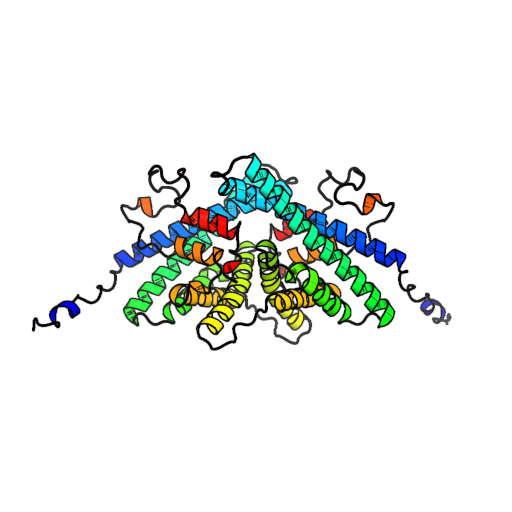A 1
ATOM 2607 C C . VAL B 1 96 ? -13.352 -24.594 -10.023 1 92.56 96 VAL B C 1
ATOM 2609 O O . VAL B 1 96 ? -12.234 -24.391 -9.531 1 92.56 96 VAL B O 1
ATOM 2612 N N . LYS B 1 97 ? -14.172 -23.609 -10.289 1 92.75 97 LYS B N 1
ATOM 2613 C CA . LYS B 1 97 ? -13.828 -22.188 -10.258 1 92.75 97 LYS B CA 1
ATOM 2614 C C . LYS B 1 97 ? -13.406 -21.75 -8.852 1 92.75 97 LYS B C 1
ATOM 2616 O O . LYS B 1 97 ? -12.617 -20.828 -8.695 1 92.75 97 LYS B O 1
ATOM 2621 N N . LEU B 1 98 ? -13.891 -22.406 -7.859 1 96 98 LEU B N 1
ATOM 2622 C CA . LEU B 1 98 ? -13.656 -21.984 -6.484 1 96 98 LEU B CA 1
ATOM 2623 C C . LEU B 1 98 ? -12.383 -22.625 -5.93 1 96 98 LEU B C 1
ATOM 2625 O O . LEU B 1 98 ? -11.898 -22.219 -4.871 1 96 98 LEU B O 1
ATOM 2629 N N . ASN B 1 99 ? -11.766 -23.578 -6.664 1 97.44 99 ASN B N 1
ATOM 2630 C CA . ASN B 1 99 ? -10.562 -24.25 -6.176 1 97.44 99 ASN B CA 1
ATOM 2631 C C . ASN B 1 99 ? -9.453 -23.25 -5.852 1 97.44 99 ASN B C 1
ATOM 2633 O O . ASN B 1 99 ? -8.859 -23.297 -4.777 1 97.44 99 ASN B O 1
ATOM 2637 N N . PRO B 1 100 ? -9.227 -22.297 -6.746 1 98.19 100 PRO B N 1
ATOM 2638 C CA . PRO B 1 100 ? -8.172 -21.328 -6.441 1 98.19 100 PRO B CA 1
ATOM 2639 C C . PRO B 1 100 ? -8.469 -20.5 -5.184 1 98.19 100 PRO B C 1
ATOM 2641 O O . PRO B 1 100 ? -7.559 -20.219 -4.398 1 98.19 100 PRO B O 1
ATOM 2644 N N . ALA B 1 101 ? -9.703 -20.188 -4.98 1 98.5 101 ALA B N 1
ATOM 2645 C CA . ALA B 1 101 ? -10.078 -19.391 -3.814 1 98.5 101 ALA B CA 1
ATOM 2646 C C . ALA B 1 101 ? -9.859 -20.188 -2.523 1 98.5 101 ALA B C 1
ATOM 2648 O O . ALA B 1 101 ? -9.305 -19.656 -1.557 1 98.5 101 ALA B O 1
ATOM 2649 N N . VAL B 1 102 ? -10.273 -21.406 -2.559 1 98.38 102 VAL B N 1
ATOM 2650 C CA . VAL B 1 102 ? -10.164 -22.234 -1.369 1 98.38 102 VAL B CA 1
ATOM 2651 C C . VAL B 1 102 ? -8.688 -22.516 -1.074 1 98.38 102 VAL B C 1
ATOM 2653 O O . VAL B 1 102 ? -8.242 -22.391 0.068 1 98.38 102 VAL B O 1
ATOM 2656 N N . ALA B 1 103 ? -7.938 -22.906 -2.111 1 98.56 103 ALA B N 1
ATOM 2657 C CA . ALA B 1 103 ? -6.508 -23.141 -1.944 1 98.56 103 ALA B CA 1
ATOM 2658 C C . ALA B 1 103 ? -5.797 -21.875 -1.446 1 98.56 103 ALA B C 1
ATOM 2660 O O . ALA B 1 103 ? -4.938 -21.953 -0.564 1 98.56 103 ALA B O 1
ATOM 2661 N N . GLY B 1 104 ? -6.152 -20.734 -2.035 1 98.56 104 GLY B N 1
ATOM 2662 C CA . GLY B 1 104 ? -5.57 -19.469 -1.618 1 98.56 104 GLY B CA 1
ATOM 2663 C C . GLY B 1 104 ? -5.859 -19.125 -0.169 1 98.56 104 GLY B C 1
ATOM 2664 O O . GLY B 1 104 ? -4.969 -18.672 0.558 1 98.56 104 GLY B O 1
ATOM 2665 N N . PHE B 1 105 ? -7.082 -19.359 0.267 1 98.5 105 PHE B N 1
ATOM 2666 C CA . PHE B 1 105 ? -7.484 -19.094 1.643 1 98.5 105 PHE B CA 1
ATOM 2667 C C . PHE B 1 105 ? -6.691 -19.953 2.615 1 98.5 105 PHE B C 1
ATOM 2669 O O . PHE B 1 105 ? -6.121 -19.438 3.582 1 98.5 105 PHE B O 1
ATOM 2676 N N . VAL B 1 106 ? -6.656 -21.203 2.336 1 98 106 VAL B N 1
ATOM 2677 C CA . VAL B 1 106 ? -6.023 -22.156 3.244 1 98 106 VAL B CA 1
ATOM 2678 C C . VAL B 1 106 ? -4.523 -21.875 3.32 1 98 106 VAL B C 1
ATOM 2680 O O . VAL B 1 106 ? -3.947 -21.844 4.41 1 98 106 VAL B O 1
ATOM 2683 N N . ALA B 1 107 ? -3.896 -21.672 2.174 1 98.31 107 ALA B N 1
ATOM 2684 C CA . ALA B 1 107 ? -2.465 -21.375 2.15 1 98.31 107 ALA B CA 1
ATOM 2685 C C . ALA B 1 107 ? -2.148 -20.125 2.959 1 98.31 107 ALA B C 1
ATOM 2687 O O . ALA B 1 107 ? -1.198 -20.109 3.746 1 98.31 107 ALA B O 1
ATOM 2688 N N . ALA B 1 108 ? -2.941 -19.078 2.811 1 97.94 108 ALA B N 1
ATOM 2689 C CA . ALA B 1 108 ? -2.699 -17.812 3.504 1 97.94 108 ALA B CA 1
ATOM 2690 C C . ALA B 1 108 ? -2.967 -17.953 5 1 97.94 108 ALA B C 1
ATOM 2692 O O . ALA B 1 108 ? -2.277 -17.344 5.82 1 97.94 108 ALA B O 1
ATOM 2693 N N . TYR B 1 109 ? -3.977 -18.75 5.301 1 95.25 109 TYR B N 1
ATOM 2694 C CA . TYR B 1 109 ? -4.32 -18.984 6.695 1 95.25 109 TYR B CA 1
ATOM 2695 C C . TYR B 1 109 ? -3.131 -19.547 7.465 1 95.25 109 TYR B C 1
ATOM 2697 O O . TYR B 1 109 ? -2.9 -19.188 8.617 1 95.25 109 TYR B O 1
ATOM 2705 N N . PHE B 1 110 ? -2.299 -20.25 6.789 1 93.38 110 PHE B N 1
ATOM 2706 C CA . PHE B 1 110 ? -1.219 -20.953 7.477 1 93.38 110 PHE B CA 1
ATOM 2707 C C . PHE B 1 110 ? 0.112 -20.234 7.25 1 93.38 110 PHE B C 1
ATOM 2709 O O . PHE B 1 110 ? 1.101 -20.531 7.922 1 93.38 110 PHE B O 1
ATOM 2716 N N . THR B 1 111 ? 0.237 -19.297 6.379 1 94.62 111 THR B N 1
ATOM 2717 C CA . THR B 1 111 ? 1.501 -18.625 6.113 1 94.62 111 THR B CA 1
ATOM 2718 C C . THR B 1 111 ? 1.438 -17.156 6.566 1 94.62 111 THR B C 1
ATOM 2720 O O . THR B 1 111 ? 1.861 -16.828 7.676 1 94.62 111 THR B O 1
ATOM 2723 N N . TRP B 1 112 ? 0.582 -16.391 5.898 1 91.81 112 TRP B N 1
ATOM 2724 C CA . TRP B 1 112 ? 0.456 -14.961 6.195 1 91.81 112 TRP B CA 1
ATOM 2725 C C . TRP B 1 112 ? -0.305 -14.742 7.496 1 91.81 112 TRP B C 1
ATOM 2727 O O . TRP B 1 112 ? -0.053 -13.773 8.211 1 91.81 112 TRP B O 1
ATOM 2737 N N . GLY B 1 113 ? -1.188 -15.625 7.793 1 88.44 113 GLY B N 1
ATOM 2738 C CA . GLY B 1 113 ? -2.068 -15.453 8.938 1 88.44 113 GLY B CA 1
ATOM 2739 C C . GLY B 1 113 ? -1.452 -15.938 10.234 1 88.44 113 GLY B C 1
ATOM 2740 O O . GLY B 1 113 ? -1.958 -15.633 11.32 1 88.44 113 GLY B O 1
ATOM 2741 N N . GLN B 1 114 ? -0.387 -16.719 10.188 1 81.31 114 GLN B N 1
ATOM 2742 C CA . GLN B 1 114 ? 0.181 -17.328 11.375 1 81.31 114 GLN B CA 1
ATOM 2743 C C . GLN B 1 114 ? 0.838 -16.297 12.281 1 81.31 114 GLN B C 1
ATOM 2745 O O . GLN B 1 114 ? 0.651 -16.312 13.5 1 81.31 114 GLN B O 1
ATOM 2750 N N . HIS B 1 115 ? 1.635 -15.492 11.664 1 74.88 115 HIS B N 1
ATOM 2751 C CA . HIS B 1 115 ? 2.283 -14.43 12.43 1 74.88 115 HIS B CA 1
ATOM 2752 C C . HIS B 1 115 ? 1.994 -13.055 11.828 1 74.88 115 HIS B C 1
ATOM 2754 O O . HIS B 1 115 ? 2.297 -12.812 10.664 1 74.88 115 HIS B O 1
ATOM 2760 N N . ARG B 1 116 ? 1.316 -12.367 12.656 1 75.62 116 ARG B N 1
ATOM 2761 C CA . ARG B 1 116 ? 1.041 -10.992 12.227 1 75.62 116 ARG B CA 1
ATOM 2762 C C . ARG B 1 116 ? 2.264 -10.102 12.422 1 75.62 116 ARG B C 1
ATOM 2764 O O . ARG B 1 116 ? 2.307 -9.297 13.352 1 75.62 116 ARG B O 1
ATOM 2771 N N . SER B 1 117 ? 3.176 -10.266 11.555 1 78.88 117 SER B N 1
ATOM 2772 C CA . SER B 1 117 ? 4.316 -9.359 11.523 1 78.88 117 SER B CA 1
ATOM 2773 C C . SER B 1 117 ? 3.975 -8.07 10.789 1 78.88 117 SER B C 1
ATOM 2775 O O . SER B 1 117 ? 2.936 -7.977 10.133 1 78.88 117 SER B O 1
ATOM 2777 N N . ALA B 1 118 ? 4.781 -7.07 10.992 1 79.12 118 ALA B N 1
ATOM 2778 C CA . ALA B 1 118 ? 4.582 -5.812 10.281 1 79.12 118 ALA B CA 1
ATOM 2779 C C . ALA B 1 118 ? 4.547 -6.031 8.773 1 79.12 118 ALA B C 1
ATOM 2781 O O . ALA B 1 118 ? 3.732 -5.434 8.07 1 79.12 118 ALA B O 1
ATOM 2782 N N . ILE B 1 119 ? 5.34 -6.914 8.344 1 82.5 119 ILE B N 1
ATOM 2783 C CA . ILE B 1 119 ? 5.465 -7.203 6.922 1 82.5 119 ILE B CA 1
ATOM 2784 C C . ILE B 1 119 ? 4.195 -7.887 6.422 1 82.5 119 ILE B C 1
ATOM 2786 O O . ILE B 1 119 ? 3.619 -7.477 5.41 1 82.5 119 ILE B O 1
ATOM 2790 N N . SER B 1 120 ? 3.754 -8.914 7.16 1 86.69 120 SER B N 1
ATOM 2791 C CA . SER B 1 120 ? 2.561 -9.648 6.75 1 86.69 120 SER B CA 1
ATOM 2792 C C . SER B 1 120 ? 1.325 -8.758 6.773 1 86.69 120 SER B C 1
ATOM 2794 O O . SER B 1 120 ? 0.441 -8.891 5.926 1 86.69 120 SER B O 1
ATOM 2796 N N . TYR B 1 121 ? 1.305 -7.887 7.742 1 86.81 121 TYR B N 1
ATOM 2797 C CA . TYR B 1 121 ? 0.186 -6.957 7.844 1 86.81 121 TYR B CA 1
ATOM 2798 C C . TYR B 1 121 ? 0.178 -5.98 6.672 1 86.81 121 TYR B C 1
ATOM 2800 O O . TYR B 1 121 ? -0.875 -5.707 6.094 1 86.81 121 TYR B O 1
ATOM 2808 N N . GLN B 1 122 ? 1.317 -5.488 6.297 1 86.25 122 GLN B N 1
ATOM 2809 C CA . GLN B 1 122 ? 1.447 -4.566 5.172 1 86.25 122 GLN B CA 1
ATOM 2810 C C . GLN B 1 122 ? 1.021 -5.23 3.867 1 86.25 122 GLN B C 1
ATOM 2812 O O . GLN B 1 122 ? 0.342 -4.613 3.043 1 86.25 122 GLN B O 1
ATOM 2817 N N . VAL B 1 123 ? 1.418 -6.445 3.707 1 89.94 123 VAL B N 1
ATOM 2818 C CA . VAL B 1 123 ? 1.045 -7.184 2.506 1 89.94 123 VAL B CA 1
ATOM 2819 C C . VAL B 1 123 ? -0.469 -7.379 2.467 1 89.94 123 VAL B C 1
ATOM 2821 O O . VAL B 1 123 ? -1.094 -7.227 1.414 1 89.94 123 VAL B O 1
ATOM 2824 N N . THR B 1 124 ? -1.03 -7.699 3.625 1 91.5 124 THR B N 1
ATOM 2825 C CA . THR B 1 124 ? -2.469 -7.922 3.709 1 91.5 124 THR B CA 1
ATOM 2826 C C . THR B 1 124 ? -3.236 -6.645 3.377 1 91.5 124 THR B C 1
ATOM 2828 O O . THR B 1 124 ? -4.223 -6.684 2.639 1 91.5 124 THR B O 1
ATOM 2831 N N . LEU B 1 125 ? -2.785 -5.52 3.869 1 90.62 125 LEU B N 1
ATOM 2832 C CA . LEU B 1 125 ? -3.441 -4.25 3.586 1 90.62 125 LEU B CA 1
ATOM 2833 C C . LEU B 1 125 ? -3.289 -3.875 2.115 1 90.62 125 LEU B C 1
ATOM 2835 O O . LEU B 1 125 ? -4.23 -3.375 1.497 1 90.62 125 LEU B O 1
ATOM 2839 N N . TYR B 1 126 ? -2.1 -4.176 1.585 1 89.69 126 TYR B N 1
ATOM 2840 C CA . TYR B 1 126 ? -1.864 -3.967 0.16 1 89.69 126 TYR B CA 1
ATOM 2841 C C . TYR B 1 126 ? -2.871 -4.746 -0.678 1 89.69 126 TYR B C 1
ATOM 2843 O O . TYR B 1 126 ? -3.494 -4.191 -1.587 1 89.69 126 TYR B O 1
ATOM 2851 N N . LEU B 1 127 ? -3.053 -5.922 -0.315 1 94.62 127 LEU B N 1
ATOM 2852 C CA . LEU B 1 127 ? -3.951 -6.789 -1.068 1 94.62 127 LEU B CA 1
ATOM 2853 C C . LEU B 1 127 ? -5.406 -6.398 -0.836 1 94.62 127 LEU B C 1
ATOM 2855 O O . LEU B 1 127 ? -6.23 -6.492 -1.747 1 94.62 127 LEU B O 1
ATOM 2859 N N . LEU B 1 128 ? -5.719 -5.961 0.345 1 95.06 128 LEU B N 1
ATOM 2860 C CA . LEU B 1 128 ? -7.094 -5.625 0.694 1 95.06 128 LEU B CA 1
ATOM 2861 C C . LEU B 1 128 ? -7.645 -4.547 -0.232 1 95.06 128 LEU B C 1
ATOM 2863 O O . LEU B 1 128 ? -8.75 -4.68 -0.763 1 95.06 128 LEU B O 1
ATOM 2867 N N . SER B 1 129 ? -6.898 -3.51 -0.431 1 93.5 129 SER B N 1
ATOM 2868 C CA . SER B 1 129 ? -7.375 -2.436 -1.294 1 93.5 129 SER B CA 1
ATOM 2869 C C . SER B 1 129 ? -7.438 -2.883 -2.75 1 93.5 129 SER B C 1
ATOM 2871 O O . SER B 1 129 ? -8.398 -2.568 -3.461 1 93.5 129 SER B O 1
ATOM 2873 N N . ARG B 1 130 ? -6.512 -3.693 -3.211 1 92.31 130 ARG B N 1
ATOM 2874 C CA . ARG B 1 130 ? -6.438 -4.102 -4.609 1 92.31 130 ARG B CA 1
ATOM 2875 C C . ARG B 1 130 ? -7.539 -5.102 -4.949 1 92.31 130 ARG B C 1
ATOM 2877 O O . ARG B 1 130 ? -8.086 -5.078 -6.051 1 92.31 130 ARG B O 1
ATOM 2884 N N . ILE B 1 131 ? -7.84 -5.957 -3.973 1 95.06 131 ILE B N 1
ATOM 2885 C CA . ILE B 1 131 ? -8.898 -6.914 -4.277 1 95.06 131 ILE B CA 1
ATOM 2886 C C . ILE B 1 131 ? -10.258 -6.223 -4.207 1 95.06 131 ILE B C 1
ATOM 2888 O O . ILE B 1 131 ? -11.203 -6.629 -4.887 1 95.06 131 ILE B O 1
ATOM 2892 N N . THR B 1 132 ? -10.398 -5.227 -3.332 1 95.19 132 THR B N 1
ATOM 2893 C CA . THR B 1 132 ? -11.656 -4.484 -3.27 1 95.19 132 THR B CA 1
ATOM 2894 C C . THR B 1 132 ? -11.953 -3.824 -4.609 1 95.19 132 THR B C 1
ATOM 2896 O O . THR B 1 132 ? -13.039 -4.004 -5.168 1 95.19 132 THR B O 1
ATOM 2899 N N . VAL B 1 133 ? -11.008 -3.197 -5.141 1 93 133 VAL B N 1
ATOM 2900 C CA . VAL B 1 133 ? -11.195 -2.541 -6.434 1 93 133 VAL B CA 1
ATOM 2901 C C . VAL B 1 133 ? -11.297 -3.59 -7.539 1 93 133 VAL B C 1
ATOM 2903 O O . VAL B 1 133 ? -12.125 -3.473 -8.438 1 93 133 VAL B O 1
ATOM 2906 N N . GLY B 1 134 ? -10.414 -4.605 -7.441 1 94 134 GLY B N 1
ATOM 2907 C CA . GLY B 1 134 ? -10.461 -5.688 -8.414 1 94 134 GLY B CA 1
ATOM 2908 C C . GLY B 1 134 ? -11.812 -6.383 -8.461 1 94 134 GLY B C 1
ATOM 2909 O O . GLY B 1 134 ? -12.281 -6.758 -9.531 1 94 134 GLY B O 1
ATOM 2910 N N . TRP B 1 135 ? -12.398 -6.555 -7.262 1 96.19 135 TRP B N 1
ATOM 2911 C CA . TRP B 1 135 ? -13.711 -7.191 -7.184 1 96.19 135 TRP B CA 1
ATOM 2912 C C . TRP B 1 135 ? -14.773 -6.328 -7.855 1 96.19 135 TRP B C 1
ATOM 2914 O O . TRP B 1 135 ? -15.641 -6.844 -8.562 1 96.19 135 TRP B O 1
ATOM 2924 N N . VAL B 1 136 ? -14.742 -5.035 -7.68 1 94 136 VAL B N 1
ATOM 2925 C CA . VAL B 1 136 ? -15.688 -4.113 -8.312 1 94 136 VAL B CA 1
ATOM 2926 C C . VAL B 1 136 ? -15.523 -4.176 -9.828 1 94 136 VAL B C 1
ATOM 2928 O O . VAL B 1 136 ? -16.516 -4.277 -10.555 1 94 136 VAL B O 1
ATOM 2931 N N . HIS B 1 137 ? -14.258 -4.18 -10.273 1 93.31 137 HIS B N 1
ATOM 2932 C CA . HIS B 1 137 ? -14 -4.281 -11.711 1 93.31 137 HIS B CA 1
ATOM 2933 C C . HIS B 1 137 ? -14.547 -5.586 -12.273 1 93.31 137 HIS B C 1
ATOM 2935 O O . HIS B 1 137 ? -15.109 -5.605 -13.367 1 93.31 137 HIS B O 1
ATOM 2941 N N . HIS B 1 138 ? -14.359 -6.609 -11.531 1 95.19 138 HIS B N 1
ATOM 2942 C CA . HIS B 1 138 ? -14.883 -7.906 -11.945 1 95.19 138 HIS B CA 1
ATOM 2943 C C . HIS B 1 138 ? -16.406 -7.867 -12.094 1 95.19 138 HIS B C 1
ATOM 2945 O O . HIS B 1 138 ? -16.953 -8.391 -13.062 1 95.19 138 HIS B O 1
ATOM 2951 N N . GLN B 1 139 ? -17.141 -7.234 -11.141 1 95.5 139 GLN B N 1
ATOM 2952 C CA . GLN B 1 139 ? -18.594 -7.129 -11.188 1 95.5 139 GLN B CA 1
ATOM 2953 C C . GLN B 1 139 ? -19.047 -6.266 -12.367 1 95.5 139 GLN B C 1
ATOM 2955 O O . GLN B 1 139 ? -20.078 -6.539 -12.984 1 95.5 139 GLN B O 1
ATOM 2960 N N . VAL B 1 140 ? -18.312 -5.242 -12.672 1 93.12 140 VAL B N 1
ATOM 2961 C CA . VAL B 1 140 ? -18.625 -4.379 -13.805 1 93.12 140 VAL B CA 1
ATOM 2962 C C . VAL B 1 140 ? -18.453 -5.156 -15.109 1 93.12 140 VAL B C 1
ATOM 2964 O O . VAL B 1 140 ? -19.297 -5.078 -16 1 93.12 140 VAL B O 1
ATOM 2967 N N . GLN B 1 141 ? -17.344 -5.91 -15.18 1 92.69 141 GLN B N 1
ATOM 2968 C CA . GLN B 1 141 ? -17.062 -6.707 -16.375 1 92.69 141 GLN B CA 1
ATOM 2969 C C . GLN B 1 141 ? -18.141 -7.77 -16.594 1 92.69 141 GLN B C 1
ATOM 2971 O O . GLN B 1 141 ? -18.484 -8.086 -17.719 1 92.69 141 GLN B O 1
ATOM 2976 N N . GLN B 1 142 ? -18.703 -8.281 -15.539 1 94.94 142 GLN B N 1
ATOM 2977 C CA . GLN B 1 142 ? -19.766 -9.289 -15.609 1 94.94 142 GLN B CA 1
ATOM 2978 C C . GLN B 1 142 ? -21.125 -8.633 -15.797 1 94.94 142 GLN B C 1
ATOM 2980 O O . GLN B 1 142 ? -22.156 -9.312 -15.773 1 94.94 142 GLN B O 1
ATOM 2985 N N . LYS B 1 143 ? -21.219 -7.207 -15.859 1 94.06 143 LYS B N 1
ATOM 2986 C CA . LYS B 1 143 ? -22.406 -6.41 -16.109 1 94.06 143 LYS B CA 1
ATOM 2987 C C . LYS B 1 143 ? -23.375 -6.48 -14.93 1 94.06 143 LYS B C 1
ATOM 2989 O O . LYS B 1 143 ? -24.594 -6.406 -15.109 1 94.06 143 LYS B O 1
ATOM 2994 N N . ARG B 1 144 ? -22.828 -6.785 -13.82 1 95.12 144 ARG B N 1
ATOM 2995 C CA . ARG B 1 144 ? -23.641 -6.781 -12.602 1 95.12 144 ARG B CA 1
ATOM 2996 C C . ARG B 1 144 ? -23.641 -5.402 -11.953 1 95.12 144 ARG B C 1
ATOM 2998 O O . ARG B 1 144 ? -24.547 -5.082 -11.164 1 95.12 144 ARG B O 1
ATOM 3005 N N . LEU B 1 145 ? -22.625 -4.555 -12.18 1 92.44 145 LEU B N 1
ATOM 3006 C CA . LEU B 1 145 ? -22.516 -3.168 -11.742 1 92.44 145 LEU B CA 1
ATOM 3007 C C . LEU B 1 145 ? -22.328 -2.232 -12.93 1 92.44 145 LEU B C 1
ATOM 3009 O O . LEU B 1 145 ? -21.703 -2.609 -13.922 1 92.44 145 LEU B O 1
ATOM 3013 N N . PRO B 1 146 ? -22.891 -1.059 -12.789 1 90.94 146 PRO B N 1
ATOM 3014 C CA . PRO B 1 146 ? -22.656 -0.099 -13.875 1 90.94 146 PRO B CA 1
ATOM 3015 C C . PRO B 1 146 ? -21.219 0.382 -13.938 1 90.94 146 PRO B C 1
ATOM 3017 O O . PRO B 1 146 ? -20.547 0.474 -12.914 1 90.94 146 PRO B O 1
ATOM 3020 N N . ASP B 1 147 ? -20.734 0.634 -15.164 1 87 147 ASP B N 1
ATOM 3021 C CA . ASP B 1 147 ? -19.391 1.163 -15.383 1 87 147 ASP B CA 1
ATOM 3022 C C . ASP B 1 147 ? -19.375 2.686 -15.266 1 87 147 ASP B C 1
ATOM 3024 O O . ASP B 1 147 ? -19.359 3.391 -16.281 1 87 147 ASP B O 1
ATOM 3028 N N . VAL B 1 148 ? -19.5 3.262 -14.086 1 84 148 VAL B N 1
ATOM 3029 C CA . VAL B 1 148 ? -19.516 4.699 -13.836 1 84 148 VAL B CA 1
ATOM 3030 C C . VAL B 1 148 ? -18.188 5.121 -13.195 1 84 148 VAL B C 1
ATOM 3032 O O . VAL B 1 148 ? -17.625 4.395 -12.383 1 84 148 VAL B O 1
ATOM 3035 N N . PRO B 1 149 ? -17.688 6.23 -13.781 1 82.19 149 PRO B N 1
ATOM 3036 C CA . PRO B 1 149 ? -16.453 6.715 -13.148 1 82.19 149 PRO B CA 1
ATOM 3037 C C . PRO B 1 149 ? -16.656 7.086 -11.68 1 82.19 149 PRO B C 1
ATOM 3039 O O . PRO B 1 149 ? -17.469 7.961 -11.359 1 82.19 149 PRO B O 1
ATOM 3042 N N . MET B 1 150 ? -16.031 6.367 -10.844 1 85.81 150 MET B N 1
ATOM 3043 C CA . MET B 1 150 ? -16.297 6.547 -9.422 1 85.81 150 MET B CA 1
ATOM 3044 C C . MET B 1 150 ? -15.023 6.965 -8.688 1 85.81 150 MET B C 1
ATOM 3046 O O . MET B 1 150 ? -15.039 7.129 -7.465 1 85.81 150 MET B O 1
ATOM 3050 N N . TYR B 1 151 ? -13.969 7.227 -9.383 1 89.31 151 TYR B N 1
ATOM 3051 C CA . TYR B 1 151 ? -12.68 7.445 -8.727 1 89.31 151 TYR B CA 1
ATOM 3052 C C . TYR B 1 151 ? -12.719 8.695 -7.855 1 89.31 151 TYR B C 1
ATOM 3054 O O . TYR B 1 151 ? -12.227 8.68 -6.727 1 89.31 151 TYR B O 1
ATOM 3062 N N . ARG B 1 152 ? -13.289 9.82 -8.422 1 91.62 152 ARG B N 1
ATOM 3063 C CA . ARG B 1 152 ? -13.344 11.078 -7.676 1 91.62 152 ARG B CA 1
ATOM 3064 C C . ARG B 1 152 ? -14.109 10.906 -6.371 1 91.62 152 ARG B C 1
ATOM 3066 O O . ARG B 1 152 ? -13.742 11.484 -5.348 1 91.62 152 ARG B O 1
ATOM 3073 N N . TYR B 1 153 ? -15.141 10.133 -6.418 1 93.19 153 TYR B N 1
ATOM 3074 C CA . TYR B 1 153 ? -15.945 9.891 -5.227 1 93.19 153 TYR B CA 1
ATOM 3075 C C . TYR B 1 153 ? -15.211 8.977 -4.25 1 93.19 153 TYR B C 1
ATOM 3077 O O . TYR B 1 153 ? -15.336 9.141 -3.033 1 93.19 153 TYR B O 1
ATOM 3085 N N . LEU B 1 154 ? -14.523 7.996 -4.816 1 94.31 154 LEU B N 1
ATOM 3086 C CA . LEU B 1 154 ? -13.742 7.113 -3.961 1 94.31 154 LEU B CA 1
ATOM 3087 C C . LEU B 1 154 ? -12.656 7.891 -3.227 1 94.31 154 LEU B C 1
ATOM 3089 O O . LEU B 1 154 ? -12.461 7.711 -2.021 1 94.31 154 LEU B O 1
ATOM 3093 N N . ALA B 1 155 ? -11.977 8.742 -3.984 1 95.38 155 ALA B N 1
ATOM 3094 C CA . ALA B 1 155 ? -10.961 9.594 -3.375 1 95.38 155 ALA B CA 1
ATOM 3095 C C . ALA B 1 155 ? -11.547 10.453 -2.262 1 95.38 155 ALA B C 1
ATOM 3097 O O . ALA B 1 155 ? -10.984 10.539 -1.17 1 95.38 155 ALA B O 1
ATOM 3098 N N . GLY B 1 156 ? -12.664 11.062 -2.539 1 97.19 156 GLY B N 1
ATOM 3099 C CA . GLY B 1 156 ? -13.344 11.852 -1.529 1 97.19 156 GLY B CA 1
ATOM 3100 C C . GLY B 1 156 ? -13.727 11.055 -0.3 1 97.19 156 GLY B C 1
ATOM 3101 O O . GLY B 1 156 ? -13.531 11.5 0.83 1 97.19 156 GLY B O 1
ATOM 3102 N N . LEU B 1 157 ? -14.258 9.883 -0.516 1 96.94 157 LEU B N 1
ATOM 3103 C CA . LEU B 1 157 ? -14.75 9.047 0.576 1 96.94 157 LEU B CA 1
ATOM 3104 C C . LEU B 1 157 ? -13.609 8.617 1.489 1 96.94 157 LEU B C 1
ATOM 3106 O O . LEU B 1 157 ? -13.734 8.68 2.715 1 96.94 157 LEU B O 1
ATOM 3110 N N . VAL B 1 158 ? -12.477 8.195 0.905 1 97.44 158 VAL B N 1
ATOM 3111 C CA . VAL B 1 158 ? -11.375 7.695 1.721 1 97.44 158 VAL B CA 1
ATOM 3112 C C . VAL B 1 158 ? -10.812 8.828 2.574 1 97.44 158 VAL B C 1
ATOM 3114 O O . VAL B 1 158 ? -10.516 8.633 3.756 1 97.44 158 VAL B O 1
ATOM 3117 N N . TRP B 1 159 ? -10.734 10 2.02 1 98.31 159 TRP B N 1
ATOM 3118 C CA . TRP B 1 159 ? -10.188 11.117 2.779 1 98.31 159 TRP B CA 1
ATOM 3119 C C . TRP B 1 159 ? -11.195 11.633 3.793 1 98.31 159 TRP B C 1
ATOM 3121 O O . TRP B 1 159 ? -10.82 12.148 4.848 1 98.31 159 TRP B O 1
ATOM 3131 N N . ALA B 1 160 ? -12.477 11.555 3.467 1 98.62 160 ALA B N 1
ATOM 3132 C CA . ALA B 1 160 ? -13.492 11.883 4.461 1 98.62 160 ALA B CA 1
ATOM 3133 C C . ALA B 1 160 ? -13.328 11.031 5.715 1 98.62 160 ALA B C 1
ATOM 3135 O O . ALA B 1 160 ? -13.336 11.555 6.832 1 98.62 160 ALA B O 1
ATOM 3136 N N . VAL B 1 161 ? -13.125 9.758 5.523 1 98.44 161 VAL B N 1
ATOM 3137 C CA . VAL B 1 161 ? -13.031 8.828 6.645 1 98.44 161 VAL B CA 1
ATOM 3138 C C . VAL B 1 161 ? -11.711 9.031 7.383 1 98.44 161 VAL B C 1
ATOM 3140 O O . VAL B 1 161 ? -11.68 9.031 8.617 1 98.44 161 VAL B O 1
ATOM 3143 N N . VAL B 1 162 ? -10.625 9.25 6.648 1 97.88 162 VAL B N 1
ATOM 3144 C CA . VAL B 1 162 ? -9.32 9.469 7.266 1 97.88 162 VAL B CA 1
ATOM 3145 C C . VAL B 1 162 ? -9.383 10.68 8.188 1 97.88 162 VAL B C 1
ATOM 3147 O O . VAL B 1 162 ? -8.953 10.617 9.344 1 97.88 162 VAL B O 1
ATOM 3150 N N . MET B 1 163 ? -9.938 11.75 7.672 1 98.44 163 MET B N 1
ATOM 3151 C CA . MET B 1 163 ? -9.93 12.984 8.445 1 98.44 163 MET B CA 1
ATOM 3152 C C . MET B 1 163 ? -10.898 12.906 9.617 1 98.44 163 MET B C 1
ATOM 3154 O O . MET B 1 163 ? -10.648 13.469 10.68 1 98.44 163 MET B O 1
ATOM 3158 N N . TYR B 1 164 ? -12 12.219 9.414 1 98.12 164 TYR B N 1
ATOM 3159 C CA . TYR B 1 164 ? -12.922 11.977 10.523 1 98.12 164 TYR B CA 1
ATOM 3160 C C . TYR B 1 164 ? -12.242 11.203 11.641 1 98.12 164 TYR B C 1
ATOM 3162 O O . TYR B 1 164 ? -12.266 11.625 12.797 1 98.12 164 TYR B O 1
ATOM 3170 N N . LEU B 1 165 ? -11.617 10.109 11.312 1 97.75 165 LEU B N 1
ATOM 3171 C CA . LEU B 1 165 ? -10.961 9.266 12.312 1 97.75 165 LEU B CA 1
ATOM 3172 C C . LEU B 1 165 ? -9.797 10 12.961 1 97.75 165 LEU B C 1
ATOM 3174 O O . LEU B 1 165 ? -9.539 9.836 14.156 1 97.75 165 LEU B O 1
ATOM 3178 N N . PHE B 1 166 ? -9.094 10.766 12.164 1 97.31 166 PHE B N 1
ATOM 3179 C CA . PHE B 1 166 ? -7.938 11.5 12.664 1 97.31 166 PHE B CA 1
ATOM 3180 C C . PHE B 1 166 ? -8.344 12.445 13.781 1 97.31 166 PHE B C 1
ATOM 3182 O O . PHE B 1 166 ? -7.598 12.633 14.75 1 97.31 166 PHE B O 1
ATOM 3189 N N . VAL B 1 167 ? -9.539 13.008 13.68 1 96.69 167 VAL B N 1
ATOM 3190 C CA . VAL B 1 167 ? -9.977 13.992 14.656 1 96.69 167 VAL B CA 1
ATOM 3191 C C . VAL B 1 167 ? -10.727 13.297 15.789 1 96.69 167 VAL B C 1
ATOM 3193 O O . VAL B 1 167 ? -10.523 13.617 16.969 1 96.69 167 VAL B O 1
ATOM 3196 N N . VAL B 1 168 ? -11.555 12.32 15.469 1 95.56 168 VAL B N 1
ATOM 3197 C CA . VAL B 1 168 ? -12.477 11.742 16.438 1 95.56 168 VAL B CA 1
ATOM 3198 C C . VAL B 1 168 ? -11.805 10.586 17.172 1 95.56 168 VAL B C 1
ATOM 3200 O O . VAL B 1 168 ? -12.039 10.375 18.359 1 95.56 168 VAL B O 1
ATOM 3203 N N . ASP B 1 169 ? -10.953 9.852 16.453 1 96.06 169 ASP B N 1
ATOM 3204 C CA . ASP B 1 169 ? -10.328 8.656 17 1 96.06 169 ASP B CA 1
ATOM 3205 C C . ASP B 1 169 ? -9.023 8.328 16.281 1 96.06 169 ASP B C 1
ATOM 3207 O O . ASP B 1 169 ? -8.906 7.281 15.648 1 96.06 169 ASP B O 1
ATOM 3211 N N . LYS B 1 170 ? -8.039 9.109 16.516 1 93.88 170 LYS B N 1
ATOM 3212 C CA . LYS B 1 170 ? -6.789 8.953 15.766 1 93.88 170 LYS B CA 1
ATOM 3213 C C . LYS B 1 170 ? -6.105 7.637 16.109 1 93.88 170 LYS B C 1
ATOM 3215 O O . LYS B 1 170 ? -5.332 7.102 15.32 1 93.88 170 LYS B O 1
ATOM 3220 N N . GLY B 1 171 ? -6.367 7.066 17.344 1 91.06 171 GLY B N 1
ATOM 3221 C CA . GLY B 1 171 ? -5.785 5.805 17.766 1 91.06 171 GLY B CA 1
ATOM 3222 C C . GLY B 1 171 ? -6.227 4.629 16.922 1 91.06 171 GLY B C 1
ATOM 3223 O O . GLY B 1 171 ? -5.586 3.574 16.922 1 91.06 171 GLY B O 1
ATOM 3224 N N . SER B 1 172 ? -7.363 4.809 16.188 1 93.62 172 SER B N 1
ATOM 3225 C CA . SER B 1 172 ? -7.871 3.734 15.344 1 93.62 172 SER B CA 1
ATOM 3226 C C . SER B 1 172 ? -7.102 3.652 14.031 1 93.62 172 SER B C 1
ATOM 3228 O O . SER B 1 172 ? -7.188 2.65 13.312 1 93.62 172 SER B O 1
ATOM 3230 N N . LEU B 1 173 ? -6.367 4.715 13.688 1 92.44 173 LEU B N 1
ATOM 3231 C CA . LEU B 1 173 ? -5.57 4.711 12.469 1 92.44 173 LEU B CA 1
ATOM 3232 C C . LEU B 1 173 ? -4.27 3.938 12.672 1 92.44 173 LEU B C 1
ATOM 3234 O O . LEU B 1 173 ? -3.693 3.959 13.758 1 92.44 173 LEU B O 1
ATOM 3238 N N . GLN B 1 174 ? -3.9 3.279 11.602 1 86.44 174 GLN B N 1
ATOM 3239 C CA . GLN B 1 174 ? -2.594 2.629 11.625 1 86.44 174 GLN B CA 1
ATOM 3240 C C . GLN B 1 174 ? -1.496 3.617 12.016 1 86.44 174 GLN B C 1
ATOM 3242 O O . GLN B 1 174 ? -1.532 4.781 11.617 1 86.44 174 GLN B O 1
ATOM 3247 N N . SER B 1 175 ? -0.524 3.156 12.695 1 83.62 175 SER B N 1
ATOM 3248 C CA . SER B 1 175 ? 0.497 4 13.305 1 83.62 175 SER B CA 1
ATOM 3249 C C . SER B 1 175 ? 1.188 4.875 12.258 1 83.62 175 SER B C 1
ATOM 3251 O O . SER B 1 175 ? 1.355 6.078 12.469 1 83.62 175 SER B O 1
ATOM 3253 N N . SER B 1 176 ? 1.607 4.293 11.117 1 81.31 176 SER B N 1
ATOM 3254 C CA . SER B 1 176 ? 2.301 5.055 10.086 1 81.31 176 SER B CA 1
ATOM 3255 C C . SER B 1 176 ? 1.421 6.172 9.539 1 81.31 176 SER B C 1
ATOM 3257 O O . SER B 1 176 ? 1.884 7.301 9.352 1 81.31 176 SER B O 1
ATOM 3259 N N . LEU B 1 177 ? 0.145 5.883 9.344 1 89.5 177 LEU B N 1
ATOM 3260 C CA . LEU B 1 177 ? -0.789 6.887 8.844 1 89.5 177 LEU B CA 1
ATOM 3261 C C . LEU B 1 177 ? -1.049 7.957 9.898 1 89.5 177 LEU B C 1
ATOM 3263 O O . LEU B 1 177 ? -1.101 9.148 9.578 1 89.5 177 LEU B O 1
ATOM 3267 N N . ARG B 1 178 ? -1.199 7.52 11.133 1 91.44 178 ARG B N 1
ATOM 3268 C CA . ARG B 1 178 ? -1.407 8.453 12.227 1 91.44 178 ARG B CA 1
ATOM 3269 C C . ARG B 1 178 ? -0.252 9.445 12.328 1 91.44 178 ARG B C 1
ATOM 3271 O O . ARG B 1 178 ? -0.471 10.648 12.469 1 91.44 178 ARG B O 1
ATOM 3278 N N . GLN B 1 179 ? 0.93 8.953 12.203 1 86.38 179 GLN B N 1
ATOM 3279 C CA . GLN B 1 179 ? 2.117 9.789 12.305 1 86.38 179 GLN B CA 1
ATOM 3280 C C . GLN B 1 179 ? 2.199 10.766 11.133 1 86.38 179 GLN B C 1
ATOM 3282 O O . GLN B 1 179 ? 2.568 11.93 11.312 1 86.38 179 GLN B O 1
ATOM 3287 N N . ALA B 1 180 ? 1.877 10.266 10 1 89.25 180 ALA B N 1
ATOM 3288 C CA . ALA B 1 180 ? 1.853 11.133 8.82 1 89.25 180 ALA B CA 1
ATOM 3289 C C . ALA B 1 180 ? 0.846 12.266 9 1 89.25 180 ALA B C 1
ATOM 3291 O O . ALA B 1 180 ? 1.16 13.43 8.742 1 89.25 180 ALA B O 1
ATOM 3292 N N . MET B 1 181 ? -0.335 11.898 9.523 1 94.44 181 MET B N 1
ATOM 3293 C CA . MET B 1 181 ? -1.389 12.891 9.719 1 94.44 181 MET B CA 1
ATOM 3294 C C . MET B 1 181 ? -0.981 13.914 10.773 1 94.44 181 MET B C 1
ATOM 3296 O O . MET B 1 181 ? -1.203 15.117 10.594 1 94.44 181 MET B O 1
ATOM 3300 N N . GLU B 1 182 ? -0.399 13.422 11.797 1 92.25 182 GLU B N 1
ATOM 3301 C CA . GLU B 1 182 ? 0.065 14.32 12.852 1 92.25 182 GLU B CA 1
ATOM 3302 C C . GLU B 1 182 ? 1.136 15.273 12.328 1 92.25 182 GLU B C 1
ATOM 3304 O O . GLU B 1 182 ? 1.106 16.469 12.617 1 92.25 182 GLU B O 1
ATOM 3309 N N . PHE B 1 183 ? 2.01 14.82 11.578 1 87.88 183 PHE B N 1
ATOM 3310 C CA . PHE B 1 183 ? 3.068 15.641 11.008 1 87.88 183 PHE B CA 1
ATOM 3311 C C . PHE B 1 183 ?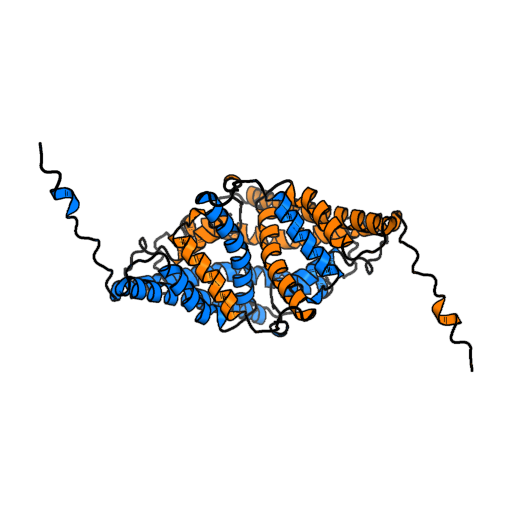 2.488 16.719 10.102 1 87.88 183 PHE B C 1
ATOM 3313 O O . PHE B 1 183 ? 2.924 17.875 10.148 1 87.88 183 PHE B O 1
ATOM 3320 N N . ILE B 1 184 ? 1.569 16.422 9.359 1 94 184 ILE B N 1
ATOM 3321 C CA . ILE B 1 184 ? 1.041 17.312 8.328 1 94 184 ILE B CA 1
ATOM 3322 C C . ILE B 1 184 ? 0.068 18.312 8.961 1 94 184 ILE B C 1
ATOM 3324 O O . ILE B 1 184 ? 0.092 19.5 8.633 1 94 184 ILE B O 1
ATOM 3328 N N . TYR B 1 185 ? -0.77 17.844 9.914 1 95.12 185 TYR B N 1
ATOM 3329 C CA . TYR B 1 185 ? -1.939 18.656 10.25 1 95.12 185 TYR B CA 1
ATOM 3330 C C . TYR B 1 185 ? -1.847 19.172 11.68 1 95.12 185 TYR B C 1
ATOM 3332 O O . TYR B 1 185 ? -2.588 20.078 12.062 1 95.12 185 TYR B O 1
ATOM 3340 N N . ASP B 1 186 ? -1.017 18.562 12.5 1 91.5 186 ASP B N 1
ATOM 3341 C CA . ASP B 1 186 ? -0.816 19.094 13.836 1 91.5 186 ASP B CA 1
ATOM 3342 C C . ASP B 1 186 ? 0.219 20.219 13.828 1 91.5 186 ASP B C 1
ATOM 3344 O O . ASP B 1 186 ? 1.373 20.016 14.211 1 91.5 186 ASP B O 1
ATOM 3348 N N . THR B 1 187 ? -0.208 21.391 13.453 1 85.56 187 THR B N 1
ATOM 3349 C CA . THR B 1 187 ? 0.698 22.516 13.266 1 85.56 187 THR B CA 1
ATOM 3350 C C . THR B 1 187 ? 0.724 23.406 14.5 1 85.56 187 THR B C 1
ATOM 3352 O O . THR B 1 187 ? 1.402 24.438 14.523 1 85.56 187 THR B O 1
ATOM 3355 N N . HIS B 1 188 ? 0.042 23.078 15.508 1 79.62 188 HIS B N 1
ATOM 3356 C CA . HIS B 1 188 ? -0.102 23.938 16.672 1 79.62 188 HIS B CA 1
ATOM 3357 C C . HIS B 1 188 ? 1.243 24.188 17.344 1 79.62 188 HIS B C 1
ATOM 3359 O O . HIS B 1 188 ? 1.472 25.266 17.906 1 79.62 188 HIS B O 1
ATOM 3365 N N . ASP B 1 189 ? 2.062 23.297 17.219 1 73.75 189 ASP B N 1
ATOM 3366 C CA . ASP B 1 189 ? 3.348 23.422 17.891 1 73.75 189 ASP B CA 1
ATOM 3367 C C . ASP B 1 189 ? 4.406 24 16.969 1 73.75 189 ASP B C 1
ATOM 3369 O O . ASP B 1 189 ? 5.574 24.125 17.344 1 73.75 189 ASP B O 1
ATOM 3373 N N . GLN B 1 190 ? 3.975 24.453 15.82 1 74.88 190 GLN B N 1
ATOM 3374 C CA . GLN B 1 190 ? 4.941 25.016 14.883 1 74.88 190 GLN B CA 1
ATOM 3375 C C . GLN B 1 190 ? 4.836 26.531 14.836 1 74.88 190 GLN B C 1
ATOM 3377 O O . GLN B 1 190 ? 3.801 27.078 14.445 1 74.88 190 GLN B O 1
ATOM 3382 N N . PRO B 1 191 ? 5.879 27.141 15.359 1 72.19 191 PRO B N 1
ATOM 3383 C CA . PRO B 1 191 ? 5.836 28.594 15.391 1 72.19 191 PRO B CA 1
ATOM 3384 C C . PRO B 1 191 ? 5.93 29.219 13.992 1 72.19 191 PRO B C 1
ATOM 3386 O O . PRO B 1 191 ? 6.645 28.703 13.133 1 72.19 191 PRO B O 1
ATOM 3389 N N . PHE B 1 192 ? 5.016 30.062 13.672 1 76.88 192 PHE B N 1
ATOM 3390 C CA . PHE B 1 192 ? 5.133 30.875 12.461 1 76.88 192 PHE B CA 1
ATOM 3391 C C . PHE B 1 192 ? 5.938 32.125 12.727 1 76.88 192 PHE B C 1
ATOM 3393 O O . PHE B 1 192 ? 5.48 33.031 13.445 1 76.88 192 PHE B O 1
ATOM 3400 N N . THR B 1 193 ? 7.195 32.156 12.383 1 74.5 193 THR B N 1
ATOM 3401 C CA . THR B 1 193 ? 8.07 33.312 12.664 1 74.5 193 THR B CA 1
ATOM 3402 C C . THR B 1 193 ? 8.172 34.219 11.445 1 74.5 193 THR B C 1
ATOM 3404 O O . THR B 1 193 ? 8.547 35.375 11.57 1 74.5 193 THR B O 1
ATOM 3407 N N . GLY B 1 194 ? 7.836 33.719 10.281 1 77.38 194 GLY B N 1
ATOM 3408 C CA . GLY B 1 194 ? 7.93 34.5 9.055 1 77.38 194 GLY B CA 1
ATOM 3409 C C . GLY B 1 194 ? 7.555 33.719 7.812 1 77.38 194 GLY B C 1
ATOM 3410 O O . GLY B 1 194 ? 7.273 32.5 7.891 1 77.38 194 GLY B O 1
ATOM 3411 N N . PHE B 1 195 ? 7.547 34.438 6.695 1 78 195 PHE B N 1
ATOM 3412 C CA . PHE B 1 195 ? 7.094 33.906 5.422 1 78 195 PHE B CA 1
ATOM 3413 C C . PHE B 1 195 ? 7.973 32.75 4.988 1 78 195 PHE B C 1
ATOM 3415 O O . PHE B 1 195 ? 7.512 31.844 4.285 1 78 195 PHE B O 1
ATOM 3422 N N . ARG B 1 196 ? 9.18 32.75 5.527 1 76.06 196 ARG B N 1
ATOM 3423 C CA . ARG B 1 196 ? 10.102 31.656 5.176 1 76.06 196 ARG B CA 1
ATOM 3424 C C . ARG B 1 196 ? 9.617 30.328 5.742 1 76.06 196 ARG B C 1
ATOM 3426 O O . ARG B 1 196 ? 9.938 29.266 5.203 1 76.06 196 ARG B O 1
ATOM 3433 N N . ASP B 1 197 ? 8.812 30.391 6.738 1 78.62 197 ASP B N 1
ATOM 3434 C CA . ASP B 1 197 ? 8.352 29.188 7.422 1 78.62 197 ASP B CA 1
ATOM 3435 C C . ASP B 1 197 ? 7.285 28.469 6.602 1 78.62 197 ASP B C 1
ATOM 3437 O O . ASP B 1 197 ? 6.961 27.312 6.875 1 78.62 197 ASP B O 1
ATOM 3441 N N . ILE B 1 198 ? 6.805 29.156 5.512 1 81.25 198 ILE B N 1
ATOM 3442 C CA . ILE B 1 198 ? 5.727 28.547 4.742 1 81.25 198 ILE B CA 1
ATOM 3443 C C . ILE B 1 198 ? 6.297 27.844 3.51 1 81.25 198 ILE B C 1
ATOM 3445 O O . ILE B 1 198 ? 5.594 27.094 2.828 1 81.25 198 ILE B O 1
ATOM 3449 N N . PHE B 1 199 ? 7.547 28.094 3.242 1 82.31 199 PHE B N 1
ATOM 3450 C CA . PHE B 1 199 ? 8.156 27.469 2.08 1 82.31 199 PHE B CA 1
ATOM 3451 C C . PHE B 1 199 ? 8.789 26.141 2.461 1 82.31 199 PHE B C 1
ATOM 3453 O O . PHE B 1 199 ? 9.469 26.031 3.486 1 82.31 199 PHE B O 1
ATOM 3460 N N . PRO B 1 200 ? 8.539 25.203 1.526 1 81.06 200 PRO B N 1
ATOM 3461 C CA . PRO B 1 200 ? 9.117 23.891 1.812 1 81.06 200 PRO B CA 1
ATOM 3462 C C . PRO B 1 200 ? 10.641 23.922 1.861 1 81.06 200 PRO B C 1
ATOM 3464 O O . PRO B 1 200 ? 11.281 24.641 1.077 1 81.06 200 PRO B O 1
ATOM 3467 N N . PHE B 1 201 ? 11.227 23.344 2.768 1 74.25 201 PHE B N 1
ATOM 3468 C CA . PHE B 1 201 ? 12.641 23.031 2.896 1 74.25 201 PHE B CA 1
ATOM 3469 C C . PHE B 1 201 ? 13.438 24.297 3.227 1 74.25 201 PHE B C 1
ATOM 3471 O O . PHE B 1 201 ? 14.664 24.312 3.096 1 74.25 201 PHE B O 1
ATOM 3478 N N . LEU B 1 202 ? 12.867 25.516 3.289 1 59.44 202 LEU B N 1
ATOM 3479 C CA . LEU B 1 202 ? 13.586 26.734 3.617 1 59.44 202 LEU B CA 1
ATOM 3480 C C . LEU B 1 202 ? 13.539 27.016 5.117 1 59.44 202 LEU B C 1
ATOM 3482 O O . LEU B 1 202 ? 14.109 28 5.59 1 59.44 202 LEU B O 1
ATOM 3486 N N . ARG B 1 203 ? 12.922 26.438 5.762 1 56.62 203 ARG B N 1
ATOM 3487 C CA . ARG B 1 203 ? 12.953 26.688 7.199 1 56.62 203 ARG B CA 1
ATOM 3488 C C . ARG B 1 203 ? 14.391 26.703 7.715 1 56.62 203 ARG B C 1
ATOM 3490 O O . ARG B 1 203 ? 15.25 25.984 7.207 1 56.62 203 ARG B O 1
ATOM 3497 N N . ARG B 1 204 ? 14.969 27.938 8.141 1 47.12 204 ARG B N 1
ATOM 3498 C CA . ARG B 1 204 ? 16.266 28.078 8.789 1 47.12 204 ARG B CA 1
ATOM 3499 C C . ARG B 1 204 ? 16.688 26.766 9.461 1 47.12 204 ARG B C 1
ATOM 3501 O O . ARG B 1 204 ? 15.852 26.047 10 1 47.12 204 ARG B O 1
ATOM 3508 N N . PRO B 1 205 ? 17.984 26.422 9.023 1 40.16 205 PRO B N 1
ATOM 3509 C CA . PRO B 1 205 ? 18.578 25.281 9.734 1 40.16 205 PRO B CA 1
ATOM 3510 C C . PRO B 1 205 ? 18.375 25.359 11.25 1 40.16 205 PRO B C 1
ATOM 3512 O O . PRO B 1 205 ? 19.016 26.156 11.922 1 40.16 205 PRO B O 1
ATOM 3515 N N . VAL B 1 206 ? 17.641 25.922 11.922 1 32.06 206 VAL B N 1
ATOM 3516 C CA . VAL B 1 206 ? 18.031 25.516 13.273 1 32.06 206 VAL B CA 1
ATOM 3517 C C . VAL B 1 206 ? 18.656 24.125 13.242 1 32.06 206 VAL B C 1
ATOM 3519 O O . VAL B 1 206 ? 18.297 23.297 12.391 1 32.06 206 VAL B O 1
ATOM 3522 N N . ALA B 1 207 ? 19.891 23.859 13.898 1 32.28 207 ALA B N 1
ATOM 3523 C CA . ALA B 1 207 ? 20.594 22.594 14.102 1 32.28 207 ALA B CA 1
ATOM 3524 C C . ALA B 1 207 ? 19.641 21.406 13.922 1 32.28 207 ALA B C 1
ATOM 3526 O O . ALA B 1 207 ? 20 20.266 14.164 1 32.28 207 ALA B O 1
ATOM 3527 N N . VAL B 1 208 ? 18.5 21.672 13.734 1 28.73 208 VAL B N 1
ATOM 3528 C CA . VAL B 1 208 ? 17.484 20.656 13.938 1 28.73 208 VAL B CA 1
ATOM 3529 C C . VAL B 1 208 ? 17.25 19.891 12.633 1 28.73 208 VAL B C 1
ATOM 3531 O O . VAL B 1 208 ? 16.75 18.766 12.648 1 28.73 208 VAL B O 1
ATOM 3534 N N . MET B 1 209 ? 17.469 20.516 11.508 1 29.41 209 MET B N 1
ATOM 3535 C CA . MET B 1 209 ? 16.906 19.875 10.328 1 29.41 209 MET B CA 1
ATOM 3536 C C . MET B 1 209 ? 17.734 18.672 9.898 1 29.41 209 MET B C 1
ATOM 3538 O O . MET B 1 209 ? 17.203 17.703 9.359 1 29.41 209 MET B O 1
ATOM 3542 N N . LEU B 1 210 ? 19.062 18.969 9.57 1 33.16 210 LEU B N 1
ATOM 3543 C CA . LEU B 1 210 ? 19.938 17.812 9.391 1 33.16 210 LEU B CA 1
ATOM 3544 C C . LEU B 1 210 ? 19.938 16.922 10.633 1 33.16 210 LEU B C 1
ATOM 3546 O O . LEU B 1 210 ? 20.734 16 10.75 1 33.16 210 LEU B O 1
ATOM 3550 N N . ALA B 1 211 ? 19.953 17.562 11.742 1 30.7 211 ALA B N 1
ATOM 3551 C CA . ALA B 1 211 ? 19.734 16.734 12.922 1 30.7 211 ALA B CA 1
ATOM 3552 C C . ALA B 1 211 ? 18.688 15.664 12.648 1 30.7 211 ALA B C 1
ATOM 3554 O O . ALA B 1 211 ? 17.781 15.859 11.828 1 30.7 211 ALA B O 1
ATOM 3555 N N . ARG B 1 212 ? 18.953 14.578 13.156 1 33.94 212 ARG B N 1
ATOM 3556 C CA . ARG B 1 212 ? 18.109 13.391 13.094 1 33.94 212 ARG B CA 1
ATOM 3557 C C . ARG B 1 212 ? 16.641 13.781 13.008 1 33.94 212 ARG B C 1
ATOM 3559 O O . ARG B 1 212 ? 16.109 14.445 13.906 1 33.94 212 ARG B O 1
ATOM 3566 N N . PRO B 1 213 ? 16.094 14.359 11.648 1 33.44 213 PRO B N 1
ATOM 3567 C CA . PRO B 1 213 ? 14.719 14.859 11.586 1 33.44 213 PRO B CA 1
ATOM 3568 C C . PRO B 1 213 ? 13.961 14.664 12.891 1 33.44 213 PRO B C 1
ATOM 3570 O O . PRO B 1 213 ? 14.109 13.633 13.555 1 33.44 213 PRO B O 1
ATOM 3573 N N . SER B 1 214 ? 13.633 15.68 13.594 1 32.66 214 SER B N 1
ATOM 3574 C CA . SER B 1 214 ? 12.977 15.336 14.852 1 32.66 214 SER B CA 1
ATOM 3575 C C . SER B 1 214 ? 12.219 14.023 14.734 1 32.66 214 SER B C 1
ATOM 3577 O O . SER B 1 214 ? 11.781 13.648 13.648 1 32.66 214 SER B O 1
ATOM 3579 N N . GLY B 1 215 ? 12.172 13.133 15.742 1 35.84 215 GLY B N 1
ATOM 3580 C CA . GLY B 1 215 ? 11.633 11.82 16.062 1 35.84 215 GLY B CA 1
ATOM 3581 C C . GLY B 1 215 ? 10.352 11.508 15.305 1 35.84 215 GLY B C 1
ATOM 3582 O O . GLY B 1 215 ? 9.977 10.336 15.18 1 35.84 215 GLY B O 1
ATOM 3583 N N . ASP B 1 216 ? 9.711 12.617 14.766 1 42.69 216 ASP B N 1
ATOM 3584 C CA . ASP B 1 216 ? 8.32 12.312 14.453 1 42.69 216 ASP B CA 1
ATOM 3585 C C . ASP B 1 216 ? 8.18 11.789 13.023 1 42.69 216 ASP B C 1
ATOM 3587 O O . ASP B 1 216 ? 7.566 10.742 12.797 1 42.69 216 ASP B O 1
ATOM 3591 N N . VAL B 1 217 ? 8.68 12.656 11.961 1 46.34 217 VAL B N 1
ATOM 3592 C CA . VAL B 1 217 ? 8.461 12.094 10.633 1 46.34 217 VAL B CA 1
ATOM 3593 C C . VAL B 1 217 ? 9.297 10.828 10.461 1 46.34 217 VAL B C 1
ATOM 3595 O O . VAL B 1 217 ? 8.82 9.828 9.914 1 46.34 217 VAL B O 1
ATOM 3598 N N . ASN B 1 218 ? 10.555 10.969 10.758 1 45.31 218 ASN B N 1
ATOM 3599 C CA . ASN B 1 218 ? 11.406 9.781 10.703 1 45.31 218 ASN B CA 1
ATOM 3600 C C . ASN B 1 218 ? 10.812 8.625 11.508 1 45.31 218 ASN B C 1
ATOM 3602 O O . ASN B 1 218 ? 10.891 7.469 11.086 1 45.31 218 ASN B O 1
ATOM 3606 N N . ASP B 1 219 ? 10.336 9.039 12.609 1 46.12 219 ASP B N 1
ATOM 3607 C CA . ASP B 1 219 ? 9.664 7.996 13.383 1 46.12 219 ASP B CA 1
ATOM 3608 C C . ASP B 1 219 ? 8.445 7.453 12.641 1 46.12 219 ASP B C 1
ATOM 3610 O O . ASP B 1 219 ? 8.203 6.246 12.633 1 46.12 219 ASP B O 1
ATOM 3614 N N . VAL B 1 220 ? 7.809 8.453 12.055 1 45.91 220 VAL B N 1
ATOM 3615 C CA . VAL B 1 220 ? 6.629 8.039 11.305 1 45.91 220 VAL B CA 1
ATOM 3616 C C . VAL B 1 220 ? 7.051 7.16 10.125 1 45.91 220 VAL B C 1
ATOM 3618 O O . VAL B 1 220 ? 6.477 6.094 9.898 1 45.91 220 VAL B O 1
ATOM 3621 N N . LEU B 1 221 ? 7.977 7.793 9.492 1 48.03 221 LEU B N 1
ATOM 3622 C CA . LEU B 1 221 ? 8.414 7.039 8.32 1 48.03 221 LEU B CA 1
ATOM 3623 C C . LEU B 1 221 ? 9.023 5.703 8.734 1 48.03 221 LEU B C 1
ATOM 3625 O O . LEU B 1 221 ? 8.789 4.684 8.078 1 48.03 221 LEU B O 1
ATOM 3629 N N . GLU B 1 222 ? 9.898 5.832 9.742 1 47.69 222 GLU B N 1
ATOM 3630 C CA . GLU B 1 222 ? 10.414 4.574 10.281 1 47.69 222 GLU B CA 1
ATOM 3631 C C . GLU B 1 222 ? 9.273 3.623 10.641 1 47.69 222 GLU B C 1
ATOM 3633 O O . GLU B 1 222 ? 9.344 2.426 10.359 1 47.69 222 GLU B O 1
ATOM 3638 N N . ASP B 1 223 ? 8.359 4.172 11.281 1 46.19 223 ASP B N 1
ATOM 3639 C CA . ASP B 1 223 ? 7.207 3.359 11.664 1 46.19 223 ASP B CA 1
ATOM 3640 C C . ASP B 1 223 ? 6.465 2.836 10.438 1 46.19 223 ASP B C 1
ATOM 3642 O O . ASP B 1 223 ? 6 1.695 10.43 1 46.19 223 ASP B O 1
ATOM 3646 N N . VAL B 1 224 ? 6.293 3.801 9.617 1 43.44 224 VAL B N 1
ATOM 3647 C CA . VAL B 1 224 ? 5.617 3.416 8.383 1 43.44 224 VAL B CA 1
ATOM 3648 C C . VAL B 1 224 ? 6.414 2.326 7.676 1 43.44 224 VAL B C 1
ATOM 3650 O O . VAL B 1 224 ? 5.84 1.39 7.117 1 43.44 224 VAL B O 1
ATOM 3653 N N . LEU B 1 225 ? 7.598 2.678 7.562 1 42.69 225 LEU B N 1
ATOM 3654 C CA . LEU B 1 225 ? 8.445 1.754 6.824 1 42.69 225 LEU B CA 1
ATOM 3655 C C . LEU B 1 225 ? 8.797 0.539 7.676 1 42.69 225 LEU B C 1
ATOM 3657 O O . LEU B 1 225 ? 9.086 -0.536 7.145 1 42.69 225 LEU B O 1
ATOM 3661 N N . GLU B 1 226 ? 9.188 0.921 8.977 1 38.38 226 GLU B N 1
ATOM 3662 C CA . GLU B 1 226 ? 9.508 -0.215 9.836 1 38.38 226 GLU B CA 1
ATOM 3663 C C . GLU B 1 226 ? 8.234 -0.909 10.32 1 38.38 226 GLU B C 1
ATOM 3665 O O . GLU B 1 226 ? 7.141 -0.358 10.211 1 38.38 226 GLU B O 1
ATOM 3670 N N . ASN B 1 227 ? 8.203 -1.4 11.781 1 35.81 227 ASN B N 1
ATOM 3671 C CA . ASN B 1 227 ? 7.457 -2.363 12.578 1 35.81 227 ASN B CA 1
ATOM 3672 C C . ASN B 1 227 ? 6.027 -1.896 12.828 1 35.81 227 ASN B C 1
ATOM 3674 O O . ASN B 1 227 ? 5.785 -0.708 13.047 1 35.81 227 ASN B O 1
ATOM 3678 N N . VAL B 1 228 ? 4.891 -2.547 12.375 1 33.34 228 VAL B N 1
ATOM 3679 C CA . VAL B 1 228 ? 3.676 -3.025 13.031 1 33.34 228 VAL B CA 1
ATOM 3680 C C . VAL B 1 228 ? 3.854 -2.986 14.547 1 33.34 228 VAL B C 1
ATOM 3682 O O . VAL B 1 228 ? 4.738 -3.648 15.086 1 33.34 228 VAL B O 1
ATOM 3685 N N . ASP B 1 229 ? 3.771 -1.926 15.219 1 31.31 229 ASP B N 1
ATOM 3686 C CA . ASP B 1 229 ? 3.549 -2.273 16.625 1 31.31 229 ASP B CA 1
ATOM 3687 C C . ASP B 1 229 ? 2.65 -3.502 16.75 1 31.31 229 ASP B C 1
ATOM 3689 O O . ASP B 1 229 ? 1.486 -3.469 16.344 1 31.31 229 ASP B O 1
ATOM 3693 N N . PRO B 1 230 ? 3.188 -4.645 16.969 1 30.34 230 PRO B N 1
ATOM 3694 C CA . PRO B 1 230 ? 2.402 -5.84 17.281 1 30.34 230 PRO B CA 1
ATOM 3695 C C . PRO B 1 230 ? 1.231 -5.547 18.219 1 30.34 230 PRO B C 1
ATOM 3697 O O . PRO B 1 230 ? 0.262 -6.312 18.25 1 30.34 230 PRO B O 1
ATOM 3700 N N . GLU B 1 231 ? 1.434 -4.734 19.203 1 28.97 231 GLU B N 1
ATOM 3701 C CA . GLU B 1 231 ? 0.425 -4.613 20.25 1 28.97 231 GLU B CA 1
ATOM 3702 C C . GLU B 1 231 ? -0.852 -3.969 19.719 1 28.97 231 GLU B C 1
ATOM 3704 O O . GLU B 1 231 ? -1.849 -3.869 20.438 1 28.97 231 GLU B O 1
ATOM 3709 N N . GLU B 1 232 ? -0.72 -3.277 18.844 1 30.61 232 GLU B N 1
ATOM 3710 C CA . GLU B 1 232 ? -1.959 -2.582 18.5 1 30.61 232 GLU B CA 1
ATOM 3711 C C . GLU B 1 232 ? -2.971 -3.529 17.859 1 30.61 232 GLU B C 1
ATOM 3713 O O . GLU B 1 232 ? -4.078 -3.119 17.516 1 30.61 232 GLU B O 1
ATOM 3718 N N . PHE B 1 233 ? -2.504 -4.473 17.234 1 26.36 233 PHE B N 1
ATOM 3719 C CA . PHE B 1 233 ? -3.512 -5.465 16.875 1 26.36 233 PHE B CA 1
ATOM 3720 C C . PHE B 1 233 ? -3.676 -6.492 17.984 1 26.36 233 PHE B C 1
ATOM 3722 O O . PHE B 1 233 ? -2.691 -6.93 18.578 1 26.36 233 PHE B O 1
#

Sequence (466 aa):
MPDLTSYLRGSPPSSPTLKECLIEACLSARNGFEYAAKLRLAHCVVMTTLYGGHRTLGENLEWILQSTREHGITLGTYAFVYKLLRSLMDRSMGSVKLNPAVAGFVAAYFTWGQHRSAISYQVTLYLLSRITVGWVHHQVQQKRLPDVPMYRYLAGLVWAVVMYLFVVDKGSLQSSLRQAMEFIYDTHDQPFTGFRDIFPFLRRPVAVMLARPSGDVNDVLEDVLENVDPEEFMPDLTSYLRGSPPSSPTLKECLIEACLSARNGFEYAAKLRLAHCVVMTTLYGGHRTLGENLEWILQSTREHGITLGTYAFVYKLLRSLMDRSMGSVKLNPAVAGFVAAYFTWGQHRSAISYQVTLYLLSRITVGWVHHQVQQKRLPDVPMYRYLAGLVWAVVMYLFVVDKGSLQSSLRQAMEFIYDTHDQPFTGFRDIFPFLRRPVAVMLARPSGDVNDVLEDVLENVDPEEF

Radius of gyration: 25.41 Å; Cα contacts (8 Å, |Δi|>4): 590; chains: 2; bounding box: 50×72×99 Å